Protein 4WO7 (pdb70)

Nearest PDB structures (foldseek):
  4wo7-assembly1_B  TM=1.004E+00  e=8.356E-40  Bacillus subtilis subsp. subtilis str. 168
  6vj6-assembly1_A  TM=4.740E-01  e=2.846E-20  Bacillus cereus ATCC 14579
  5htf-assembly1_B  TM=5.192E-01  e=8.387E-18  Listeria monocytogenes EGD-e
  6xd8-assembly2_B  TM=9.852E-01  e=1.483E-09  Bacillus anthracis str. Sterne
  6vj4-assembly1_A-2  TM=4.225E-01  e=2.402E-16  Bacillus anthracis

GO terms:
  GO:0045121 membrane raft (C, EXP)
  GO:0005886 plasma membrane (C, EXP)

Sequence (505 aa):
SGDKEVIAKTDAGDVTKGELYTNKKTAGASVLTQLVQEKVLDKKYKVSDKEIDNKLKEYKTQLGDQYTALEKQYGKDYLKEQVKYELLTQKAAKDNIKVTDADIKEYWEGLKGKIRASHILVADKKTAEEVEKKLKKGEKFEDLAKEYSTDSSASKGGDLGWFAKEGQDETFSKAAFKLKTGEVSDPVKTQYGYHIIKKTEERGKYDDKKELKSEVLEQKLNDNAAVQEAVQKVKKADIEVKDKDLKDTFNTSGDKEVIAKTDAGDVTKGELYTNKKTAGASVLTQLVQEKVLDKKYKVSDKEIDNKLKEYKTQLGDQYTALEKQYGKDYLKEQVKYELLTQKAAKDNIKVTDADIKEYWEGLKGKIRASHILVADKKTAEEVEKKLKKGEKFEDLAKEYSTDSSASKGGDLGWFAKEGQDETFSKAAFKLKTGEVSDPVKTQYGYHIIKKTEERGKYDDKKELKSEVLEQKLNDNAAVQEAVQKVKKADIEVKDKDLKDTFNTS

Radius of gyration: 29.81 Å; Cα contacts (8 Å, |Δi|>4): 690; chains: 2; bounding box: 70×69×84 Å

B-factor: mean 126.75, std 39.98, range [42.15, 512.23]

InterPro domains:
  IPR000297 Peptidyl-prolyl cis-trans isomerase, PpiC-type [PF00639] (147-223)
  IPR000297 Peptidyl-prolyl cis-trans isomerase, PpiC-type [PS50198] (134-224)
  IPR023058 Peptidyl-prolyl cis-trans isomerase, PpiC-type, conserved site [PS01096] (163-183)
  IPR023059 Foldase protein PrsA [MF_01145] (2-279)
  IPR027304 Trigger factor/SurA domain superfamily [SSF109998] (27-164)
  IPR037041 Trigger factor, C-terminal domain superfamily [G3DSA:1.10.3120.10] (21-132)
  IPR046357 Peptidyl-prolyl cis-trans isomerase domain superfamily [G3DSA:3.10.50.40] (134-225)
  IPR050245 Bacterial extracellular foldase PrsA [PTHR47245] (1-281)

CATH classification: 3.10.50.40

Solvent-accessible surface area: 30700 Å² total

Structure (mmCIF, N/CA/C/O backbone):
data_4WO7
#
_entry.id   4WO7
#
_cell.length_a   69.290
_cell.length_b   87.680
_cell.length_c   234.100
_cell.angle_alpha   90.00
_cell.angle_beta   90.00
_cell.angle_gamma   90.00
#
_symmetry.space_group_name_H-M   'C 2 2 21'
#
loop_
_entity.id
_entity.type
_entity.pdbx_description
1 polymer 'Foldase protein PrsA'
2 water water
#
loop_
_atom_site.group_PDB
_atom_site.id
_atom_site.type_symbol
_atom_site.label_atom_id
_atom_site.label_alt_id
_atom_site.label_comp_id
_atom_site.label_asym_id
_atom_site.label_entity_id
_atom_site.label_seq_id
_atom_site.pdbx_PDB_ins_code
_atom_site.Cartn_x
_atom_site.Cartn_y
_atom_site.Cartn_z
_atom_site.occupancy
_atom_site.B_iso_or_equiv
_atom_site.auth_seq_id
_atom_site.auth_comp_id
_atom_site.auth_asym_id
_atom_site.auth_atom_id
_atom_site.pdbx_PDB_model_num
ATOM 1 N N . SER A 1 5 ? -10.511 -27.444 89.674 1.00 186.01 3 SER A N 1
ATOM 2 C CA . SER A 1 5 ? -11.094 -26.460 88.769 1.00 180.16 3 SER A CA 1
ATOM 3 C C . SER A 1 5 ? -10.039 -25.920 87.804 1.00 179.86 3 SER A C 1
ATOM 4 O O . SER A 1 5 ? -8.921 -26.434 87.744 1.00 174.78 3 SER A O 1
ATOM 11 N N . GLY A 1 6 ? -10.401 -24.887 87.047 1.00 168.38 4 GLY A N 1
ATOM 12 C CA . GLY A 1 6 ? -9.486 -24.277 86.100 1.00 158.87 4 GLY A CA 1
ATOM 13 C C . GLY A 1 6 ? -8.352 -23.568 86.808 1.00 142.80 4 GLY A C 1
ATOM 14 O O . GLY A 1 6 ? -7.294 -23.331 86.225 1.00 137.00 4 GLY A O 1
ATOM 18 N N . ASP A 1 7 ? -8.581 -23.232 88.072 1.00 134.09 5 ASP A N 1
ATOM 19 C CA . ASP A 1 7 ? -7.571 -22.601 88.907 1.00 124.75 5 ASP A CA 1
ATOM 20 C C . ASP A 1 7 ? -6.408 -23.544 89.211 1.00 115.80 5 ASP A C 1
ATOM 21 O O . ASP A 1 7 ? -5.340 -23.103 89.632 1.00 114.58 5 ASP A O 1
ATOM 30 N N . LYS A 1 8 ? -6.618 -24.839 88.990 1.00 119.28 6 LYS A N 1
ATOM 31 C CA . LYS A 1 8 ? -5.570 -25.835 89.201 1.00 116.40 6 LYS A CA 1
ATOM 32 C C . LYS A 1 8 ? -4.620 -25.910 88.012 1.00 114.36 6 LYS A C 1
ATOM 33 O O . LYS A 1 8 ? -3.595 -26.592 88.070 1.00 116.25 6 LYS A O 1
ATOM 52 N N . GLU A 1 9 ? -4.970 -25.215 86.933 1.00 121.29 7 GLU A N 1
ATOM 53 C CA . GLU A 1 9 ? -4.134 -25.173 85.741 1.00 113.72 7 GLU A CA 1
ATOM 54 C C . GLU A 1 9 ? -2.728 -24.711 86.098 1.00 102.32 7 GLU A C 1
ATOM 55 O O . GLU A 1 9 ? -2.540 -23.650 86.696 1.00 102.60 7 GLU A O 1
ATOM 67 N N . VAL A 1 10 ? -1.739 -25.512 85.717 1.00 99.28 8 VAL A N 1
ATOM 68 C CA . VAL A 1 10 ? -0.349 -25.200 86.019 1.00 89.99 8 VAL A CA 1
ATOM 69 C C . VAL A 1 10 ? 0.185 -24.202 85.006 1.00 79.66 8 VAL A C 1
ATOM 70 O O . VAL A 1 10 ? 0.264 -24.493 83.813 1.00 75.72 8 VAL A O 1
ATOM 83 N N . ILE A 1 11 ? 0.562 -23.026 85.499 1.00 80.96 9 ILE A N 1
ATOM 84 C CA . ILE A 1 11 ? 1.127 -21.984 84.656 1.00 76.37 9 ILE A CA 1
ATOM 85 C C . ILE A 1 11 ? 2.592 -22.274 84.395 1.00 82.27 9 ILE A C 1
ATOM 86 O O . ILE A 1 11 ? 3.068 -22.189 83.260 1.00 84.04 9 ILE A O 1
ATOM 102 N N . ALA A 1 12 ? 3.299 -22.622 85.465 1.00 83.04 10 ALA A N 1
ATOM 103 C CA . ALA A 1 12 ? 4.723 -22.905 85.391 1.00 76.36 10 ALA A CA 1
ATOM 104 C C . ALA A 1 12 ? 5.078 -24.068 86.299 1.00 79.37 10 ALA A C 1
ATOM 105 O O . ALA A 1 12 ? 4.643 -24.131 87.450 1.00 82.80 10 ALA A O 1
ATOM 112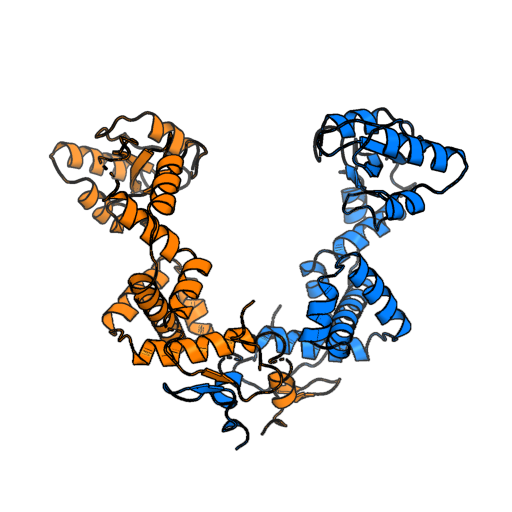 N N . LYS A 1 13 ? 5.884 -24.981 85.773 1.00 78.59 11 LYS A N 1
ATOM 113 C CA . LYS A 1 13 ? 6.341 -26.132 86.531 1.00 83.14 11 LYS A CA 1
ATOM 114 C C . LYS A 1 13 ? 7.767 -25.909 86.993 1.00 83.08 11 LYS A C 1
ATOM 115 O O . LYS A 1 13 ? 8.634 -25.514 86.210 1.00 83.70 11 LYS A O 1
ATOM 134 N N . THR A 1 14 ? 7.999 -26.182 88.272 1.00 83.96 12 THR A N 1
ATOM 135 C CA . THR A 1 14 ? 9.305 -25.994 88.888 1.00 88.17 12 THR A CA 1
ATOM 136 C C . THR A 1 14 ? 9.588 -27.124 89.880 1.00 94.59 12 THR A C 1
ATOM 137 O O . THR A 1 14 ? 8.664 -27.695 90.461 1.00 97.64 12 THR A O 1
ATOM 148 N N . ASP A 1 15 ? 10.864 -27.460 90.052 1.00 100.83 13 ASP A N 1
ATOM 149 C CA . ASP A 1 15 ? 11.274 -28.499 91.000 1.00 108.31 13 ASP A CA 1
ATOM 150 C C . ASP A 1 15 ? 11.077 -28.059 92.459 1.00 108.31 13 ASP A C 1
ATOM 151 O O . ASP A 1 15 ? 11.002 -28.889 93.362 1.00 116.64 13 ASP A O 1
ATOM 160 N N . ALA A 1 16 ? 11.003 -26.748 92.670 1.00 101.54 14 ALA A N 1
ATOM 161 C CA . ALA A 1 16 ? 10.693 -26.155 93.974 1.00 96.69 14 ALA A CA 1
ATOM 162 C C . ALA A 1 16 ? 9.187 -25.884 94.144 1.00 94.38 14 ALA A C 1
ATOM 163 O O . ALA A 1 16 ? 8.784 -25.159 95.055 1.00 95.60 14 ALA A O 1
ATOM 170 N N . GLY A 1 17 ? 8.369 -26.460 93.263 1.00 90.32 15 GLY A N 1
ATOM 171 C CA . GLY A 1 17 ? 6.914 -26.384 93.362 1.00 82.43 15 GLY A CA 1
ATOM 172 C C . GLY A 1 17 ? 6.276 -25.654 92.193 1.00 83.75 15 GLY A C 1
ATOM 173 O O . GLY A 1 17 ? 6.904 -24.786 91.607 1.00 89.41 15 GLY A O 1
ATOM 177 N N . ASP A 1 18 ? 5.014 -25.954 91.886 1.00 85.79 16 ASP A N 1
ATOM 178 C CA . ASP A 1 18 ? 4.347 -25.336 90.734 1.00 88.25 16 ASP A CA 1
ATOM 179 C C . ASP A 1 18 ? 3.604 -24.059 91.070 1.00 84.75 16 ASP A C 1
ATOM 180 O O . ASP A 1 18 ? 3.169 -23.846 92.199 1.00 86.58 16 ASP A O 1
ATOM 189 N N . VAL A 1 19 ? 3.448 -23.230 90.046 1.00 83.13 17 VAL A N 1
ATOM 190 C CA . VAL A 1 19 ? 2.632 -22.032 90.109 1.00 82.77 17 VAL A CA 1
ATOM 191 C C . VAL A 1 19 ? 1.332 -22.279 89.354 1.00 87.62 17 VAL A C 1
ATOM 192 O O . VAL A 1 19 ? 1.349 -22.569 88.158 1.00 86.89 17 VAL A O 1
ATOM 205 N N . THR A 1 20 ? 0.210 -22.176 90.060 1.00 92.73 18 THR A N 1
ATOM 206 C CA . THR A 1 20 ? -1.096 -22.423 89.462 1.00 92.52 18 THR A CA 1
ATOM 207 C C . THR A 1 20 ? -1.740 -21.138 88.933 1.00 89.48 18 THR A C 1
ATOM 208 O O . THR A 1 20 ? -1.321 -20.032 89.277 1.00 84.14 18 THR A O 1
ATOM 219 N N . LYS A 1 21 ? -2.762 -21.302 88.097 1.00 97.11 19 LYS A N 1
ATOM 220 C CA . LYS A 1 21 ? -3.543 -20.182 87.567 1.00 106.76 19 LYS A CA 1
ATOM 221 C C . LYS A 1 21 ? -4.144 -19.353 88.700 1.00 86.30 19 LYS A C 1
ATOM 222 O O . LYS A 1 21 ? -4.139 -18.122 88.652 1.00 77.49 19 LYS A O 1
ATOM 241 N N . GLY A 1 22 ? -4.658 -20.036 89.720 1.00 79.72 20 GLY A N 1
ATOM 242 C CA . GLY A 1 22 ? -5.262 -19.373 90.864 1.00 66.72 20 GLY A CA 1
ATOM 243 C C . GLY A 1 22 ? -4.275 -18.494 91.613 1.00 66.33 20 GLY A C 1
ATOM 244 O O . GLY A 1 22 ? -4.599 -17.374 92.013 1.00 69.31 20 GLY A O 1
ATOM 248 N N . GLU A 1 23 ? -3.063 -19.003 91.802 1.00 68.70 21 GLU A N 1
ATOM 249 C CA . GLU A 1 23 ? -2.008 -18.233 92.448 1.00 74.98 21 GLU A CA 1
ATOM 250 C C . GLU A 1 23 ? -1.693 -16.990 91.636 1.00 72.83 21 GLU A C 1
ATOM 251 O O . GLU A 1 23 ? -1.561 -15.896 92.186 1.00 75.43 21 GLU A O 1
ATOM 263 N N . LEU A 1 24 ? -1.585 -17.168 90.323 1.00 74.42 22 LEU A N 1
ATOM 264 C CA . LEU A 1 24 ? -1.280 -16.065 89.425 1.00 71.54 22 LEU A CA 1
ATOM 265 C C . LEU A 1 24 ? -2.386 -15.019 89.483 1.00 68.45 22 LEU A C 1
ATOM 266 O O . LEU A 1 24 ? -2.131 -13.827 89.635 1.00 68.41 22 LEU A O 1
ATOM 282 N N . TYR A 1 25 ? -3.627 -15.483 89.401 1.00 72.66 23 TYR A N 1
ATOM 283 C CA . TYR A 1 25 ? -4.774 -14.588 89.458 1.00 67.56 23 TYR A CA 1
ATOM 284 C C . TYR A 1 25 ? -4.821 -13.789 90.762 1.00 68.95 23 TYR A C 1
ATOM 285 O O . TYR A 1 25 ? -5.010 -12.574 90.738 1.00 66.82 23 TYR A O 1
ATOM 303 N N . THR A 1 26 ? -4.639 -14.467 91.896 1.00 74.09 24 THR A N 1
ATOM 304 C CA . THR A 1 26 ? -4.701 -13.810 93.210 1.00 71.31 24 THR A CA 1
ATOM 305 C C . THR A 1 26 ? -3.662 -12.701 93.367 1.00 71.06 24 THR A C 1
ATOM 306 O O . THR A 1 26 ? -3.985 -11.592 93.797 1.00 75.45 24 THR A O 1
ATOM 317 N N . ASN A 1 27 ? -2.420 -12.995 93.003 1.00 69.93 25 ASN A N 1
ATOM 318 C CA . ASN A 1 27 ? -1.329 -12.042 93.188 1.00 71.83 25 ASN A CA 1
ATOM 319 C C . ASN A 1 27 ? -1.373 -10.922 92.172 1.00 68.29 25 ASN A C 1
ATOM 320 O O . ASN A 1 27 ? -0.957 -9.803 92.460 1.00 74.77 25 ASN A O 1
ATOM 348 N N . LYS A 1 29 ? -4.068 -9.646 91.173 1.00 61.39 27 LYS A N 1
ATOM 349 C CA . LYS A 1 29 ? -5.193 -8.809 91.554 1.00 66.67 27 LYS A CA 1
ATOM 350 C C . LYS A 1 29 ? -4.786 -7.791 92.619 1.00 69.57 27 LYS A C 1
ATOM 351 O O . LYS A 1 29 ? -5.282 -6.663 92.632 1.00 78.22 27 LYS A O 1
ATOM 370 N N . LYS A 1 30 ? -3.893 -8.201 93.516 1.00 70.31 28 LYS A N 1
ATOM 371 C CA . LYS A 1 30 ? -3.448 -7.341 94.607 1.00 74.89 28 LYS A CA 1
ATOM 372 C C . LYS A 1 30 ? -2.582 -6.248 93.995 1.00 73.21 28 LYS A C 1
ATOM 373 O O . LYS A 1 30 ? -2.532 -5.115 94.475 1.00 78.35 28 LYS A O 1
ATOM 392 N N . THR A 1 31 ? -1.908 -6.624 92.912 1.00 72.28 29 THR A N 1
ATOM 393 C CA . THR A 1 31 ? -0.945 -5.773 92.227 1.00 73.22 29 THR A CA 1
ATOM 394 C C . THR A 1 31 ? -1.545 -4.885 91.154 1.00 69.64 29 THR A C 1
ATOM 395 O O . THR A 1 31 ? -1.359 -3.670 91.183 1.00 69.28 29 THR A O 1
ATOM 406 N N . ALA A 1 32 ? -2.269 -5.490 90.221 1.00 63.69 30 ALA A N 1
ATOM 407 C CA . ALA A 1 32 ? -2.684 -4.803 89.005 1.00 65.42 30 ALA A CA 1
ATOM 408 C C . ALA A 1 32 ? -4.196 -4.799 88.828 1.00 64.34 30 ALA A C 1
ATOM 409 O O . ALA A 1 32 ? -4.705 -4.244 87.856 1.00 68.81 30 ALA A O 1
ATOM 416 N N . GLY A 1 33 ? -4.906 -5.413 89.770 1.00 61.17 31 GLY A N 1
ATOM 417 C CA . GLY A 1 33 ? -6.349 -5.551 89.677 1.00 58.53 31 GLY A CA 1
ATOM 418 C C . GLY A 1 33 ? -7.079 -4.232 89.517 1.00 62.60 31 GLY A C 1
ATOM 419 O O . GLY A 1 33 ? -7.950 -4.103 88.657 1.00 71.73 31 GLY A O 1
ATOM 423 N N . ALA A 1 34 ? -6.715 -3.241 90.324 1.00 71.43 32 ALA A N 1
ATOM 424 C CA . ALA A 1 34 ? -7.402 -1.954 90.291 1.00 67.34 32 ALA A CA 1
ATOM 425 C C . ALA A 1 34 ? -7.201 -1.236 88.954 1.00 65.26 32 ALA A C 1
ATOM 426 O O . ALA A 1 34 ? -8.163 -0.731 88.358 1.00 58.33 32 ALA A O 1
ATOM 433 N N . SER A 1 35 ? -5.961 -1.194 88.476 1.00 54.75 33 SER A N 1
ATOM 434 C CA . SER A 1 35 ? -5.666 -0.447 87.261 1.00 61.21 33 SER A CA 1
ATOM 435 C C . SER A 1 35 ? -6.297 -1.120 86.049 1.00 58.73 33 SER A C 1
ATOM 436 O O . SER A 1 35 ? -6.831 -0.444 85.172 1.00 59.02 33 SER A O 1
ATOM 444 N N . VAL A 1 36 ? -6.255 -2.448 85.996 1.00 42.15 34 VAL A N 1
ATOM 445 C CA . VAL A 1 36 ? -6.786 -3.131 84.825 1.00 49.81 34 VAL A CA 1
ATOM 446 C C . VAL A 1 36 ? -8.314 -3.114 84.858 1.00 51.42 34 VAL A C 1
ATOM 447 O O . VAL A 1 36 ? -8.946 -2.950 83.820 1.00 54.46 34 VAL A O 1
ATOM 460 N N . LEU A 1 37 ? -8.911 -3.250 86.041 1.00 54.99 35 LEU A N 1
ATOM 461 C CA . LEU A 1 37 ? -10.361 -3.111 86.162 1.00 64.21 35 LEU A CA 1
ATOM 462 C C . LEU A 1 37 ? -10.792 -1.729 85.701 1.00 58.15 35 LEU A C 1
ATOM 463 O O . LEU A 1 37 ? -11.850 -1.567 85.095 1.00 64.82 35 LEU A O 1
ATOM 479 N N . THR A 1 38 ? -9.964 -0.736 86.001 1.00 61.42 36 THR A N 1
ATOM 480 C CA . THR A 1 38 ? -10.253 0.645 85.629 1.00 63.15 36 THR A CA 1
ATOM 481 C C . THR A 1 38 ? -10.284 0.796 84.110 1.00 66.83 36 THR A C 1
ATOM 482 O O . THR A 1 38 ? -11.199 1.407 83.547 1.00 66.47 36 THR A O 1
ATOM 493 N N . GLN A 1 39 ? -9.287 0.221 83.447 1.00 70.54 37 GLN A N 1
ATOM 494 C CA . GLN A 1 39 ? -9.182 0.324 81.995 1.00 73.15 37 GLN A CA 1
ATOM 495 C C . GLN A 1 39 ? -10.336 -0.412 81.327 1.00 54.65 37 GLN A C 1
ATOM 496 O O . GLN A 1 39 ? -10.970 0.106 80.408 1.00 61.39 37 GLN A O 1
ATOM 510 N N . LEU A 1 40 ? -10.613 -1.618 81.809 1.00 49.10 38 LEU A N 1
ATOM 511 C CA . LEU A 1 40 ? -11.675 -2.449 81.250 1.00 62.93 38 LEU A CA 1
ATOM 512 C C . LEU A 1 40 ? -13.036 -1.770 81.289 1.00 52.98 38 LEU A C 1
ATOM 513 O O . LEU A 1 40 ? -13.789 -1.763 80.315 1.00 76.97 38 LEU A O 1
ATOM 529 N N . VAL A 1 41 ? -13.336 -1.193 82.440 1.00 68.83 39 VAL A N 1
ATOM 530 C CA . VAL A 1 41 ? -14.602 -0.523 82.660 1.00 64.59 39 VAL A CA 1
ATOM 531 C C . VAL A 1 41 ? -14.689 0.759 81.827 1.00 59.21 39 VAL A C 1
ATOM 532 O O . VAL A 1 41 ? -15.715 1.032 81.200 1.00 64.21 39 VAL A O 1
ATOM 545 N N . GLN A 1 42 ? -13.619 1.546 81.827 1.00 60.28 40 GLN A N 1
ATOM 546 C CA . GLN A 1 42 ? -13.601 2.781 81.046 1.00 59.14 40 GLN A CA 1
ATOM 547 C C . GLN A 1 42 ? -13.715 2.552 79.534 1.00 67.53 40 GLN A C 1
ATOM 548 O O . GLN A 1 42 ? -14.421 3.284 78.839 1.00 62.17 40 GLN A O 1
ATOM 562 N N . GLU A 1 43 ? -13.035 1.535 79.019 1.00 74.16 41 GLU A N 1
ATOM 563 C CA . GLU A 1 43 ? -13.109 1.274 77.586 1.00 96.33 41 GLU A CA 1
ATOM 564 C C . GLU A 1 43 ? -14.470 0.718 77.188 1.00 78.90 41 GLU A C 1
ATOM 565 O O . GLU A 1 43 ? -14.887 0.873 76.045 1.00 77.00 41 GLU A O 1
ATOM 577 N N . LYS A 1 44 ? -15.165 0.081 78.125 1.00 70.24 42 LYS A N 1
ATOM 578 C CA . LYS A 1 44 ? -16.531 -0.367 77.860 1.00 70.65 42 LYS A CA 1
ATOM 579 C C . LYS A 1 44 ? -17.503 0.795 77.840 1.00 71.33 42 LYS A C 1
ATOM 580 O O . LYS A 1 44 ? -18.300 0.939 76.912 1.00 83.52 42 LYS A O 1
ATOM 599 N N . VAL A 1 45 ? -17.436 1.621 78.876 1.00 69.56 43 VAL A N 1
ATOM 600 C CA . VAL A 1 45 ? -18.363 2.731 79.012 1.00 73.19 43 VAL A CA 1
ATOM 601 C C . VAL A 1 45 ? -18.133 3.717 77.880 1.00 73.00 43 VAL A C 1
ATOM 602 O O . VAL A 1 45 ? -19.082 4.127 77.212 1.00 74.45 43 VAL A O 1
ATOM 615 N N . LEU A 1 46 ? -16.878 4.088 77.651 1.00 72.04 44 LEU A N 1
ATOM 616 C CA . LEU A 1 46 ? -16.567 5.055 76.600 1.00 67.92 44 LEU A CA 1
ATOM 617 C C . LEU A 1 46 ? -16.866 4.529 75.188 1.00 68.95 44 LEU A C 1
ATOM 618 O O . LEU A 1 46 ? -17.295 5.292 74.324 1.00 68.78 44 LEU A O 1
ATOM 634 N N . ASP A 1 47 ? -16.655 3.238 74.943 1.00 70.02 45 ASP A N 1
ATOM 635 C CA . ASP A 1 47 ? -16.911 2.693 73.609 1.00 81.50 45 ASP A CA 1
ATOM 636 C C . ASP A 1 47 ? -18.383 2.749 73.261 1.00 84.76 45 ASP A C 1
ATOM 637 O O . ASP A 1 47 ? -18.758 2.809 72.090 1.00 95.16 45 ASP A O 1
ATOM 646 N N . LYS A 1 48 ? -19.217 2.738 74.289 1.00 90.37 46 LYS A N 1
ATOM 647 C CA . LYS A 1 48 ? -20.654 2.819 74.097 1.00 97.56 46 LYS A CA 1
ATOM 648 C C . LYS A 1 48 ? -21.101 4.266 73.881 1.00 97.01 46 LYS A C 1
ATOM 649 O O . LYS A 1 48 ? -22.054 4.528 73.144 1.00 88.61 46 LYS A O 1
ATOM 668 N N . LYS A 1 49 ? -20.411 5.201 74.530 1.00 107.05 47 LYS A N 1
ATOM 669 C CA . LYS A 1 49 ? -20.739 6.618 74.400 1.00 124.53 47 LYS A CA 1
ATOM 670 C C . LYS A 1 49 ? -20.148 7.190 73.123 1.00 112.84 47 LYS A C 1
ATOM 671 O O . LYS A 1 49 ? -20.879 7.625 72.235 1.00 107.84 47 LYS A O 1
ATOM 690 N N . TYR A 1 50 ? -18.822 7.200 73.039 1.00 105.47 48 TYR A N 1
ATOM 691 C CA . TYR A 1 50 ? -18.149 7.728 71.866 1.00 99.20 48 TYR A CA 1
ATOM 692 C C . TYR A 1 50 ? -17.951 6.566 70.924 1.00 122.23 48 TYR A C 1
ATOM 693 O O . TYR A 1 50 ? -17.894 5.417 71.365 1.00 111.63 48 TYR A O 1
ATOM 711 N N . LYS A 1 51 ? -17.843 6.850 69.634 1.00 165.00 49 LYS A N 1
ATOM 712 C CA . LYS A 1 51 ? -17.646 5.783 68.672 1.00 185.63 49 LYS A CA 1
ATOM 713 C C . LYS A 1 51 ? -16.374 6.005 67.890 1.00 166.99 49 LYS A C 1
ATOM 714 O O . LYS A 1 51 ? -16.149 7.071 67.318 1.00 167.21 49 LYS A O 1
ATOM 733 N N . VAL A 1 52 ? -15.560 4.957 67.863 1.00 147.59 50 VAL A N 1
ATOM 734 C CA . VAL A 1 52 ? -14.270 4.977 67.202 1.00 124.46 50 VAL A CA 1
ATOM 735 C C . VAL A 1 52 ? -14.209 3.895 66.142 1.00 121.89 50 VAL A C 1
ATOM 736 O O . VAL A 1 52 ? -14.424 2.716 66.421 1.00 118.55 50 VAL A O 1
ATOM 749 N N . SER A 1 53 ? -13.918 4.322 64.921 1.00 127.27 51 SER A N 1
ATOM 750 C CA . SER A 1 53 ? -13.818 3.431 63.782 1.00 137.46 51 SER A CA 1
ATOM 751 C C . SER A 1 53 ? -12.375 3.029 63.530 1.00 137.44 51 SER A C 1
ATOM 752 O O . SER A 1 53 ? -11.446 3.694 63.985 1.00 133.85 51 SER A O 1
ATOM 760 N N . ASP A 1 54 ? -12.196 1.924 62.821 1.00 144.57 52 ASP A N 1
ATOM 761 C CA . ASP A 1 54 ? -10.866 1.461 62.448 1.00 150.84 52 ASP A CA 1
ATOM 762 C C . ASP A 1 54 ? -10.137 2.506 61.594 1.00 159.34 52 ASP A C 1
ATOM 763 O O . ASP A 1 54 ? -8.910 2.480 61.494 1.00 162.90 52 ASP A O 1
ATOM 772 N N . LYS A 1 55 ? -10.887 3.411 60.966 1.00 181.63 53 LYS A N 1
ATOM 773 C CA . LYS A 1 55 ? -10.276 4.515 60.229 1.00 172.74 53 LYS A CA 1
ATOM 774 C C . LYS A 1 55 ? -9.472 5.362 61.196 1.00 162.82 53 LYS A C 1
ATOM 775 O O . LYS A 1 55 ? -8.317 5.707 60.945 1.00 161.13 53 LYS A O 1
ATOM 794 N N . GLU A 1 56 ? -10.118 5.692 62.306 1.00 148.31 54 GLU A N 1
ATOM 795 C CA . GLU A 1 56 ? -9.530 6.497 63.364 1.00 141.55 54 GLU A CA 1
ATOM 796 C C . GLU A 1 56 ? -8.385 5.772 64.069 1.00 132.72 54 GLU A C 1
ATOM 797 O O . GLU A 1 56 ? -7.364 6.375 64.399 1.00 131.25 54 GLU A O 1
ATOM 809 N N . ILE A 1 57 ? -8.572 4.478 64.311 1.00 129.50 55 ILE A N 1
ATOM 810 C CA . ILE A 1 57 ? -7.573 3.673 65.006 1.00 128.18 55 ILE A CA 1
ATOM 811 C C . ILE A 1 57 ? -6.238 3.640 64.271 1.00 128.89 55 ILE A C 1
ATOM 812 O O . ILE A 1 57 ? -5.189 3.887 64.866 1.00 132.19 55 ILE A O 1
ATOM 828 N N . ASP A 1 58 ? -6.283 3.332 62.981 1.00 138.21 56 ASP A N 1
ATOM 829 C CA . ASP A 1 58 ? -5.072 3.208 62.178 1.00 142.14 56 ASP A CA 1
ATOM 830 C C . ASP A 1 58 ? -4.268 4.512 62.133 1.00 132.46 56 ASP A C 1
ATOM 831 O O . ASP A 1 58 ? -3.043 4.485 62.176 1.00 118.09 56 ASP A O 1
ATOM 840 N N . ASN A 1 59 ? -4.955 5.647 62.047 1.00 158.10 57 ASN A N 1
ATOM 841 C CA . ASN A 1 59 ? -4.290 6.952 62.020 1.00 149.39 57 ASN A CA 1
ATOM 842 C C . ASN A 1 59 ? -3.389 7.244 63.225 1.00 148.74 57 ASN A C 1
ATOM 843 O O . ASN A 1 59 ? -2.271 7.736 63.061 1.00 147.71 57 ASN A O 1
ATOM 854 N N . LYS A 1 60 ? -3.867 6.950 64.431 1.00 148.82 58 LYS A N 1
ATOM 855 C CA . LYS A 1 60 ? -3.077 7.216 65.631 1.00 147.05 58 LYS A CA 1
ATOM 856 C C . LYS A 1 60 ? -2.041 6.097 65.796 1.00 142.72 58 LYS A C 1
ATOM 857 O O . LYS A 1 60 ? -1.009 6.286 66.437 1.00 140.66 58 LYS A O 1
ATOM 876 N N . LEU A 1 61 ? -2.335 4.931 65.220 1.00 138.76 59 LEU A N 1
ATOM 877 C CA . LEU A 1 61 ? -1.384 3.816 65.175 1.00 136.31 59 LEU A CA 1
ATOM 878 C C . LEU A 1 61 ? -0.180 4.165 64.307 1.00 171.93 59 LEU A C 1
ATOM 879 O O . LEU A 1 61 ? 0.953 3.793 64.615 1.00 142.74 59 LEU A O 1
ATOM 895 N N . LYS A 1 62 ? -0.438 4.874 63.214 1.00 157.45 60 LYS A N 1
ATOM 896 C CA . LYS A 1 62 ? 0.620 5.309 62.315 1.00 173.74 60 LYS A CA 1
ATOM 897 C C . LYS A 1 62 ? 1.583 6.249 63.021 1.00 160.30 60 LYS A C 1
ATOM 898 O O . LYS A 1 62 ? 2.800 6.119 62.898 1.00 163.35 60 LYS A O 1
ATOM 917 N N . GLU A 1 63 ? 1.018 7.198 63.761 1.00 158.60 61 GLU A N 1
ATOM 918 C CA . GLU A 1 63 ? 1.797 8.167 64.518 1.00 145.24 61 GLU A CA 1
ATOM 919 C C . GLU A 1 63 ? 2.676 7.456 65.537 1.00 147.31 61 GLU A C 1
ATOM 920 O O . GLU A 1 63 ? 3.744 7.946 65.901 1.00 151.25 61 GLU A O 1
ATOM 932 N N . TYR A 1 64 ? 2.219 6.295 65.994 1.00 145.13 62 TYR A N 1
ATOM 933 C CA . TYR A 1 64 ? 2.957 5.520 66.981 1.00 142.63 62 TYR A CA 1
ATOM 934 C C . TYR A 1 64 ? 4.130 4.730 66.410 1.00 151.40 62 TYR A C 1
ATOM 935 O O . TYR A 1 64 ? 5.166 4.611 67.063 1.00 151.61 62 TYR A O 1
ATOM 953 N N . LYS A 1 65 ? 3.987 4.194 65.203 1.00 160.71 63 LYS A N 1
ATOM 954 C CA . LYS A 1 65 ? 5.104 3.490 64.577 1.00 166.91 63 LYS A CA 1
ATOM 955 C C . LYS A 1 65 ? 6.261 4.443 64.276 1.00 168.73 63 LYS A C 1
ATOM 956 O O . LYS A 1 65 ? 7.425 4.086 64.439 1.00 169.08 63 LYS A O 1
ATOM 975 N N . THR A 1 66 ? 5.947 5.644 63.804 1.00 184.32 64 THR A N 1
ATOM 976 C CA . THR A 1 66 ? 6.996 6.609 63.498 1.00 196.22 64 THR A CA 1
ATOM 977 C C . THR A 1 66 ? 7.724 7.032 64.770 1.00 178.50 64 THR A C 1
ATOM 978 O O . THR A 1 66 ? 8.954 7.002 64.832 1.00 183.18 64 THR A O 1
ATOM 989 N N . GLN A 1 67 ? 6.957 7.446 65.773 1.00 183.93 65 GLN A N 1
ATOM 990 C CA . GLN A 1 67 ? 7.525 7.869 67.046 1.00 182.34 65 GLN A CA 1
ATOM 991 C C . GLN A 1 67 ? 8.304 6.721 67.672 1.00 191.14 65 GLN A C 1
ATOM 992 O O . GLN A 1 67 ? 9.370 6.920 68.253 1.00 199.45 65 GLN A O 1
ATOM 1006 N N . LEU A 1 68 ? 7.749 5.518 67.539 1.00 208.70 66 LEU A N 1
ATOM 1007 C CA . LEU A 1 68 ? 8.365 4.299 68.060 1.00 191.56 66 LEU A CA 1
ATOM 1008 C C . LEU A 1 68 ? 8.692 3.334 66.921 1.00 207.26 66 LEU A C 1
ATOM 1009 O O . LEU A 1 68 ? 7.911 2.441 66.614 1.00 190.35 66 LEU A O 1
ATOM 1025 N N . GLY A 1 69 ? 9.783 3.612 66.216 1.00 200.94 67 GLY A N 1
ATOM 1026 C CA . GLY A 1 69 ? 10.268 2.775 65.127 1.00 208.89 67 GLY A CA 1
ATOM 1027 C C . GLY A 1 69 ? 11.082 1.569 65.588 1.00 202.53 67 GLY A C 1
ATOM 1028 O O . GLY A 1 69 ? 11.728 1.628 66.634 1.00 189.56 67 GLY A O 1
ATOM 1032 N N . ASP A 1 70 ? 11.027 0.474 64.827 1.00 205.25 68 ASP A N 1
ATOM 1033 C CA . ASP A 1 70 ? 11.861 -0.721 65.055 1.00 207.55 68 ASP A CA 1
ATOM 1034 C C . ASP A 1 70 ? 11.589 -1.496 66.341 1.00 206.55 68 ASP A C 1
ATOM 1035 O O . ASP A 1 70 ? 11.478 -2.713 66.321 1.00 224.32 68 ASP A O 1
ATOM 1044 N N . GLN A 1 71 ? 11.496 -0.788 67.457 1.00 226.77 69 GLN A N 1
ATOM 1045 C CA . GLN A 1 71 ? 11.122 -1.380 68.736 1.00 186.28 69 GLN A CA 1
ATOM 1046 C C . GLN A 1 71 ? 9.680 -1.841 68.661 1.00 188.53 69 GLN A C 1
ATOM 1047 O O . GLN A 1 71 ? 9.217 -2.667 69.446 1.00 172.76 69 GLN A O 1
ATOM 1061 N N . TYR A 1 72 ? 8.991 -1.292 67.672 1.00 174.00 70 TYR A N 1
ATOM 1062 C CA . TYR A 1 72 ? 7.596 -1.560 67.417 1.00 168.12 70 TYR A CA 1
ATOM 1063 C C . TYR A 1 72 ? 7.390 -3.047 67.120 1.00 165.57 70 TYR A C 1
ATOM 1064 O O . TYR A 1 72 ? 6.461 -3.663 67.641 1.00 156.24 70 TYR A O 1
ATOM 1082 N N . THR A 1 73 ? 8.259 -3.616 66.284 1.00 173.19 71 THR A N 1
ATOM 1083 C CA . THR A 1 73 ? 8.102 -5.001 65.831 1.00 171.18 71 THR A CA 1
ATOM 1084 C C . THR A 1 73 ? 8.232 -5.998 66.981 1.00 162.88 71 THR A C 1
ATOM 1085 O O . THR A 1 73 ? 7.661 -7.089 66.937 1.00 167.72 71 THR A O 1
ATOM 1096 N N . ALA A 1 74 ? 8.983 -5.619 68.011 1.00 164.31 72 ALA A N 1
ATOM 1097 C CA . ALA A 1 74 ? 9.139 -6.464 69.189 1.00 148.02 72 ALA A CA 1
ATOM 1098 C C . ALA A 1 74 ? 7.829 -6.523 69.955 1.00 151.50 72 ALA A C 1
ATOM 1099 O O . ALA A 1 74 ? 7.387 -7.593 70.373 1.00 146.00 72 ALA A O 1
ATOM 1106 N N . LEU A 1 75 ? 7.211 -5.362 70.129 1.00 140.55 73 LEU A N 1
ATOM 1107 C CA . LEU A 1 75 ? 5.918 -5.274 70.783 1.00 137.96 73 LEU A CA 1
ATOM 1108 C C . LEU A 1 75 ? 4.821 -5.961 69.980 1.00 136.95 73 LEU A C 1
ATOM 1109 O O . LEU A 1 75 ? 3.915 -6.570 70.550 1.00 136.78 73 LEU A O 1
ATOM 1125 N N . GLU A 1 76 ? 4.908 -5.869 68.658 1.00 135.22 74 GLU A N 1
ATOM 1126 C CA . GLU A 1 76 ? 3.902 -6.468 67.792 1.00 129.99 74 GLU A CA 1
ATOM 1127 C C . GLU A 1 76 ? 4.011 -7.989 67.816 1.00 133.26 74 GLU A C 1
ATOM 1128 O O . GLU A 1 76 ? 3.011 -8.696 67.690 1.00 137.11 74 GLU A O 1
ATOM 1140 N N . LYS A 1 77 ? 5.231 -8.487 67.987 1.00 135.67 75 LYS A N 1
ATOM 1141 C CA . LYS A 1 77 ? 5.462 -9.924 68.061 1.00 137.28 75 LYS A CA 1
ATOM 1142 C C . LYS A 1 77 ? 5.125 -10.412 69.473 1.00 134.66 75 LYS A C 1
ATOM 1143 O O . LYS A 1 77 ? 4.568 -11.497 69.646 1.00 133.98 75 LYS A O 1
ATOM 1162 N N . GLN A 1 78 ? 5.472 -9.610 70.479 1.00 131.92 76 GLN A N 1
ATOM 1163 C CA . GLN A 1 78 ? 5.297 -10.015 71.874 1.00 132.87 76 GLN A CA 1
ATOM 1164 C C . GLN A 1 78 ? 3.833 -10.004 72.328 1.00 140.07 76 GLN A C 1
ATOM 1165 O O . GLN A 1 78 ? 3.379 -10.942 72.983 1.00 144.25 76 GLN A O 1
ATOM 1179 N N . TYR A 1 79 ? 3.099 -8.949 71.975 1.00 139.22 77 TYR A N 1
ATOM 1180 C CA . TYR A 1 79 ? 1.736 -8.754 72.478 1.00 130.75 77 TYR A CA 1
ATOM 1181 C C . TYR A 1 79 ? 0.681 -9.191 71.475 1.00 129.62 77 TYR A C 1
ATOM 1182 O O . TYR A 1 79 ? -0.323 -9.800 71.844 1.00 133.43 77 TYR A O 1
ATOM 1200 N N . GLY A 1 80 ? 0.916 -8.874 70.208 1.00 136.75 78 GLY A N 1
ATOM 1201 C CA . GLY A 1 80 ? -0.031 -9.175 69.153 1.00 125.64 78 GLY A CA 1
ATOM 1202 C C . GLY A 1 80 ? -0.545 -7.902 68.515 1.00 123.66 78 GLY A C 1
ATOM 1203 O O . GLY A 1 80 ? -0.531 -6.835 69.124 1.00 125.76 78 GLY A O 1
ATOM 1207 N N . LYS A 1 81 ? -0.989 -8.021 67.271 1.00 123.50 79 LYS A N 1
ATOM 1208 C CA . LYS A 1 81 ? -1.446 -6.873 66.504 1.00 126.35 79 LYS A CA 1
ATOM 1209 C C . LYS A 1 81 ? -2.747 -6.324 67.091 1.00 126.31 79 LYS A C 1
ATOM 1210 O O . LYS A 1 81 ? -2.933 -5.111 67.183 1.00 128.57 79 LYS A O 1
ATOM 1229 N N . ASP A 1 82 ? -3.641 -7.225 67.494 1.00 122.92 80 ASP A N 1
ATOM 1230 C CA . ASP A 1 82 ? -4.954 -6.827 68.005 1.00 117.05 80 ASP A CA 1
ATOM 1231 C C . ASP A 1 82 ? -4.874 -6.113 69.349 1.00 101.82 80 ASP A C 1
ATOM 1232 O O . ASP A 1 82 ? -5.604 -5.154 69.589 1.00 100.25 80 ASP A O 1
ATOM 1241 N N . TYR A 1 83 ? -3.994 -6.583 70.227 1.00 98.12 81 TYR A N 1
ATOM 1242 C CA . TYR A 1 83 ? -3.865 -5.985 71.549 1.00 92.37 81 TYR A CA 1
ATOM 1243 C C . TYR A 1 83 ? -3.389 -4.539 71.457 1.00 94.91 81 TYR A C 1
ATOM 1244 O O . TYR A 1 83 ? -3.855 -3.687 72.207 1.00 96.66 81 TYR A O 1
ATOM 1262 N N . LEU A 1 84 ? -2.473 -4.259 70.537 1.00 94.56 82 LEU A N 1
ATOM 1263 C CA . LEU A 1 84 ? -2.005 -2.889 70.325 1.00 94.57 82 LEU A CA 1
ATOM 1264 C C . LEU A 1 84 ? -3.137 -1.989 69.843 1.00 95.13 82 LEU A C 1
ATOM 1265 O O . LEU A 1 84 ? -3.284 -0.861 70.317 1.00 91.35 82 LEU A O 1
ATOM 1281 N N . LYS A 1 85 ? -3.937 -2.492 68.911 1.00 96.81 83 LYS A N 1
ATOM 1282 C CA . LYS A 1 85 ? -5.085 -1.750 68.411 1.00 97.42 83 LYS A CA 1
ATOM 1283 C C . LYS A 1 85 ? -6.006 -1.387 69.566 1.00 95.26 83 LYS A C 1
ATOM 1284 O O . LYS A 1 85 ? -6.512 -0.270 69.646 1.00 86.95 83 LYS A O 1
ATOM 1303 N N . GLU A 1 86 ? -6.199 -2.347 70.467 1.00 100.29 84 GLU A N 1
ATOM 1304 C CA . GLU A 1 86 ? -7.049 -2.166 71.638 1.00 112.37 84 GLU A CA 1
ATOM 1305 C C . GLU A 1 86 ? -6.557 -1.024 72.517 1.00 90.42 84 GLU A C 1
ATOM 1306 O O . GLU A 1 86 ? -7.352 -0.223 73.006 1.00 83.92 84 GLU A O 1
ATOM 1318 N N . GLN A 1 87 ? -5.243 -0.955 72.710 1.00 81.93 85 GLN A N 1
ATOM 1319 C CA . GLN A 1 87 ? -4.638 0.078 73.541 1.00 73.18 85 GLN A CA 1
ATOM 1320 C C . GLN A 1 87 ? -4.781 1.444 72.895 1.00 67.40 85 GLN A C 1
ATOM 1321 O O . GLN A 1 87 ? -5.027 2.448 73.567 1.00 69.11 85 GLN A O 1
ATOM 1335 N N . VAL A 1 88 ? -4.632 1.466 71.578 1.00 71.20 86 VAL A N 1
ATOM 1336 C CA . VAL A 1 88 ? -4.794 2.686 70.809 1.00 69.85 86 VAL A CA 1
ATOM 1337 C C . VAL A 1 88 ? -6.250 3.127 70.851 1.00 70.72 86 VAL A C 1
ATOM 1338 O O . VAL A 1 88 ? -6.537 4.317 70.978 1.00 75.57 86 VAL A O 1
ATOM 1351 N N . LYS A 1 89 ? -7.166 2.169 70.735 1.00 72.93 87 LYS A N 1
ATOM 1352 C CA . LYS A 1 89 ? -8.585 2.480 70.793 1.00 70.12 87 LYS A CA 1
ATOM 1353 C C . LYS A 1 89 ? -8.916 3.106 72.141 1.00 61.46 87 LYS A C 1
ATOM 1354 O O . LYS A 1 89 ? -9.690 4.058 72.222 1.00 73.46 87 LYS A O 1
ATOM 1373 N N . TYR A 1 90 ? -8.309 2.572 73.196 1.00 82.29 88 TYR A N 1
ATOM 1374 C CA . TYR A 1 90 ? -8.525 3.087 74.539 1.00 55.45 88 TYR A CA 1
ATOM 1375 C C . TYR A 1 90 ? -8.029 4.524 74.671 1.00 59.05 88 TYR A C 1
ATOM 1376 O O . TYR A 1 90 ? -8.723 5.362 75.244 1.00 63.40 88 TYR A O 1
ATOM 1394 N N . GLU A 1 91 ? -6.848 4.823 74.133 1.00 71.29 89 GLU A N 1
ATOM 1395 C CA . GLU A 1 91 ? -6.339 6.192 74.181 1.00 70.24 89 GLU A CA 1
ATOM 1396 C C . GLU A 1 91 ? -7.267 7.143 73.418 1.00 67.97 89 GLU A C 1
ATOM 1397 O O . GLU A 1 91 ? -7.586 8.230 73.900 1.00 68.24 89 GLU A O 1
ATOM 1409 N N . LEU A 1 92 ? -7.698 6.735 72.228 1.00 63.92 90 LEU A N 1
ATOM 1410 C CA . LEU A 1 92 ? -8.569 7.575 71.412 1.00 69.08 90 LEU A CA 1
ATOM 1411 C C . LEU A 1 92 ? -9.892 7.828 72.132 1.00 67.77 90 LEU A C 1
ATOM 1412 O O . LEU A 1 92 ? -10.441 8.927 72.062 1.00 73.82 90 LEU A O 1
ATOM 1428 N N . LEU A 1 93 ? -10.403 6.810 72.819 1.00 75.84 91 LEU A N 1
ATOM 1429 C CA . LEU A 1 93 ? -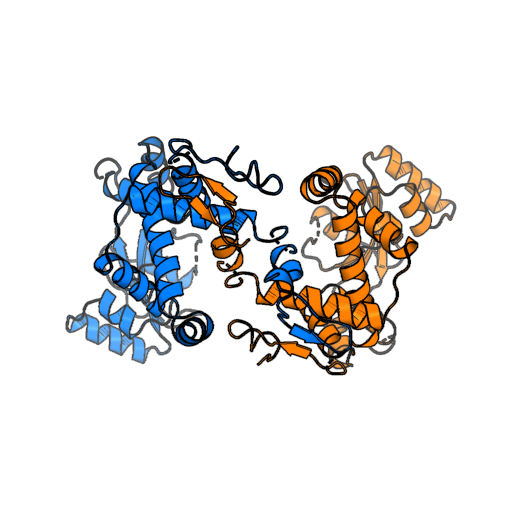11.626 6.968 73.607 1.00 76.29 91 LEU A CA 1
ATOM 1430 C C . LEU A 1 93 ? -11.455 7.965 74.749 1.00 75.99 91 LEU A C 1
ATOM 1431 O O . LEU A 1 93 ? -12.282 8.860 74.928 1.00 81.66 91 LEU A O 1
ATOM 1447 N N . THR A 1 94 ? -10.384 7.812 75.521 1.00 71.58 92 THR A N 1
ATOM 1448 C CA . THR A 1 94 ? -10.136 8.701 76.654 1.00 73.91 92 THR A CA 1
ATOM 1449 C C . THR A 1 94 ? -9.886 10.123 76.149 1.00 78.75 92 THR A C 1
ATOM 1450 O O . THR A 1 94 ? -10.136 11.105 76.852 1.00 85.72 92 THR A O 1
ATOM 1461 N N . GLN A 1 95 ? -9.393 10.221 74.919 1.00 69.16 93 GLN A N 1
ATOM 1462 C CA . GLN A 1 95 ? -9.157 11.514 74.292 1.00 70.10 93 GLN A CA 1
ATOM 1463 C C . GLN A 1 95 ? -10.486 12.178 73.944 1.00 73.40 93 GLN A C 1
ATOM 1464 O O . GLN A 1 95 ? -10.684 13.374 74.171 1.00 75.82 93 GLN A O 1
ATOM 1478 N N . LYS A 1 96 ? -11.395 11.387 73.389 1.00 72.54 94 LYS A N 1
ATOM 1479 C CA . LYS A 1 96 ? -12.697 11.889 72.981 1.00 73.75 94 LYS A CA 1
ATOM 1480 C C . LYS A 1 96 ? -13.495 12.291 74.213 1.00 76.46 94 LYS A C 1
ATOM 1481 O O . LYS A 1 96 ? -14.206 13.297 74.202 1.00 78.46 94 LYS A O 1
ATOM 1500 N N . ALA A 1 97 ? -13.374 11.494 75.272 1.00 76.20 95 ALA A N 1
ATOM 1501 C CA . ALA A 1 97 ? -14.027 11.792 76.537 1.00 80.60 95 ALA A CA 1
ATOM 1502 C C . ALA A 1 97 ? -13.519 13.114 77.093 1.00 76.70 95 ALA A C 1
ATOM 1503 O O . ALA A 1 97 ? -14.304 13.928 77.573 1.00 86.88 95 ALA A O 1
ATOM 1510 N N . ALA A 1 98 ? -12.207 13.324 77.024 1.00 69.29 96 ALA A N 1
ATOM 1511 C CA . ALA A 1 98 ? -11.595 14.551 77.527 1.00 73.01 96 ALA A CA 1
ATOM 1512 C C . ALA A 1 98 ? -12.004 15.799 76.740 1.00 77.50 96 ALA A C 1
ATOM 1513 O O . ALA A 1 98 ? -12.228 16.862 77.314 1.00 79.70 96 ALA A O 1
ATOM 1520 N N . LYS A 1 99 ? -12.091 15.668 75.424 1.00 81.19 97 LYS A N 1
ATOM 1521 C CA . LYS A 1 99 ? -12.494 16.791 74.586 1.00 80.62 97 LYS A CA 1
ATOM 1522 C C . LYS A 1 99 ? -13.911 17.250 74.926 1.00 92.20 97 LYS A C 1
ATOM 1523 O O . LYS A 1 99 ? -14.184 18.448 74.973 1.00 92.05 97 LYS A O 1
ATOM 1542 N N . ASP A 1 100 ? -14.816 16.304 75.158 1.00 86.90 98 ASP A N 1
ATOM 1543 C CA . ASP A 1 100 ? -16.199 16.660 75.475 1.00 98.51 98 ASP A CA 1
ATOM 1544 C C . ASP A 1 100 ? -16.349 17.225 76.891 1.00 100.53 98 ASP A C 1
ATOM 1545 O O . ASP A 1 100 ? -17.270 18.001 77.154 1.00 104.83 98 ASP A O 1
ATOM 1554 N N . ASN A 1 101 ? -15.451 16.839 77.794 1.00 102.32 99 ASN A N 1
ATOM 1555 C CA . ASN A 1 101 ? -15.606 17.160 79.213 1.00 107.62 99 ASN A CA 1
ATOM 1556 C C . ASN A 1 101 ? -14.642 18.241 79.709 1.00 107.72 99 ASN A C 1
ATOM 1557 O O . ASN A 1 101 ? -14.910 18.896 80.716 1.00 117.22 99 ASN A O 1
ATOM 1568 N N . ILE A 1 102 ? -13.513 18.417 79.024 1.00 100.69 100 ILE A N 1
ATOM 1569 C CA . ILE A 1 102 ? -12.586 19.504 79.360 1.00 104.20 100 ILE A CA 1
ATOM 1570 C C . ILE A 1 102 ? -13.067 20.821 78.777 1.00 125.11 100 ILE A C 1
ATOM 1571 O O . ILE A 1 102 ? -13.445 20.887 77.606 1.00 120.22 100 ILE A O 1
ATOM 1587 N N . LYS A 1 103 ? -13.067 21.860 79.604 1.00 148.06 101 LYS A N 1
ATOM 1588 C CA . LYS A 1 103 ? -13.395 23.209 79.156 1.00 154.86 101 LYS A CA 1
ATOM 1589 C C . LYS A 1 103 ? -12.279 24.185 79.536 1.00 137.37 101 LYS A C 1
ATOM 1590 O O . LYS A 1 103 ? -11.924 24.286 80.712 1.00 135.39 101 LYS A O 1
ATOM 1609 N N . VAL A 1 104 ? -11.721 24.897 78.556 1.00 125.84 102 VAL A N 1
ATOM 1610 C CA . VAL A 1 104 ? -10.731 25.931 78.861 1.00 115.60 102 VAL A CA 1
ATOM 1611 C C . VAL A 1 104 ? -11.450 27.271 78.975 1.00 111.28 102 VAL A C 1
ATOM 1612 O O . VAL A 1 104 ? -12.247 27.646 78.112 1.00 113.02 102 VAL A O 1
ATOM 1625 N N . THR A 1 105 ? -11.218 27.950 80.090 1.00 110.46 103 THR A N 1
ATOM 1626 C CA . THR A 1 105 ? -11.780 29.268 80.330 1.00 113.78 103 THR A CA 1
ATOM 1627 C C . THR A 1 105 ? -10.925 30.319 79.640 1.00 112.18 103 THR A C 1
ATOM 1628 O O . THR A 1 105 ? -9.836 30.017 79.156 1.00 109.78 103 THR A O 1
ATOM 1639 N N . ASP A 1 106 ? -11.421 31.550 79.590 1.00 118.33 104 ASP A N 1
ATOM 1640 C CA . ASP A 1 106 ? -10.648 32.658 79.039 1.00 119.29 104 ASP A CA 1
ATOM 1641 C C . ASP A 1 106 ? -9.523 33.044 79.982 1.00 116.66 104 ASP A C 1
ATOM 1642 O O . ASP A 1 106 ? -8.536 33.654 79.566 1.00 121.58 104 ASP A O 1
ATOM 1651 N N . ALA A 1 107 ? -9.674 32.693 81.255 1.00 109.86 105 ALA A N 1
ATOM 1652 C CA . ALA A 1 107 ? -8.601 32.895 82.209 1.00 113.18 105 ALA A CA 1
ATOM 1653 C C . ALA A 1 107 ? -7.428 32.027 81.796 1.00 111.16 105 ALA A C 1
ATOM 1654 O O . ALA A 1 107 ? -6.285 32.467 81.827 1.00 113.20 105 ALA A O 1
ATOM 1661 N N . ASP A 1 108 ? -7.720 30.799 81.381 1.00 122.38 106 ASP A N 1
ATOM 1662 C CA . ASP A 1 108 ? -6.682 29.893 80.907 1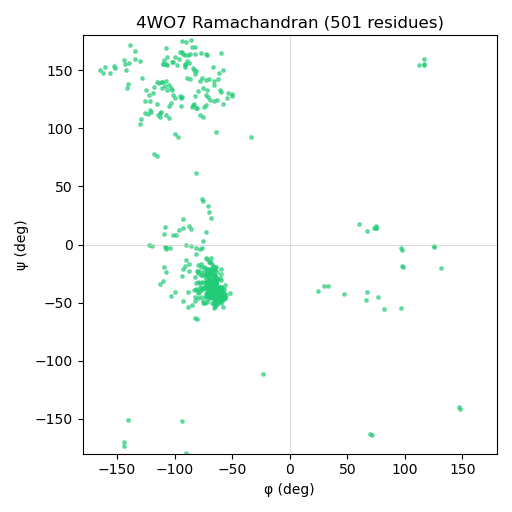.00 121.67 106 ASP A CA 1
ATOM 1663 C C . ASP A 1 108 ? -6.012 30.429 79.635 1.00 106.21 106 ASP A C 1
ATOM 1664 O O . ASP A 1 108 ? -4.816 30.221 79.429 1.00 102.20 106 ASP A O 1
ATOM 1673 N N . ILE A 1 109 ? -6.778 31.107 78.779 1.00 104.52 107 ILE A N 1
ATOM 1674 C CA . ILE A 1 109 ? -6.231 31.593 77.512 1.00 107.01 107 ILE A CA 1
ATOM 1675 C C . ILE A 1 109 ? -5.379 32.835 77.714 1.00 113.41 107 ILE A C 1
ATOM 1676 O O . ILE A 1 109 ? -4.287 32.943 77.154 1.00 114.32 107 ILE A O 1
ATOM 1692 N N . LYS A 1 110 ? -5.877 33.770 78.516 1.00 118.34 108 LYS A N 1
ATOM 1693 C CA . LYS A 1 110 ? -5.141 34.999 78.775 1.00 117.45 108 LYS A CA 1
ATOM 1694 C C . LYS A 1 110 ? -3.918 34.641 79.600 1.00 120.90 108 LYS A C 1
ATOM 1695 O O . LYS A 1 110 ? -2.865 35.260 79.473 1.00 118.25 108 LYS A O 1
ATOM 1714 N N . GLU A 1 111 ? -4.075 33.617 80.433 1.00 110.13 109 GLU A N 1
ATOM 1715 C CA . GLU A 1 111 ? -2.983 33.078 81.233 1.00 112.13 109 GLU A CA 1
ATOM 1716 C C . GLU A 1 111 ? -1.906 32.445 80.371 1.00 106.19 109 GLU A C 1
ATOM 1717 O O . GLU A 1 111 ? -0.738 32.428 80.747 1.00 109.81 109 GLU A O 1
ATOM 1729 N N . TYR A 1 112 ? -2.314 31.844 79.260 1.00 113.01 110 TYR A N 1
ATOM 1730 C CA . TYR A 1 112 ? -1.362 31.257 78.326 1.00 90.02 110 TYR A CA 1
ATOM 1731 C C . TYR A 1 112 ? -0.698 32.357 77.496 1.00 89.99 110 TYR A C 1
ATOM 1732 O O . TYR A 1 112 ? 0.497 32.289 77.197 1.00 80.89 110 TYR A O 1
ATOM 1750 N N . TRP A 1 113 ? -1.487 33.358 77.112 1.00 90.02 111 TRP A N 1
ATOM 1751 C CA . TRP A 1 113 ? -0.985 34.484 76.340 1.00 96.89 111 TRP A CA 1
ATOM 1752 C C . TRP A 1 113 ? 0.135 35.168 77.116 1.00 108.09 111 TRP A C 1
ATOM 1753 O O . TRP A 1 113 ? 1.233 35.353 76.595 1.00 110.01 111 TRP A O 1
ATOM 1774 N N . GLU A 1 114 ? -0.145 35.546 78.359 1.00 114.93 112 GLU A N 1
ATOM 1775 C CA . GLU A 1 114 ? 0.883 36.064 79.257 1.00 119.35 112 GLU A CA 1
ATOM 1776 C C . GLU A 1 114 ? 1.714 34.874 79.740 1.00 117.96 112 GLU A C 1
ATOM 1777 O O . GLU A 1 114 ? 1.251 34.057 80.531 1.00 117.86 112 GLU A O 1
ATOM 1789 N N . GLY A 1 115 ? 2.951 34.790 79.275 1.00 112.50 113 GLY A N 1
ATOM 1790 C CA . GLY A 1 115 ? 3.778 33.622 79.505 1.00 109.11 113 GLY A CA 1
ATOM 1791 C C . GLY A 1 115 ? 4.345 33.267 78.144 1.00 105.62 113 GLY A C 1
ATOM 1792 O O . GLY A 1 115 ? 5.331 32.544 78.019 1.00 103.51 113 GLY A O 1
ATOM 1796 N N . LEU A 1 116 ? 3.669 33.771 77.115 1.00 103.73 114 LEU A N 1
ATOM 1797 C CA . LEU A 1 116 ? 4.164 33.772 75.745 1.00 99.50 114 LEU A CA 1
ATOM 1798 C C . LEU A 1 116 ? 4.967 35.068 75.480 1.00 100.27 114 LEU A C 1
ATOM 1799 O O . LEU A 1 116 ? 5.439 35.309 74.367 1.00 100.08 114 LEU A O 1
ATOM 1815 N N . LYS A 1 117 ? 5.059 35.919 76.503 1.00 101.60 115 LYS A N 1
ATOM 1816 C CA . LYS A 1 117 ? 5.793 37.191 76.439 1.00 110.79 115 LYS A CA 1
ATOM 1817 C C . LYS A 1 117 ? 7.289 37.032 76.212 1.00 110.74 115 LYS A C 1
ATOM 1818 O O . LYS A 1 117 ? 7.993 36.357 76.967 1.00 103.60 115 LYS A O 1
ATOM 1837 N N . GLY A 1 118 ? 7.757 37.689 75.162 1.00 120.30 116 GLY A N 1
ATOM 1838 C CA . GLY A 1 118 ? 9.153 37.662 74.788 1.00 140.14 116 GLY A CA 1
ATOM 1839 C C . GLY A 1 118 ? 9.519 36.338 74.156 1.00 147.51 116 GLY A C 1
ATOM 1840 O O . GLY A 1 118 ? 10.698 36.019 74.012 1.00 136.71 116 GLY A O 1
ATOM 1844 N N . LYS A 1 119 ? 8.499 35.572 73.776 1.00 162.13 117 LYS A N 1
ATOM 1845 C CA . LYS A 1 119 ? 8.678 34.260 73.164 1.00 159.25 117 LYS A CA 1
ATOM 1846 C C . LYS A 1 119 ? 8.379 34.212 71.663 1.00 145.66 117 LYS A C 1
ATOM 1847 O O . LYS A 1 119 ? 7.611 35.024 71.140 1.00 145.37 117 LYS A O 1
ATOM 1866 N N . ILE A 1 120 ? 9.009 33.255 70.982 1.00 128.92 118 ILE A N 1
ATOM 1867 C CA . ILE A 1 120 ? 8.793 33.033 69.552 1.00 115.68 118 ILE A CA 1
ATOM 1868 C C . ILE A 1 120 ? 8.611 31.543 69.290 1.00 99.52 118 ILE A C 1
ATOM 1869 O O . ILE A 1 120 ? 8.999 30.708 70.110 1.00 93.92 118 ILE A O 1
ATOM 1885 N N . ARG A 1 121 ? 8.000 31.226 68.157 1.00 91.80 119 ARG A N 1
ATOM 1886 C CA . ARG A 1 121 ? 7.852 29.849 67.701 1.00 85.12 119 ARG A CA 1
ATOM 1887 C C . ARG A 1 121 ? 8.725 29.603 66.468 1.00 84.42 119 ARG A C 1
ATOM 1888 O O . ARG A 1 121 ? 8.809 30.460 65.589 1.00 90.34 119 ARG A O 1
ATOM 1909 N N . ALA A 1 122 ? 9.364 28.434 66.400 1.00 83.05 120 ALA A N 1
ATOM 1910 C CA . ALA A 1 122 ? 10.273 28.120 65.293 1.00 82.30 120 ALA A CA 1
ATOM 1911 C C . ALA A 1 122 ? 10.398 26.621 65.001 1.00 82.47 120 ALA A C 1
ATOM 1912 O O . ALA A 1 122 ? 10.189 25.780 65.875 1.00 84.95 120 ALA A O 1
ATOM 1919 N N . SER A 1 123 ? 10.731 26.305 63.752 1.00 77.12 121 SER A N 1
ATOM 1920 C CA . SER A 1 123 ? 11.081 24.946 63.348 1.00 76.19 121 SER A CA 1
ATOM 1921 C C . SER A 1 123 ? 12.564 24.859 63.018 1.00 83.89 121 SER A C 1
ATOM 1922 O O . SER A 1 123 ? 13.183 25.870 62.687 1.00 82.70 121 SER A O 1
ATOM 1930 N N . HIS A 1 124 ? 13.136 23.660 63.121 1.00 90.43 122 HIS A N 1
ATOM 1931 C CA . HIS A 1 124 ? 14.525 23.452 62.713 1.00 93.85 122 HIS A CA 1
ATOM 1932 C C . HIS A 1 124 ? 14.771 22.089 62.072 1.00 88.32 122 HIS A C 1
ATOM 1933 O O . HIS A 1 124 ? 14.001 21.141 62.252 1.00 87.86 122 HIS A O 1
ATOM 1947 N N . ILE A 1 125 ? 15.857 22.025 61.308 1.00 88.51 123 ILE A N 1
ATOM 1948 C CA . ILE A 1 125 ? 16.341 20.793 60.697 1.00 85.58 123 ILE A CA 1
ATOM 1949 C C . ILE A 1 125 ? 17.763 20.517 61.162 1.00 93.63 123 ILE A C 1
ATOM 1950 O O . ILE A 1 125 ? 18.682 21.283 60.874 1.00 91.78 123 ILE A O 1
ATOM 1966 N N . LEU A 1 126 ? 17.934 19.412 61.878 1.00 99.05 124 LEU A N 1
ATOM 1967 C CA . LEU A 1 126 ? 19.228 19.058 62.448 1.00 100.55 124 LEU A CA 1
ATOM 1968 C C . LEU A 1 126 ? 19.967 18.012 61.610 1.00 96.66 124 LEU A C 1
ATOM 1969 O O . LEU A 1 126 ? 19.431 16.942 61.326 1.00 92.40 124 LEU A O 1
ATOM 1985 N N . VAL A 1 127 ? 21.203 18.327 61.228 1.00 100.60 125 VAL A N 1
ATOM 1986 C CA . VAL A 1 127 ? 22.025 17.411 60.433 1.00 106.95 125 VAL A CA 1
ATOM 1987 C C . VAL A 1 127 ? 23.481 17.403 60.910 1.00 122.80 125 VAL A C 1
ATOM 1988 O O . VAL A 1 127 ? 23.866 18.215 61.752 1.00 126.85 125 VAL A O 1
ATOM 2001 N N . ALA A 1 128 ? 24.279 16.478 60.374 1.00 128.37 126 ALA A N 1
ATOM 2002 C CA . ALA A 1 128 ? 25.669 16.298 60.806 1.00 134.28 126 ALA A CA 1
ATOM 2003 C C . ALA A 1 128 ? 26.678 17.231 60.125 1.00 146.29 126 ALA A C 1
ATOM 2004 O O . ALA A 1 128 ? 27.441 17.922 60.802 1.00 159.90 126 ALA A O 1
ATOM 2011 N N . ASP A 1 129 ? 26.666 17.265 58.795 1.00 168.28 127 ASP A N 1
ATOM 2012 C CA . ASP A 1 129 ? 27.675 18.006 58.028 1.00 156.08 127 ASP A CA 1
ATOM 2013 C C . ASP A 1 129 ? 27.159 19.333 57.503 1.00 151.06 127 ASP A C 1
ATOM 2014 O O . ASP A 1 129 ? 25.955 19.518 57.339 1.00 149.84 127 ASP A O 1
ATOM 2023 N N . LYS A 1 130 ? 28.081 20.255 57.232 1.00 148.56 128 LYS A N 1
ATOM 2024 C CA . LYS A 1 130 ? 27.693 21.567 56.741 1.00 144.93 128 LYS A CA 1
ATOM 2025 C C . LYS A 1 130 ? 27.280 21.437 55.281 1.00 140.60 128 LYS A C 1
ATOM 2026 O O . LYS A 1 130 ? 26.520 22.251 54.763 1.00 135.77 128 LYS A O 1
ATOM 2045 N N . LYS A 1 131 ? 27.780 20.391 54.628 1.00 141.11 129 LYS A N 1
ATOM 2046 C CA . LYS A 1 131 ? 27.477 20.146 53.226 1.00 137.50 129 LYS A CA 1
ATOM 2047 C C . LYS A 1 131 ? 26.096 19.498 53.123 1.00 126.12 129 LYS A C 1
ATOM 2048 O O . LYS A 1 131 ? 25.371 19.702 52.147 1.00 119.57 129 LYS A O 1
ATOM 2067 N N . THR A 1 132 ? 25.745 18.711 54.140 1.00 121.22 130 THR A N 1
ATOM 2068 C CA . THR A 1 132 ? 24.408 18.128 54.237 1.00 115.83 130 THR A CA 1
ATOM 2069 C C . THR A 1 132 ? 23.387 19.235 54.415 1.00 113.97 130 THR A C 1
ATOM 2070 O O . THR A 1 132 ? 22.285 19.171 53.880 1.00 114.57 130 THR A O 1
ATOM 2081 N N . ALA A 1 133 ? 23.768 20.261 55.163 1.00 115.89 131 ALA A N 1
ATOM 2082 C CA . ALA A 1 133 ? 22.886 21.391 55.399 1.00 113.62 131 ALA A CA 1
ATOM 2083 C C . ALA A 1 133 ? 22.705 22.204 54.118 1.00 112.03 131 ALA A C 1
ATOM 2084 O O . ALA A 1 133 ? 21.606 22.676 53.825 1.00 109.94 131 ALA A O 1
ATOM 2091 N N . GLU A 1 134 ? 23.782 22.353 53.350 1.00 120.77 132 GLU A N 1
ATOM 2092 C CA . GLU A 1 134 ? 23.732 23.123 52.111 1.00 119.31 132 GLU A CA 1
ATOM 2093 C C . GLU A 1 134 ? 22.975 22.344 51.040 1.00 115.38 132 GLU A C 1
ATOM 2094 O O . GLU A 1 134 ? 22.403 22.931 50.122 1.00 116.72 132 GLU A O 1
ATOM 2106 N N . GLU A 1 135 ? 22.974 21.020 51.167 1.00 110.02 133 GLU A N 1
ATOM 2107 C CA . GLU A 1 135 ? 22.159 20.166 50.310 1.00 105.51 133 GLU A CA 1
ATOM 2108 C C . GLU A 1 135 ? 20.688 20.462 50.553 1.00 100.40 133 GLU A C 1
ATOM 2109 O O . GLU A 1 135 ? 19.900 20.607 49.618 1.00 98.60 133 GLU A O 1
ATOM 2121 N N . VAL A 1 136 ? 20.340 20.567 51.830 1.00 97.40 134 VAL A N 1
ATOM 2122 C CA . VAL A 1 136 ? 18.979 20.861 52.250 1.00 94.15 134 VAL A CA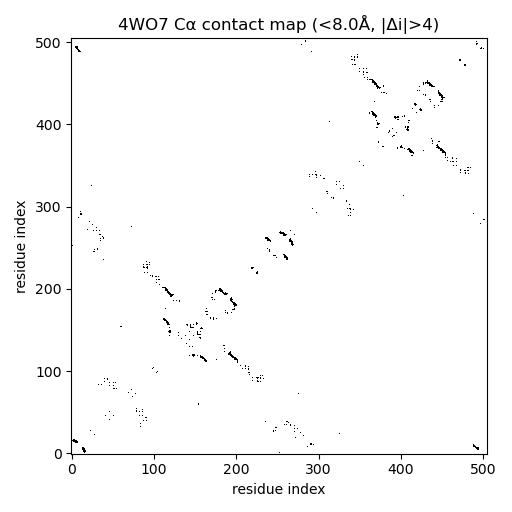 1
ATOM 2123 C C . VAL A 1 136 ? 18.628 22.313 51.960 1.00 99.90 134 VAL A C 1
ATOM 2124 O O . VAL A 1 136 ? 17.492 22.622 51.601 1.00 101.70 134 VAL A O 1
ATOM 2137 N N . GLU A 1 137 ? 19.606 23.199 52.115 1.00 109.43 135 GLU A N 1
ATOM 2138 C CA . GLU A 1 137 ? 19.395 24.610 51.824 1.00 110.57 135 GLU A CA 1
ATOM 2139 C C . GLU A 1 137 ? 19.026 24.763 50.349 1.00 108.69 135 GLU A C 1
ATOM 2140 O O . GLU A 1 137 ? 18.173 25.579 49.994 1.00 107.62 135 GLU A O 1
ATOM 2152 N N . LYS A 1 138 ? 19.667 23.971 49.492 1.00 113.96 136 LYS A N 1
ATOM 2153 C CA . LYS A 1 138 ? 19.389 24.026 48.058 1.00 115.26 136 LYS A CA 1
ATOM 2154 C C . LYS A 1 138 ? 18.055 23.384 47.696 1.00 113.65 136 LYS A C 1
ATOM 2155 O O . LYS A 1 138 ? 17.370 23.841 46.783 1.00 115.37 136 LYS A O 1
ATOM 2174 N N . LYS A 1 139 ? 17.669 22.345 48.424 1.00 99.95 137 LYS A N 1
ATOM 2175 C CA . LYS A 1 139 ? 16.389 21.693 48.174 1.00 95.39 137 LYS A CA 1
ATOM 2176 C C . LYS A 1 139 ? 15.248 22.635 48.564 1.00 90.23 137 LYS A C 1
ATOM 2177 O O . LYS A 1 139 ? 14.190 22.644 47.932 1.00 85.70 137 LYS A O 1
ATOM 2196 N N . LEU A 1 140 ? 15.477 23.448 49.589 1.00 88.05 138 LEU A N 1
ATOM 2197 C CA . LEU A 1 140 ? 14.510 24.470 49.967 1.00 87.53 138 LEU A CA 1
ATOM 2198 C C . LEU A 1 140 ? 14.323 25.505 48.866 1.00 92.69 138 LEU A C 1
ATOM 2199 O O . LEU A 1 140 ? 13.197 25.805 48.472 1.00 89.66 138 LEU A O 1
ATOM 2215 N N . LYS A 1 141 ? 15.433 26.057 48.383 1.00 106.35 139 LYS A N 1
ATOM 2216 C CA . LYS A 1 141 ? 15.389 27.103 47.370 1.00 109.93 139 LYS A CA 1
ATOM 2217 C C . LYS A 1 141 ? 14.778 26.605 46.064 1.00 104.13 139 LYS A C 1
ATOM 2218 O O . LYS A 1 141 ? 14.181 27.384 45.324 1.00 104.53 139 LYS A O 1
ATOM 2237 N N . LYS A 1 142 ? 14.939 25.314 45.778 1.00 91.63 140 LYS A N 1
ATOM 2238 C CA . LYS A 1 142 ? 14.341 24.710 44.590 1.00 86.35 140 LYS A CA 1
ATOM 2239 C C . LYS A 1 142 ? 12.820 24.644 44.737 1.00 85.25 140 LYS A C 1
ATOM 2240 O O . LYS A 1 142 ? 12.095 24.557 43.745 1.00 88.25 140 LYS A O 1
ATOM 2259 N N . GLY A 1 143 ? 12.347 24.667 45.982 1.00 85.51 141 GLY A N 1
ATOM 2260 C CA . GLY A 1 143 ? 10.924 24.757 46.266 1.00 85.33 141 GLY A CA 1
ATOM 2261 C C . GLY A 1 143 ? 10.365 23.670 47.168 1.00 78.73 141 GLY A C 1
ATOM 2262 O O . GLY A 1 143 ? 9.175 23.682 47.486 1.00 76.54 141 GLY A O 1
ATOM 2266 N N . GLU A 1 144 ? 11.203 22.722 47.575 1.00 82.89 142 GLU A N 1
ATOM 2267 C CA . GLU A 1 144 ? 10.757 21.673 48.486 1.00 80.40 142 GLU A CA 1
ATOM 2268 C C . GLU A 1 144 ? 10.309 22.301 49.810 1.00 81.63 142 GLU A C 1
ATOM 2269 O O . GLU A 1 144 ? 10.857 23.321 50.230 1.00 82.39 142 GLU A O 1
ATOM 2281 N N . LYS A 1 145 ? 9.315 21.701 50.459 1.00 74.18 143 LYS A N 1
ATOM 2282 C CA . LYS A 1 145 ? 8.746 22.269 51.683 1.00 72.54 143 LYS A CA 1
ATOM 2283 C C . LYS A 1 145 ? 9.591 21.902 52.910 1.00 70.16 143 LYS A C 1
ATOM 2284 O O . LYS A 1 145 ? 10.178 20.820 52.969 1.00 72.37 143 LYS A O 1
ATOM 2303 N N . PHE A 1 146 ? 9.644 22.815 53.879 1.00 70.70 144 PHE A N 1
ATOM 2304 C CA . PHE A 1 146 ? 10.467 22.666 55.084 1.00 67.70 144 PHE A CA 1
ATOM 2305 C C . PHE A 1 146 ? 10.074 21.441 55.904 1.00 67.23 144 PHE A C 1
ATOM 2306 O O . PHE A 1 146 ? 10.936 20.705 56.381 1.00 74.48 144 PHE A O 1
ATOM 2323 N N . GLU A 1 147 ? 8.772 21.235 56.067 1.00 76.47 145 GLU A N 1
ATOM 2324 C CA . GLU A 1 147 ? 8.258 20.136 56.882 1.00 74.49 145 GLU A CA 1
ATOM 2325 C C . GLU A 1 147 ? 8.652 18.796 56.271 1.00 72.77 145 GLU A C 1
ATOM 2326 O O . GLU A 1 147 ? 9.030 17.863 56.982 1.00 77.98 145 GLU A O 1
ATOM 2338 N N . ASP A 1 148 ? 8.561 18.715 54.948 1.00 71.51 146 ASP A N 1
ATOM 2339 C CA . ASP A 1 148 ? 8.902 17.502 54.224 1.00 72.29 146 ASP A CA 1
ATOM 2340 C C . ASP A 1 148 ? 10.381 17.174 54.386 1.00 72.48 146 ASP A C 1
ATOM 2341 O O . ASP A 1 148 ? 10.755 16.023 54.622 1.00 78.90 146 ASP A O 1
ATOM 2350 N N . LEU A 1 149 ? 11.219 18.197 54.270 1.00 72.63 147 LEU A N 1
ATOM 2351 C CA . LEU A 1 149 ? 12.662 18.017 54.364 1.00 75.32 147 LEU A CA 1
ATOM 2352 C C . LEU A 1 149 ? 13.122 17.663 55.765 1.00 81.77 147 LEU A C 1
ATOM 2353 O O . LEU A 1 149 ? 14.076 16.904 55.938 1.00 91.05 147 LEU A O 1
ATOM 2369 N N . ALA A 1 150 ? 12.434 18.202 56.763 1.00 81.37 148 ALA A N 1
ATOM 2370 C CA . ALA A 1 150 ? 12.731 17.874 58.145 1.00 83.61 148 ALA A CA 1
ATOM 2371 C C . ALA A 1 150 ? 12.461 16.394 58.388 1.00 89.29 148 ALA A C 1
ATOM 2372 O O . ALA A 1 150 ? 13.228 15.729 59.085 1.00 95.93 148 ALA A O 1
ATOM 2379 N N . LYS A 1 151 ? 11.365 15.882 57.831 1.00 86.81 149 LYS A N 1
ATOM 2380 C CA . LYS A 1 151 ? 11.055 14.466 57.982 1.00 87.22 149 LYS A CA 1
ATOM 2381 C C . LYS A 1 151 ? 12.122 13.621 57.306 1.00 87.11 149 LYS A C 1
ATOM 2382 O O . LYS A 1 151 ? 12.438 12.528 57.775 1.00 88.80 149 LYS A O 1
ATOM 2401 N N . GLU A 1 152 ? 12.686 14.125 56.212 1.00 90.77 150 GLU A N 1
ATOM 2402 C CA . GLU A 1 152 ? 13.660 13.351 55.453 1.00 90.38 150 GLU A CA 1
ATOM 2403 C C . GLU A 1 152 ? 15.064 13.417 56.056 1.00 94.76 150 GLU A C 1
ATOM 2404 O O . GLU A 1 152 ? 15.777 12.413 56.065 1.00 93.80 150 GLU A O 1
ATOM 2416 N N . TYR A 1 153 ? 15.457 14.589 56.557 1.00 96.84 151 TYR A N 1
ATOM 2417 C CA . TYR A 1 153 ? 16.846 14.824 56.960 1.00 104.79 151 TYR A CA 1
ATOM 2418 C C . TYR A 1 153 ? 17.090 15.014 58.455 1.00 97.03 151 TYR A C 1
ATOM 2419 O O . TYR A 1 153 ? 18.131 14.595 58.962 1.00 102.09 151 TYR A O 1
ATOM 2437 N N . SER A 1 154 ? 16.146 15.621 59.167 1.00 91.80 152 SER A N 1
ATOM 2438 C CA . SER A 1 154 ? 16.432 16.054 60.535 1.00 95.13 152 SER A CA 1
ATOM 2439 C C . SER A 1 154 ? 16.680 14.865 61.462 1.00 93.83 152 SER A C 1
ATOM 2440 O O . SER A 1 154 ? 16.009 13.836 61.382 1.00 90.58 152 SER A O 1
ATOM 2448 N N . THR A 1 155 ? 17.658 15.038 62.346 1.00 98.47 153 THR A N 1
ATOM 2449 C CA . THR A 1 155 ? 18.055 14.018 63.308 1.00 104.67 153 THR A CA 1
ATOM 2450 C C . THR A 1 155 ? 17.228 14.114 64.584 1.00 109.54 153 THR A C 1
ATOM 2451 O O . THR A 1 155 ? 17.082 13.138 65.318 1.00 112.46 153 THR A O 1
ATOM 2462 N N . ASP A 1 156 ? 16.667 15.295 64.822 1.00 109.09 154 ASP A N 1
ATOM 2463 C CA . ASP A 1 156 ? 15.920 15.576 66.044 1.00 110.07 154 ASP A CA 1
ATOM 2464 C C . ASP A 1 156 ? 14.551 14.890 66.113 1.00 112.77 154 ASP A C 1
ATOM 2465 O O . ASP A 1 156 ? 14.020 14.415 65.108 1.00 112.35 154 ASP A O 1
ATOM 2474 N N . SER A 1 157 ? 13.999 14.847 67.324 1.00 107.14 155 SER A N 1
ATOM 2475 C CA . SER A 1 157 ? 12.696 14.246 67.591 1.00 105.14 155 SER A CA 1
ATOM 2476 C C . SER A 1 157 ? 11.556 14.995 66.905 1.00 99.81 155 SER A C 1
ATOM 2477 O O . SER A 1 157 ? 10.487 14.434 66.671 1.00 101.20 155 SER A O 1
ATOM 2485 N N . SER A 1 158 ? 11.798 16.261 66.580 1.00 95.79 156 SER A N 1
ATOM 2486 C CA . SER A 1 158 ? 10.786 17.113 65.958 1.00 89.16 156 SER A CA 1
ATOM 2487 C C . SER A 1 158 ? 10.648 16.804 64.467 1.00 84.92 156 SER A C 1
ATOM 2488 O O . SER A 1 158 ? 9.799 17.373 63.781 1.00 82.54 156 SER A O 1
ATOM 2496 N N . ALA A 1 159 ? 11.492 15.898 63.980 1.00 88.94 157 ALA A N 1
ATOM 2497 C CA . ALA A 1 159 ? 11.539 15.546 62.567 1.00 88.26 157 ALA A CA 1
ATOM 2498 C C . ALA A 1 159 ? 10.195 15.058 62.029 1.00 87.25 157 ALA A C 1
ATOM 2499 O O . ALA A 1 159 ? 9.828 15.376 60.899 1.00 84.56 157 ALA A O 1
ATOM 2506 N N . SER A 1 160 ? 9.465 14.295 62.838 1.00 91.81 158 SER A N 1
ATOM 2507 C CA . SER A 1 160 ? 8.145 13.797 62.453 1.00 95.71 158 SER A CA 1
ATOM 2508 C C . SER A 1 160 ? 7.129 14.936 62.439 1.00 89.62 158 SER A C 1
ATOM 2509 O O . SER A 1 160 ? 6.158 14.923 61.684 1.00 85.66 158 SER A O 1
ATOM 2517 N N . LYS A 1 161 ? 7.388 15.927 63.284 1.00 102.31 159 LYS A N 1
ATOM 2518 C CA . LYS A 1 161 ? 6.499 17.063 63.494 1.00 109.08 159 LYS A CA 1
ATOM 2519 C C . LYS A 1 161 ? 6.761 18.166 62.466 1.00 99.18 159 LYS A C 1
ATOM 2520 O O . LYS A 1 161 ? 6.278 19.292 62.602 1.00 99.14 159 LYS A O 1
ATOM 2539 N N . GLY A 1 162 ? 7.514 17.822 61.427 1.00 88.08 160 GLY A N 1
ATOM 2540 C CA . GLY A 1 162 ? 7.903 18.778 60.408 1.00 82.28 160 GLY A CA 1
ATOM 2541 C C . GLY A 1 162 ? 8.964 19.740 60.906 1.00 76.40 160 GLY A C 1
ATOM 2542 O O . GLY A 1 162 ? 9.229 20.760 60.271 1.00 77.28 160 GLY A O 1
ATOM 2546 N N . GLY A 1 163 ? 9.581 19.406 62.036 1.00 74.04 161 GLY A N 1
ATOM 2547 C CA . GLY A 1 163 ? 10.660 20.206 62.593 1.00 74.90 161 GLY A CA 1
ATOM 2548 C C . GLY A 1 163 ? 10.247 21.199 63.673 1.00 76.05 161 GLY A C 1
ATOM 2549 O O . GLY A 1 163 ? 11.101 21.868 64.252 1.00 77.02 161 GLY A O 1
ATOM 2553 N N . ASP A 1 164 ? 8.949 21.290 63.952 1.00 72.81 162 ASP A N 1
ATOM 2554 C CA . ASP A 1 164 ? 8.416 22.260 64.914 1.00 77.37 162 ASP A CA 1
ATOM 2555 C C . ASP A 1 164 ? 8.957 22.103 66.333 1.00 85.16 162 ASP A C 1
ATOM 2556 O O . ASP A 1 164 ? 8.998 20.997 66.873 1.00 87.68 162 ASP A O 1
ATOM 2565 N N . LEU A 1 165 ? 9.371 23.225 66.924 1.00 89.18 163 LEU A N 1
ATOM 2566 C CA . LEU A 1 165 ? 9.914 23.248 68.282 1.00 90.18 163 LEU A CA 1
ATOM 2567 C C . LEU A 1 165 ? 8.945 23.867 69.291 1.00 87.63 163 LEU A C 1
ATOM 2568 O O . LEU A 1 165 ? 9.222 23.896 70.491 1.00 93.29 163 LEU A O 1
ATOM 2584 N N . GLY A 1 166 ? 7.808 24.359 68.811 1.00 83.45 164 GLY A N 1
ATOM 2585 C CA . GLY A 1 166 ? 6.877 25.049 69.683 1.00 83.12 164 GLY A CA 1
ATOM 2586 C C . GLY A 1 166 ? 7.460 26.385 70.125 1.00 87.72 164 GLY A C 1
ATOM 2587 O O . GLY A 1 166 ? 8.406 26.887 69.516 1.00 88.78 164 GLY A O 1
ATOM 2591 N N . TRP A 1 167 ? 6.897 26.963 71.184 1.00 90.50 165 TRP A N 1
ATOM 2592 C CA . TRP A 1 167 ? 7.340 28.265 71.688 1.00 88.84 165 TRP A CA 1
ATOM 2593 C C . TRP A 1 167 ? 8.548 28.145 72.604 1.00 91.23 165 TRP A C 1
ATOM 2594 O O . TRP A 1 167 ? 8.732 27.132 73.277 1.00 89.21 165 TRP A O 1
ATOM 2615 N N . PHE A 1 168 ? 9.372 29.189 72.620 1.00 95.26 166 PHE A N 1
ATOM 2616 C CA . PHE A 1 168 ? 10.530 29.243 73.504 1.00 102.60 166 PHE A CA 1
ATOM 2617 C C . PHE A 1 168 ? 11.059 30.670 73.579 1.00 115.89 166 PHE A C 1
ATOM 2618 O O . PHE A 1 168 ? 10.944 31.425 72.612 1.00 113.57 166 PHE A O 1
ATOM 2635 N N . ALA A 1 169 ? 11.649 31.040 74.713 1.00 109.93 167 ALA A N 1
ATOM 2636 C CA . ALA A 1 169 ? 12.207 32.380 74.865 1.00 116.71 167 ALA A CA 1
ATOM 2637 C C . ALA A 1 169 ? 13.689 32.366 74.498 1.00 116.41 167 ALA A C 1
ATOM 2638 O O . ALA A 1 169 ? 14.258 31.308 74.233 1.00 108.78 167 ALA A O 1
ATOM 2645 N N . LYS A 1 170 ? 14.310 33.541 74.495 1.00 124.52 168 LYS A N 1
ATOM 2646 C CA . LYS A 1 170 ? 15.703 33.690 74.074 1.00 127.65 168 LYS A CA 1
ATOM 2647 C C . LYS A 1 170 ? 16.689 33.347 75.172 1.00 132.35 168 LYS A C 1
ATOM 2648 O O . LYS A 1 170 ? 17.819 32.932 74.920 1.00 134.14 168 LYS A O 1
ATOM 2667 N N . GLU A 1 171 ? 16.219 33.542 76.393 1.00 145.12 169 GLU A N 1
ATOM 2668 C CA . GLU A 1 171 ? 17.010 33.355 77.594 1.00 157.27 169 GLU A CA 1
ATOM 2669 C C . GLU A 1 171 ? 17.444 31.916 77.854 1.00 171.07 169 GLU A C 1
ATOM 2670 O O . GLU A 1 171 ? 18.630 31.637 78.025 1.00 163.77 169 GLU A O 1
ATOM 2682 N N . GLY A 1 172 ? 16.470 31.020 77.891 1.00 184.89 170 GLY A N 1
ATOM 2683 C CA . GLY A 1 172 ? 16.707 29.632 78.215 1.00 199.39 170 GLY A CA 1
ATOM 2684 C C . GLY A 1 172 ? 15.848 28.771 77.320 1.00 212.51 170 GLY A C 1
ATOM 2685 O O . GLY A 1 172 ? 15.549 29.151 76.186 1.00 221.70 170 GLY A O 1
ATOM 2689 N N . GLN A 1 173 ? 15.466 27.602 77.821 1.00 246.76 171 GLN A N 1
ATOM 2690 C CA . GLN A 1 173 ? 14.640 26.666 77.066 1.00 201.63 171 GLN A CA 1
ATOM 2691 C C . GLN A 1 173 ? 15.314 26.211 75.770 1.00 219.64 171 GLN A C 1
ATOM 2692 O O . GLN A 1 173 ? 14.660 25.610 74.921 1.00 206.34 171 GLN A O 1
ATOM 2723 N N . ASP A 1 175 ? 19.646 26.026 73.604 1.00 176.68 173 ASP A N 1
ATOM 2724 C CA . ASP A 1 175 ? 21.054 26.405 73.522 1.00 170.05 173 ASP A CA 1
ATOM 2725 C C . ASP A 1 175 ? 21.179 27.880 73.142 1.00 170.09 173 ASP A C 1
ATOM 2726 O O . ASP A 1 175 ? 20.388 28.381 72.343 1.00 172.51 173 ASP A O 1
ATOM 2735 N N . GLU A 1 176 ? 22.159 28.580 73.711 1.00 182.40 174 GLU A N 1
ATOM 2736 C CA . GLU A 1 176 ? 22.307 30.009 73.436 1.00 174.93 174 GLU A CA 1
ATOM 2737 C C . GLU A 1 176 ? 22.761 30.272 72.009 1.00 167.17 174 GLU A C 1
ATOM 2738 O O . GLU A 1 176 ? 22.499 31.340 71.464 1.00 160.41 174 GLU A O 1
ATOM 2750 N N . THR A 1 177 ? 23.442 29.306 71.402 1.00 148.29 175 THR A N 1
ATOM 2751 C CA . THR A 1 177 ? 23.889 29.473 70.026 1.00 140.99 175 THR A CA 1
ATOM 2752 C C . THR A 1 177 ? 22.700 29.420 69.080 1.00 130.71 175 THR A C 1
ATOM 2753 O O . THR A 1 177 ? 22.631 30.174 68.110 1.00 135.08 175 THR A O 1
ATOM 2764 N N . PHE A 1 178 ? 21.763 28.526 69.376 1.00 128.04 176 PHE A N 1
ATOM 2765 C CA . PHE A 1 178 ? 20.585 28.345 68.542 1.00 114.80 176 PHE A CA 1
ATOM 2766 C C . PHE A 1 178 ? 19.554 29.455 68.704 1.00 118.07 176 PHE A C 1
ATOM 2767 O O . PHE A 1 178 ? 19.103 30.038 67.721 1.00 121.48 176 PHE A O 1
ATOM 2784 N N . SER A 1 179 ? 19.198 29.751 69.950 1.00 118.15 177 SER A N 1
ATOM 2785 C CA . SER A 1 179 ? 18.128 30.704 70.236 1.00 117.79 177 SER A CA 1
ATOM 2786 C C . SER A 1 179 ? 18.491 32.135 69.856 1.00 120.52 177 SER A C 1
ATOM 2787 O O . SER A 1 179 ? 17.641 32.898 69.396 1.00 118.62 177 SER A O 1
ATOM 2795 N N . LYS A 1 180 ? 19.758 32.489 70.026 1.00 124.02 178 LYS A N 1
ATOM 2796 C CA . LYS A 1 180 ? 20.240 33.807 69.640 1.00 125.63 178 LYS A CA 1
ATOM 2797 C C . LYS A 1 180 ? 20.039 33.966 68.140 1.00 122.40 178 LYS A C 1
ATOM 2798 O O . LYS A 1 180 ? 19.540 34.988 67.668 1.00 129.78 178 LYS A O 1
ATOM 2817 N N . ALA A 1 181 ? 20.425 32.930 67.402 1.00 119.73 179 ALA A N 1
ATOM 2818 C CA . ALA A 1 181 ? 20.268 32.897 65.954 1.00 109.85 179 ALA A CA 1
ATOM 2819 C C . ALA A 1 181 ? 18.802 32.879 65.538 1.00 102.87 179 ALA A C 1
ATOM 2820 O O . ALA A 1 181 ? 18.430 33.474 64.527 1.00 101.53 179 ALA A O 1
ATOM 2827 N N . ALA A 1 182 ? 17.972 32.195 66.316 1.00 99.27 180 ALA A N 1
ATOM 2828 C CA . ALA A 1 182 ? 16.564 32.061 65.971 1.00 98.24 180 ALA A CA 1
ATOM 2829 C C . ALA A 1 182 ? 15.883 33.400 66.193 1.00 106.06 180 ALA A C 1
ATOM 2830 O O . ALA A 1 182 ? 15.058 33.830 65.387 1.00 102.72 180 ALA A O 1
ATOM 2837 N N . PHE A 1 183 ? 16.220 34.047 67.304 1.00 108.57 181 PHE A N 1
ATOM 2838 C CA . PHE A 1 183 ? 15.616 35.321 67.655 1.00 103.98 181 PHE A CA 1
ATOM 2839 C C . PHE A 1 183 ? 16.093 36.454 66.758 1.00 110.85 181 PHE A C 1
ATOM 2840 O O . PHE A 1 183 ? 15.429 37.481 66.656 1.00 109.96 181 PHE A O 1
ATOM 2857 N N . LYS A 1 184 ? 17.243 36.267 66.118 1.00 120.94 182 LYS A N 1
ATOM 2858 C CA . LYS A 1 184 ? 17.753 37.229 65.142 1.00 122.25 182 LYS A CA 1
ATOM 2859 C C . LYS A 1 184 ? 16.955 37.208 63.840 1.00 107.83 182 LYS A C 1
ATOM 2860 O O . LYS A 1 184 ? 17.088 38.108 63.008 1.00 106.51 182 LYS A O 1
ATOM 2879 N N . LEU A 1 185 ? 16.117 36.192 63.668 1.00 102.15 183 LEU A N 1
ATOM 2880 C CA . LEU A 1 185 ? 15.406 36.006 62.408 1.00 104.32 183 LEU A CA 1
ATOM 2881 C C . LEU A 1 185 ? 14.159 36.882 62.333 1.00 113.22 183 LEU A C 1
ATOM 2882 O O . LEU A 1 185 ? 13.682 37.398 63.346 1.00 110.88 183 LEU A O 1
ATOM 2898 N N . LYS A 1 186 ? 13.635 37.035 61.119 1.00 130.01 184 LYS A N 1
ATOM 2899 C CA . LYS A 1 186 ? 12.371 37.726 60.896 1.00 145.77 184 LYS A CA 1
ATOM 2900 C C . LYS A 1 186 ? 11.310 36.645 60.735 1.00 133.86 184 LYS A C 1
ATOM 2901 O O . LYS A 1 186 ? 11.645 35.497 60.450 1.00 130.44 184 LYS A O 1
ATOM 2920 N N . THR A 1 187 ? 10.039 36.994 60.897 1.00 122.49 185 THR A N 1
ATOM 2921 C CA . THR A 1 187 ? 8.982 35.987 60.807 1.00 112.91 185 THR A CA 1
ATOM 2922 C C . THR A 1 187 ? 8.804 35.463 59.391 1.00 101.06 185 THR A C 1
ATOM 2923 O O . THR A 1 187 ? 8.590 36.230 58.450 1.00 99.61 185 THR A O 1
ATOM 2934 N N . GLY A 1 188 ? 8.902 34.144 59.256 1.00 95.71 186 GLY A N 1
ATOM 2935 C CA . GLY A 1 188 ? 8.776 33.490 57.971 1.00 91.57 186 GLY A CA 1
ATOM 2936 C C . GLY A 1 188 ? 10.143 33.220 57.387 1.00 96.88 186 GLY A C 1
ATOM 2937 O O . GLY A 1 188 ? 10.290 32.383 56.499 1.00 96.23 186 GLY A O 1
ATOM 2941 N N . GLU A 1 189 ? 11.151 33.926 57.892 1.00 97.44 187 GLU A N 1
ATOM 2942 C CA . GLU A 1 189 ? 12.498 33.818 57.349 1.00 111.84 187 GLU A CA 1
ATOM 2943 C C . GLU A 1 189 ? 13.190 32.529 57.785 1.00 107.20 187 GLU A C 1
ATOM 2944 O O . GLU A 1 189 ? 13.019 32.067 58.913 1.00 99.35 187 GLU A O 1
ATOM 2956 N N . VAL A 1 190 ? 13.971 31.962 56.871 1.00 111.26 188 VAL A N 1
ATOM 2957 C CA . VAL A 1 190 ? 14.739 30.755 57.135 1.00 111.69 188 VAL A CA 1
ATOM 2958 C C . VAL A 1 190 ? 16.221 31.106 57.163 1.00 114.38 188 VAL A C 1
ATOM 2959 O O . VAL A 1 190 ? 16.695 31.919 56.371 1.00 120.39 188 VAL A O 1
ATOM 2972 N N . SER A 1 191 ? 16.943 30.497 58.097 1.00 105.34 189 SER A N 1
ATOM 2973 C CA . SER A 1 191 ? 18.327 30.859 58.358 1.00 100.70 189 SER A CA 1
ATOM 2974 C C . SER A 1 191 ? 19.285 30.134 57.435 1.00 95.80 189 SER A C 1
ATOM 2975 O O . SER A 1 191 ? 18.879 29.295 56.633 1.00 94.83 189 SER A O 1
ATOM 2983 N N . ASP A 1 192 ? 20.562 30.478 57.558 1.00 105.07 190 ASP A N 1
ATOM 2984 C CA . ASP A 1 192 ? 21.631 29.739 56.907 1.00 105.91 190 ASP A CA 1
ATOM 2985 C C . ASP A 1 192 ? 22.120 28.731 57.939 1.00 106.97 190 ASP A C 1
ATOM 2986 O O . ASP A 1 192 ? 21.772 28.851 59.114 1.00 101.55 190 ASP A O 1
ATOM 2995 N N . PRO A 1 193 ? 22.907 27.729 57.515 1.00 110.51 191 PRO A N 1
ATOM 2996 C CA . PRO A 1 193 ? 23.332 26.684 58.458 1.00 111.09 191 PRO A CA 1
ATOM 2997 C C . PRO A 1 193 ? 23.933 27.248 59.752 1.00 115.38 191 PRO A C 1
ATOM 2998 O O . PRO A 1 193 ? 24.845 28.075 59.707 1.00 120.11 191 PRO A O 1
ATOM 3009 N N . VAL A 1 194 ? 23.409 26.792 60.888 1.00 111.52 192 VAL A N 1
ATOM 3010 C CA . VAL A 1 194 ? 23.853 27.253 62.203 1.00 109.14 192 VAL A CA 1
ATOM 3011 C C . VAL A 1 194 ? 24.557 26.131 62.953 1.00 107.68 192 VAL A C 1
ATOM 3012 O O . VAL A 1 194 ? 23.924 25.168 63.383 1.00 101.37 192 VAL A O 1
ATOM 3025 N N . LYS A 1 195 ? 25.869 26.275 63.115 1.00 116.09 193 LYS A N 1
ATOM 3026 C CA . LYS A 1 195 ? 26.690 25.283 63.801 1.00 119.87 193 LYS A CA 1
ATOM 3027 C C . LYS A 1 195 ? 26.446 25.302 65.308 1.00 119.08 193 LYS A C 1
ATOM 3028 O O . LYS A 1 195 ? 26.499 26.361 65.935 1.00 122.09 193 LYS A O 1
ATOM 3047 N N . THR A 1 196 ? 26.179 24.132 65.883 1.00 123.47 194 THR A N 1
ATOM 3048 C CA . THR A 1 196 ? 26.053 23.996 67.335 1.00 137.88 194 THR A CA 1
ATOM 3049 C C . THR A 1 196 ? 26.615 22.665 67.817 1.00 147.78 194 THR A C 1
ATOM 3050 O O . THR A 1 196 ? 27.258 21.936 67.058 1.00 147.47 194 THR A O 1
ATOM 3061 N N . GLN A 1 197 ? 26.369 22.358 69.088 1.00 174.71 195 GLN A N 1
ATOM 3062 C CA . GLN A 1 197 ? 26.875 21.131 69.684 1.00 166.89 195 GLN A CA 1
ATOM 3063 C C . GLN A 1 197 ? 26.278 19.921 68.977 1.00 168.87 195 GLN A C 1
ATOM 3064 O O . GLN A 1 197 ? 26.959 18.922 68.737 1.00 166.49 195 GLN A O 1
ATOM 3078 N N . TYR A 1 198 ? 24.994 20.025 68.645 1.00 152.12 196 TYR A N 1
ATOM 3079 C CA . TYR A 1 198 ? 24.246 18.900 68.101 1.00 145.18 196 TYR A CA 1
ATOM 3080 C C . TYR A 1 198 ? 24.537 18.719 66.614 1.00 135.74 196 TYR A C 1
ATOM 3081 O O . TYR A 1 198 ? 24.365 17.627 66.073 1.00 132.70 196 TYR A O 1
ATOM 3099 N N . GLY A 1 199 ? 24.980 19.792 65.960 1.00 130.12 197 GLY A N 1
ATOM 3100 C CA . GLY A 1 199 ? 25.311 19.744 64.546 1.00 127.30 197 GLY A CA 1
ATOM 3101 C C . GLY A 1 199 ? 25.014 21.061 63.852 1.00 130.07 197 GLY A C 1
ATOM 3102 O O . GLY A 1 199 ? 25.258 22.133 64.407 1.00 135.70 197 GLY A O 1
ATOM 3106 N N . TYR A 1 200 ? 24.488 20.969 62.632 1.00 125.37 198 TYR A N 1
ATOM 3107 C CA . TYR A 1 200 ? 24.052 22.140 61.869 1.00 116.87 198 TYR A CA 1
ATOM 3108 C C . TYR A 1 200 ? 22.542 22.254 61.743 1.00 105.30 198 TYR A C 1
ATOM 3109 O O . TYR A 1 200 ? 21.837 21.277 61.491 1.00 96.31 198 TYR A O 1
ATOM 3127 N N . HIS A 1 201 ? 22.069 23.481 61.930 1.00 107.54 199 HIS A N 1
ATOM 3128 C CA . HIS A 1 201 ? 20.648 23.782 61.975 1.00 103.65 199 HIS A CA 1
ATOM 3129 C C . HIS A 1 201 ? 20.215 24.669 60.826 1.00 101.25 199 HIS A C 1
ATOM 3130 O O . HIS A 1 201 ? 20.927 25.597 60.441 1.00 99.22 199 HIS A O 1
ATOM 3144 N N . ILE A 1 202 ? 19.046 24.366 60.278 1.00 95.81 200 ILE A N 1
ATOM 3145 C CA . ILE A 1 202 ? 18.324 25.315 59.449 1.00 93.43 200 ILE A CA 1
ATOM 3146 C C . ILE A 1 202 ? 17.079 25.703 60.225 1.00 89.58 200 ILE A C 1
ATOM 3147 O O . ILE A 1 202 ? 16.199 24.877 60.447 1.00 88.62 200 ILE A O 1
ATOM 3163 N N . ILE A 1 203 ? 17.008 26.969 60.621 1.00 85.12 201 ILE A N 1
ATOM 3164 C CA . ILE A 1 203 ? 15.923 27.447 61.467 1.00 86.15 201 ILE A CA 1
ATOM 3165 C C . ILE A 1 203 ? 14.934 28.273 60.673 1.00 86.90 201 ILE A C 1
ATOM 3166 O O . ILE A 1 203 ? 15.324 29.090 59.843 1.00 86.78 201 ILE A O 1
ATOM 3182 N N . LYS A 1 204 ? 13.650 28.035 60.926 1.00 87.84 202 LYS A N 1
ATOM 3183 C CA . LYS A 1 204 ? 12.597 28.848 60.340 1.00 87.56 202 LYS A CA 1
ATOM 3184 C C . LYS A 1 204 ? 11.754 29.430 61.462 1.00 85.26 202 LYS A C 1
ATOM 3185 O O . LYS A 1 204 ? 11.051 28.711 62.169 1.00 83.81 202 LYS A O 1
ATOM 3204 N N . LYS A 1 205 ? 11.828 30.743 61.620 1.00 88.99 203 LYS A N 1
ATOM 3205 C CA . LYS A 1 205 ? 11.015 31.438 62.602 1.00 92.72 203 LYS A CA 1
ATOM 3206 C C . LYS A 1 205 ? 9.579 31.468 62.104 1.00 95.74 203 LYS A C 1
ATOM 3207 O O . LYS A 1 205 ? 9.318 32.022 61.038 1.00 91.88 203 LYS A O 1
ATOM 3226 N N . THR A 1 206 ? 8.646 30.890 62.859 1.00 92.95 204 THR A N 1
ATOM 3227 C CA . THR A 1 206 ? 7.301 30.705 62.327 1.00 100.41 204 THR A CA 1
ATOM 3228 C C . THR A 1 206 ? 6.404 31.898 62.570 1.00 101.96 204 THR A C 1
ATOM 3229 O O . THR A 1 206 ? 5.669 32.319 61.679 1.00 105.51 204 THR A O 1
ATOM 3240 N N . GLU A 1 207 ? 6.498 32.482 63.754 1.00 118.05 205 GLU A N 1
ATOM 3241 C CA . GLU A 1 207 ? 5.604 33.574 64.087 1.00 119.42 205 GLU A CA 1
ATOM 3242 C C . GLU A 1 207 ? 6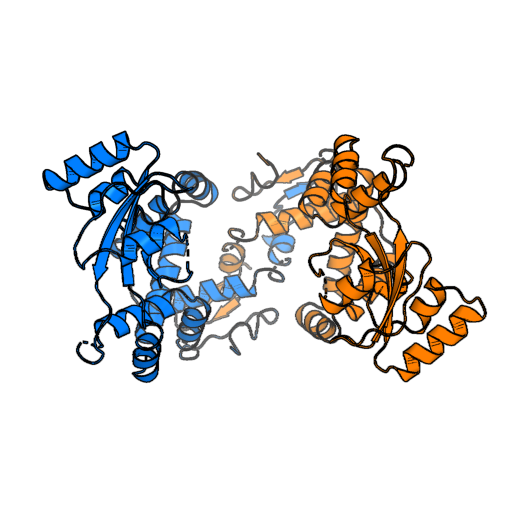.116 34.383 65.259 1.00 130.34 205 GLU A C 1
ATOM 3243 O O . GLU A 1 207 ? 6.762 33.850 66.168 1.00 110.90 205 GLU A O 1
ATOM 3255 N N . GLU A 1 208 ? 5.806 35.675 65.228 1.00 157.08 206 GLU A N 1
ATOM 3256 C CA . GLU A 1 208 ? 5.963 36.506 66.398 1.00 162.61 206 GLU A CA 1
ATOM 3257 C C . GLU A 1 208 ? 4.695 36.368 67.202 1.00 141.23 206 GLU A C 1
ATOM 3258 O O . GLU A 1 208 ? 3.666 35.873 66.737 1.00 131.91 206 GLU A O 1
ATOM 3270 N N . ARG A 1 209 ? 4.823 36.796 68.437 1.00 131.23 207 ARG A N 1
ATOM 3271 C CA . ARG A 1 209 ? 3.812 36.662 69.455 1.00 121.82 207 ARG A CA 1
ATOM 3272 C C . ARG A 1 209 ? 2.583 37.573 69.492 1.00 118.17 207 ARG A C 1
ATOM 3273 O O . ARG A 1 209 ? 1.567 37.176 70.021 1.00 115.85 207 ARG A O 1
ATOM 3294 N N . GLY A 1 210 ? 2.670 38.781 68.958 1.00 114.07 208 GLY A N 1
ATOM 3295 C CA . GLY A 1 210 ? 1.869 39.892 69.459 1.00 121.01 208 GLY A CA 1
ATOM 3296 C C . GLY A 1 210 ? 0.558 39.699 70.231 1.00 119.97 208 GLY A C 1
ATOM 3297 O O . GLY A 1 210 ? 0.544 39.258 71.381 1.00 122.97 208 GLY A O 1
ATOM 3301 N N . LYS A 1 211 ? -0.542 40.078 69.589 1.00 119.69 209 LYS A N 1
ATOM 3302 C CA . LYS A 1 211 ? -1.763 40.503 70.286 1.00 115.58 209 LYS A CA 1
ATOM 3303 C C . LYS A 1 211 ? -2.814 39.467 70.725 1.00 111.77 209 LYS A C 1
ATOM 3304 O O . LYS A 1 211 ? -3.106 38.524 70.004 1.00 113.87 209 LYS A O 1
ATOM 3323 N N . TYR A 1 212 ? -3.412 39.692 71.897 1.00 113.28 210 TYR A N 1
ATOM 3324 C CA . TYR A 1 212 ? -4.534 38.883 72.386 1.00 117.72 210 TYR A CA 1
ATOM 3325 C C . TYR A 1 212 ? -5.762 39.366 71.618 1.00 133.69 210 TYR A C 1
ATOM 3326 O O . TYR A 1 212 ? -5.713 40.437 71.016 1.00 146.02 210 TYR A O 1
ATOM 3344 N N . ASP A 1 213 ? -6.848 38.597 71.642 1.00 139.01 211 ASP A N 1
ATOM 3345 C CA . ASP A 1 213 ? -8.079 38.919 70.906 1.00 140.13 211 ASP A CA 1
ATOM 3346 C C . ASP A 1 213 ? -7.895 38.599 69.417 1.00 136.15 211 ASP A C 1
ATOM 3347 O O . ASP A 1 213 ? -8.774 38.012 68.786 1.00 132.54 211 ASP A O 1
ATOM 3356 N N . ASP A 1 214 ? -6.754 38.996 68.861 1.00 127.13 212 ASP A N 1
ATOM 3357 C CA . ASP A 1 214 ? -6.374 38.605 67.507 1.00 123.20 212 ASP A CA 1
ATOM 3358 C C . ASP A 1 214 ? -5.981 37.135 67.534 1.00 116.49 212 ASP A C 1
ATOM 3359 O O . ASP A 1 214 ? -6.328 36.348 66.652 1.00 119.08 212 ASP A O 1
ATOM 3385 N N . LYS A 1 216 ? -6.480 35.013 70.121 1.00 111.09 214 LYS A N 1
ATOM 3386 C CA . LYS A 1 216 ? -7.272 34.285 71.100 1.00 112.27 214 LYS A CA 1
ATOM 3387 C C . LYS A 1 216 ? -7.606 32.852 70.697 1.00 110.83 214 LYS A C 1
ATOM 3388 O O . LYS A 1 216 ? -7.330 31.916 71.446 1.00 107.99 214 LYS A O 1
ATOM 3407 N N . LYS A 1 217 ? -8.201 32.682 69.520 1.00 113.03 215 LYS A N 1
ATOM 3408 C CA . LYS A 1 217 ? -8.720 31.373 69.132 1.00 104.30 215 LYS A CA 1
ATOM 3409 C C . LYS A 1 217 ? -7.634 30.321 68.917 1.00 102.30 215 LYS A C 1
ATOM 3410 O O . LYS A 1 217 ? -7.846 29.153 69.245 1.00 99.97 215 LYS A O 1
ATOM 3429 N N . GLU A 1 218 ? -6.480 30.712 68.379 1.00 111.03 216 GLU A N 1
ATOM 3430 C CA . GLU A 1 218 ? -5.393 29.754 68.199 1.00 127.68 216 GLU A CA 1
ATOM 3431 C C . GLU A 1 218 ? -4.812 29.336 69.539 1.00 100.34 216 GLU A C 1
ATOM 3432 O O . GLU A 1 218 ? -4.410 28.186 69.705 1.00 93.81 216 GLU A O 1
ATOM 3444 N N . LEU A 1 219 ? -4.772 30.253 70.498 1.00 96.88 217 LEU A N 1
ATOM 3445 C CA . LEU A 1 219 ? -4.220 29.916 71.802 1.00 86.82 217 LEU A CA 1
ATOM 3446 C C . LEU A 1 219 ? -5.164 28.993 72.562 1.00 77.97 217 LEU A C 1
ATOM 3447 O O . LEU A 1 219 ? -4.715 28.137 73.322 1.00 79.49 217 LEU A O 1
ATOM 3463 N N . LYS A 1 220 ? -6.467 29.167 72.362 1.00 78.23 218 LYS A N 1
ATOM 3464 C CA . LYS A 1 220 ? -7.441 28.286 72.990 1.00 79.70 218 LYS A CA 1
ATOM 3465 C C . LYS A 1 220 ? -7.184 26.854 72.518 1.00 77.73 218 LYS A C 1
ATOM 3466 O O . LYS A 1 220 ? -7.228 25.906 73.303 1.00 73.83 218 LYS A O 1
ATOM 3485 N N . SER A 1 221 ? -6.909 26.710 71.225 1.00 75.61 219 SER A N 1
ATOM 3486 C CA . SER A 1 221 ? -6.674 25.401 70.636 1.00 72.50 219 SER A CA 1
ATOM 3487 C C . SER A 1 221 ? -5.386 24.820 71.201 1.00 68.59 219 SER A C 1
ATOM 3488 O O . SER A 1 221 ? -5.291 23.614 71.431 1.00 72.87 219 SER A O 1
ATOM 3496 N N . GLU A 1 222 ? -4.400 25.682 71.431 1.00 77.06 220 GLU A N 1
ATOM 3497 C CA . GLU A 1 222 ? -3.142 25.254 72.032 1.00 82.11 220 GLU A CA 1
ATOM 3498 C C . GLU A 1 222 ? -3.304 24.844 73.493 1.00 86.70 220 GLU A C 1
ATOM 3499 O O . GLU A 1 222 ? -2.715 23.852 73.924 1.00 85.09 220 GLU A O 1
ATOM 3511 N N . VAL A 1 223 ? -4.096 25.601 74.254 1.00 92.97 221 VAL A N 1
ATOM 3512 C CA . VAL A 1 223 ? -4.323 25.269 75.660 1.00 94.52 221 VAL A CA 1
ATOM 3513 C C . VAL A 1 223 ? -4.948 23.896 75.763 1.00 92.94 221 VAL A C 1
ATOM 3514 O O . VAL A 1 223 ? -4.535 23.084 76.587 1.00 94.00 221 VAL A O 1
ATOM 3527 N N . LEU A 1 224 ? -5.944 23.644 74.921 1.00 89.33 222 LEU A N 1
ATOM 3528 C CA . LEU A 1 224 ? -6.645 22.373 74.930 1.00 85.28 222 LEU A CA 1
ATOM 3529 C C . LEU A 1 224 ? -5.714 21.219 74.581 1.00 86.57 222 LEU A C 1
ATOM 3530 O O . LEU A 1 224 ? -5.772 20.161 75.205 1.00 84.71 222 LEU A O 1
ATOM 3546 N N . GLU A 1 225 ? -4.841 21.426 73.601 1.00 93.44 223 GLU A N 1
ATOM 3547 C CA . GLU A 1 225 ? -3.916 20.374 73.202 1.00 97.36 223 GLU A CA 1
ATOM 3548 C C . GLU A 1 225 ? -2.951 20.090 74.336 1.00 103.56 223 GLU A C 1
ATOM 3549 O O . GLU A 1 225 ? -2.483 18.967 74.503 1.00 100.34 223 GLU A O 1
ATOM 3561 N N . GLN A 1 226 ? -2.669 21.121 75.122 1.00 97.52 224 GLN A N 1
ATOM 3562 C CA . GLN A 1 226 ? -1.765 20.991 76.254 1.00 99.80 224 GLN A CA 1
ATOM 3563 C C . GLN A 1 226 ? -2.426 20.211 77.391 1.00 97.23 224 GLN A C 1
ATOM 3564 O O . GLN A 1 226 ? -1.779 19.403 78.061 1.00 97.46 224 GLN A O 1
ATOM 3578 N N . LYS A 1 227 ? -3.715 20.448 77.607 1.00 91.26 225 LYS A N 1
ATOM 3579 C CA . LYS A 1 227 ? -4.440 19.749 78.658 1.00 87.05 225 LYS A CA 1
ATOM 3580 C C . LYS A 1 227 ? -4.707 18.309 78.249 1.00 82.37 225 LYS A C 1
ATOM 3581 O O . LYS A 1 227 ? -4.957 17.455 79.095 1.00 85.21 225 LYS A O 1
ATOM 3600 N N . LEU A 1 228 ? -4.650 18.044 76.947 1.00 85.01 226 LEU A N 1
ATOM 3601 C CA . LEU A 1 228 ? -4.874 16.698 76.426 1.00 78.79 226 LEU A CA 1
ATOM 3602 C C . LEU A 1 228 ? -3.646 15.796 76.565 1.00 84.30 226 LEU A C 1
ATOM 3603 O O . LEU A 1 228 ? -3.763 14.572 76.466 1.00 80.97 226 LEU A O 1
ATOM 3619 N N . ASN A 1 229 ? -2.476 16.394 76.783 1.00 84.61 227 ASN A N 1
ATOM 3620 C CA . ASN A 1 229 ? -1.247 15.625 76.968 1.00 89.23 227 ASN A CA 1
ATOM 3621 C C . ASN A 1 229 ? -0.848 15.524 78.441 1.00 99.00 227 ASN A C 1
ATOM 3622 O O . ASN A 1 229 ? 0.242 15.051 78.765 1.00 97.00 227 ASN A O 1
ATOM 3633 N N . ASP A 1 230 ? -1.737 15.976 79.321 1.00 96.66 228 ASP A N 1
ATOM 3634 C CA . ASP A 1 230 ? -1.584 15.776 80.757 1.00 110.13 228 ASP A CA 1
ATOM 3635 C C . ASP A 1 230 ? -2.574 14.688 81.150 1.00 117.18 228 ASP A C 1
ATOM 3636 O O . ASP A 1 230 ? -3.784 14.910 81.150 1.00 120.53 228 ASP A O 1
ATOM 3645 N N . ASN A 1 231 ? -2.058 13.510 81.484 1.00 117.67 229 ASN A N 1
ATOM 3646 C CA . ASN A 1 231 ? -2.914 12.350 81.711 1.00 113.25 229 ASN A CA 1
ATOM 3647 C C . ASN A 1 231 ? -3.804 12.508 82.941 1.00 107.11 229 ASN A C 1
ATOM 3648 O O . ASN A 1 231 ? -4.871 11.901 83.024 1.00 102.87 229 ASN A O 1
ATOM 3659 N N . ALA A 1 232 ? -3.369 13.329 83.891 1.00 118.83 230 ALA A N 1
ATOM 3660 C CA . ALA A 1 232 ? -4.181 13.613 85.068 1.00 104.22 230 ALA A CA 1
ATOM 3661 C C . ALA A 1 232 ? -5.445 14.356 84.645 1.00 100.51 230 ALA A C 1
ATOM 3662 O O . ALA A 1 232 ? -6.534 14.116 85.169 1.00 103.00 230 ALA A O 1
ATOM 3669 N N . ALA A 1 233 ? -5.282 15.260 83.685 1.00 95.77 231 ALA A N 1
ATOM 3670 C CA . ALA A 1 233 ? -6.385 16.080 83.199 1.00 93.78 231 ALA A CA 1
ATOM 3671 C C . ALA A 1 233 ? -7.375 15.220 82.407 1.00 85.82 231 ALA A C 1
ATOM 3672 O O . ALA A 1 233 ? -8.590 15.429 82.452 1.00 74.35 231 ALA A O 1
ATOM 3679 N N . VAL A 1 234 ? -6.839 14.252 81.674 1.00 80.80 232 VAL A N 1
ATOM 3680 C CA . VAL A 1 234 ? -7.663 13.319 80.916 1.00 81.24 232 VAL A CA 1
ATOM 3681 C C . VAL A 1 234 ? -8.500 12.454 81.864 1.00 84.02 232 VAL A C 1
ATOM 3682 O O . VAL A 1 234 ? -9.720 12.376 81.727 1.00 84.87 232 VAL A O 1
ATOM 3695 N N . GLN A 1 235 ? -7.842 11.816 82.829 1.00 81.57 233 GLN A N 1
ATOM 3696 C CA . GLN A 1 235 ? -8.528 10.940 83.777 1.00 76.54 233 GLN A CA 1
ATOM 3697 C C . GLN A 1 235 ? -9.521 11.699 84.635 1.00 72.30 233 GLN A C 1
ATOM 3698 O O . GLN A 1 235 ? -10.567 11.167 85.010 1.00 75.29 233 GLN A O 1
ATOM 3712 N N . GLU A 1 236 ? -9.192 12.947 84.939 1.00 77.02 234 GLU A N 1
ATOM 3713 C CA . GLU A 1 236 ? -10.113 13.817 85.650 1.00 83.44 234 GLU A CA 1
ATOM 3714 C C . GLU A 1 236 ? -11.383 13.955 84.814 1.00 73.43 234 GLU A C 1
ATOM 3715 O O . GLU A 1 236 ? -12.494 13.929 85.344 1.00 74.76 234 GLU A O 1
ATOM 3727 N N . ALA A 1 237 ? -11.215 14.095 83.503 1.00 76.23 235 ALA A N 1
ATOM 3728 C CA . ALA A 1 237 ? -12.356 14.189 82.600 1.00 74.98 235 ALA A CA 1
ATOM 3729 C C . ALA A 1 237 ? -13.108 12.868 82.466 1.00 79.39 235 ALA A C 1
ATOM 3730 O O . ALA A 1 237 ? -14.339 12.840 82.514 1.00 84.75 235 ALA A O 1
ATOM 3737 N N . VAL A 1 238 ? -12.364 11.778 82.299 1.00 75.05 236 VAL A N 1
ATOM 3738 C CA . VAL A 1 238 ? -12.956 10.457 82.111 1.00 75.07 236 VAL A CA 1
ATOM 3739 C C . VAL A 1 238 ? -13.763 10.055 83.343 1.00 84.44 236 VAL A C 1
ATOM 3740 O O . VAL A 1 238 ? -14.818 9.435 83.227 1.00 85.11 236 VAL A O 1
ATOM 3753 N N . GLN A 1 239 ? -13.267 10.423 84.521 1.00 92.64 237 GLN A N 1
ATOM 3754 C CA . GLN A 1 239 ? -13.906 10.028 85.771 1.00 98.16 237 GLN A CA 1
ATOM 3755 C C . GLN A 1 239 ? -15.282 10.672 85.933 1.00 95.03 237 GLN A C 1
ATOM 3756 O O . GLN A 1 239 ? -16.154 10.130 86.616 1.00 94.50 237 GLN A O 1
ATOM 3770 N N . LYS A 1 240 ? -15.477 11.834 85.319 1.00 92.60 238 LYS A N 1
ATOM 3771 C CA . LYS A 1 240 ? -16.797 12.456 85.310 1.00 90.77 238 LYS A CA 1
ATOM 3772 C C . LYS A 1 240 ? -17.801 11.602 84.556 1.00 86.64 238 LYS A C 1
ATOM 3773 O O . LYS A 1 240 ? -18.972 11.515 84.930 1.00 88.34 238 LYS A O 1
ATOM 3792 N N . VAL A 1 241 ? -17.333 10.981 83.481 1.00 81.19 239 VAL A N 1
ATOM 3793 C CA . VAL A 1 241 ? -18.191 10.146 82.662 1.00 83.34 239 VAL A CA 1
ATOM 3794 C C . VAL A 1 241 ? -18.520 8.890 83.448 1.00 86.44 239 VAL A C 1
ATOM 3795 O O . VAL A 1 241 ? -19.644 8.393 83.395 1.00 89.23 239 VAL A O 1
ATOM 3825 N N . LYS A 1 243 ? -18.724 8.416 86.737 1.00 95.16 241 LYS A N 1
ATOM 3826 C CA . LYS A 1 243 ? -19.715 8.622 87.797 1.00 97.98 241 LYS A CA 1
ATOM 3827 C C . LYS A 1 243 ? -21.133 8.637 87.239 1.00 100.05 241 LYS A C 1
ATOM 3828 O O . LYS A 1 243 ? -22.049 8.092 87.856 1.00 103.43 241 LYS A O 1
ATOM 3847 N N . LYS A 1 244 ? -21.316 9.262 86.079 1.00 101.08 242 LYS A N 1
ATOM 3848 C CA . LYS A 1 244 ? -22.643 9.371 85.482 1.00 102.39 242 LYS A CA 1
ATOM 3849 C C . LYS A 1 244 ? -23.140 8.004 85.021 1.00 102.55 242 LYS A C 1
ATOM 3850 O O . LYS A 1 244 ? -24.315 7.843 84.692 1.00 108.65 242 LYS A O 1
ATOM 386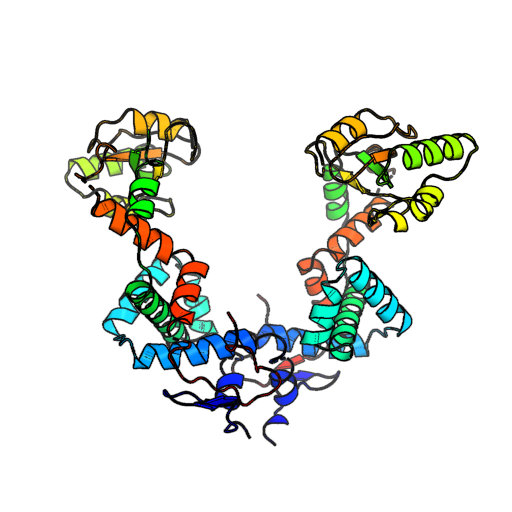9 N N . ALA A 1 245 ? -22.239 7.025 85.006 1.00 100.99 243 ALA A N 1
ATOM 3870 C CA . ALA A 1 245 ? -22.583 5.652 84.659 1.00 98.44 243 ALA A CA 1
ATOM 3871 C C . ALA A 1 245 ? -22.776 4.908 85.964 1.00 108.01 243 ALA A C 1
ATOM 3872 O O . ALA A 1 245 ? -22.202 5.300 86.982 1.00 121.10 243 ALA A O 1
ATOM 3879 N N . ASP A 1 246 ? -23.564 3.838 85.954 1.00 108.13 244 ASP A N 1
ATOM 3880 C CA . ASP A 1 246 ? -23.778 3.088 87.186 1.00 106.86 244 ASP A CA 1
ATOM 3881 C C . ASP A 1 246 ? -22.834 1.895 87.208 1.00 99.72 244 ASP A C 1
ATOM 3882 O O . ASP A 1 246 ? -23.145 0.813 86.703 1.00 100.82 244 ASP A O 1
ATOM 3891 N N . ILE A 1 247 ? -21.675 2.122 87.822 1.00 91.15 245 ILE A N 1
ATOM 3892 C CA . ILE A 1 247 ? -20.677 1.085 88.025 1.00 82.70 245 ILE A CA 1
ATOM 3893 C C . ILE A 1 247 ? -20.859 0.482 89.397 1.00 74.39 245 ILE A C 1
ATOM 3894 O O . ILE A 1 247 ? -20.916 1.196 90.399 1.00 81.40 245 ILE A O 1
ATOM 3910 N N . GLU A 1 248 ? -20.956 -0.838 89.426 1.00 84.55 246 GLU A N 1
ATOM 3911 C CA . GLU A 1 248 ? -21.097 -1.581 90.665 1.00 76.85 246 GLU A CA 1
ATOM 3912 C C . GLU A 1 248 ? -20.067 -2.704 90.720 1.00 75.49 246 GLU A C 1
ATOM 3913 O O . GLU A 1 248 ? -20.176 -3.693 89.993 1.00 78.17 246 GLU A O 1
ATOM 3925 N N . VAL A 1 249 ? -19.060 -2.542 91.570 1.00 72.65 247 VAL A N 1
ATOM 3926 C CA . VAL A 1 249 ? -18.028 -3.557 91.713 1.00 80.58 247 VAL A CA 1
ATOM 3927 C C . VAL A 1 249 ? -18.515 -4.630 92.676 1.00 80.35 247 VAL A C 1
ATOM 3928 O O . VAL A 1 249 ? -18.826 -4.336 93.829 1.00 83.96 247 VAL A O 1
ATOM 3941 N N . LYS A 1 250 ? -18.587 -5.872 92.207 1.00 82.40 248 LYS A N 1
ATOM 3942 C CA . LYS A 1 250 ? -19.135 -6.941 93.028 1.00 88.25 248 LYS A CA 1
ATOM 3943 C C . LYS A 1 250 ? -18.047 -7.637 93.835 1.00 94.66 248 LYS A C 1
ATOM 3944 O O . LYS A 1 250 ? -18.335 -8.331 94.812 1.00 99.12 248 LYS A O 1
ATOM 3963 N N . ASP A 1 251 ? -16.798 -7.453 93.418 1.00 94.10 249 ASP A N 1
ATOM 3964 C CA . ASP A 1 251 ? -15.665 -8.055 94.107 1.00 94.83 249 ASP A CA 1
ATOM 3965 C C . ASP A 1 251 ? -15.256 -7.162 95.272 1.00 95.51 249 ASP A C 1
ATOM 3966 O O . ASP A 1 251 ? -14.877 -6.010 95.067 1.00 94.08 249 ASP A O 1
ATOM 3975 N N . LYS A 1 252 ? -15.307 -7.697 96.490 1.00 107.71 250 LYS A N 1
ATOM 3976 C CA . LYS A 1 252 ? -15.015 -6.891 97.675 1.00 107.25 250 LYS A CA 1
ATOM 3977 C C . LYS A 1 252 ? -13.590 -6.352 97.689 1.00 106.15 250 LYS A C 1
ATOM 3978 O O . LYS A 1 252 ? -13.360 -5.225 98.130 1.00 108.93 250 LYS A O 1
ATOM 3997 N N . ASP A 1 253 ? -12.637 -7.152 97.218 1.00 104.05 251 ASP A N 1
ATOM 3998 C CA . ASP A 1 253 ? -11.231 -6.774 97.297 1.00 100.84 251 ASP A CA 1
ATOM 3999 C C . ASP A 1 253 ? -10.960 -5.524 96.480 1.00 94.04 251 ASP A C 1
ATOM 4000 O O . ASP A 1 253 ? -10.084 -4.734 96.830 1.00 96.55 251 ASP A O 1
ATOM 4009 N N . LEU A 1 254 ? -11.718 -5.340 95.402 1.00 89.28 252 LEU A N 1
ATOM 4010 C CA . LEU A 1 254 ? -11.476 -4.227 94.494 1.00 88.87 252 LEU A CA 1
ATOM 4011 C C . LEU A 1 254 ? -12.556 -3.166 94.575 1.00 83.55 252 LEU A C 1
ATOM 4012 O O . LEU A 1 254 ? -12.597 -2.257 93.740 1.00 75.12 252 LEU A O 1
ATOM 4028 N N . LYS A 1 255 ? -13.447 -3.271 95.556 1.00 97.94 253 LYS A N 1
ATOM 4029 C CA . LYS A 1 255 ? -14.466 -2.243 95.698 1.00 112.07 253 LYS A CA 1
ATOM 4030 C C . LYS A 1 255 ? -13.744 -0.928 95.929 1.00 110.97 253 LYS A C 1
ATOM 4031 O O . LYS A 1 255 ? -12.551 -0.907 96.231 1.00 103.20 253 LYS A O 1
ATOM 4050 N N . ASP A 1 256 ? -14.472 0.163 95.768 1.00 128.04 254 ASP A N 1
ATOM 4051 C CA . ASP A 1 256 ? -13.925 1.500 95.942 1.00 137.07 254 ASP A CA 1
ATOM 4052 C C . ASP A 1 256 ? -12.885 1.833 94.871 1.00 124.60 254 ASP A C 1
ATOM 4053 O O . ASP A 1 256 ? -12.152 2.819 94.992 1.00 121.26 254 ASP A O 1
ATOM 4062 N N . THR A 1 257 ? -12.810 1.004 93.833 1.00 114.00 255 THR A N 1
ATOM 4063 C CA . THR A 1 257 ? -11.885 1.250 92.739 1.00 97.05 255 THR A CA 1
ATOM 4064 C C . THR A 1 257 ? -12.364 2.495 92.005 1.00 87.43 255 THR A C 1
ATOM 4065 O O . THR A 1 257 ? -11.561 3.344 91.622 1.00 84.13 255 THR A O 1
ATOM 4076 N N . PHE A 1 258 ? -13.683 2.579 91.815 1.00 90.85 256 PHE A N 1
ATOM 4077 C CA . PHE A 1 258 ? -14.343 3.716 91.167 1.00 99.97 256 PHE A CA 1
ATOM 4078 C C . PHE A 1 258 ? -15.138 4.588 92.108 1.00 119.12 256 PHE A C 1
ATOM 4079 O O . PHE A 1 258 ? -15.685 5.602 91.685 1.00 114.53 256 PHE A O 1
ATOM 4096 N N . ASN A 1 259 ? -15.188 4.229 93.381 1.00 149.61 257 ASN A N 1
ATOM 4097 C CA . ASN A 1 259 ? -16.164 4.847 94.266 1.00 174.24 257 ASN A CA 1
ATOM 4098 C C . ASN A 1 259 ? -15.841 6.308 94.475 1.00 189.26 257 ASN A C 1
ATOM 4099 O O . ASN A 1 259 ? -16.719 7.169 94.407 1.00 204.17 257 ASN A O 1
ATOM 4110 N N . THR A 1 260 ? -14.566 6.578 94.699 1.00 208.47 258 THR A N 1
ATOM 4111 C CA . THR A 1 260 ? -14.101 7.926 94.951 1.00 194.72 258 THR A CA 1
ATOM 4112 C C . THR A 1 260 ? -12.949 8.258 94.022 1.00 202.21 258 THR A C 1
ATOM 4113 O O . THR A 1 260 ? -12.134 7.393 93.707 1.00 205.63 258 THR A O 1
ATOM 4124 N N . SER A 1 261 ? -12.894 9.505 93.556 1.00 219.89 259 SER A N 1
ATOM 4125 C CA . SER A 1 261 ? -11.783 9.949 92.709 1.00 220.60 259 SER A CA 1
ATOM 4126 C C . SER A 1 261 ? -11.770 11.461 92.510 1.00 211.21 259 SER A C 1
ATOM 4127 O O . SER A 1 261 ? -11.637 12.209 93.487 1.00 212.61 259 SER A O 1
ATOM 4135 N N . GLY B 1 6 ? -17.170 -20.085 87.370 1.00 135.73 4 GLY B N 1
ATOM 4136 C CA . GLY B 1 6 ? -15.769 -19.837 87.654 1.00 131.64 4 GLY B CA 1
ATOM 4137 C C . GLY B 1 6 ? -15.294 -18.519 87.078 1.00 127.40 4 GLY B C 1
ATOM 4138 O O . GLY B 1 6 ? -15.452 -17.464 87.693 1.00 125.09 4 GLY B O 1
ATOM 4141 N N . ASP B 1 7 ? -14.706 -18.584 85.888 1.00 137.82 5 ASP B N 1
ATOM 4142 C CA . ASP B 1 7 ? -14.238 -17.394 85.184 1.00 117.77 5 ASP B CA 1
ATOM 4143 C C . ASP B 1 7 ? -15.375 -16.493 84.682 1.00 112.55 5 ASP B C 1
ATOM 4144 O O . ASP B 1 7 ? -15.137 -15.341 84.318 1.00 109.23 5 ASP B O 1
ATOM 4153 N N . LYS B 1 8 ? -16.600 -17.013 84.649 1.00 110.22 6 LYS B N 1
ATOM 4154 C CA . LYS B 1 8 ? -17.766 -16.204 84.279 1.00 112.82 6 LYS B CA 1
ATOM 4155 C C . LYS B 1 8 ? -18.296 -15.368 85.453 1.00 109.19 6 LYS B C 1
ATOM 4156 O O . LYS B 1 8 ? -19.247 -14.601 85.293 1.00 107.27 6 LYS B O 1
ATOM 4175 N N . GLU B 1 9 ? -17.689 -15.532 86.626 1.00 116.70 7 GLU B N 1
ATOM 4176 C CA . GLU B 1 9 ? -18.001 -14.708 87.797 1.00 120.52 7 GLU B CA 1
ATOM 4177 C C . GLU B 1 9 ? -17.882 -13.214 87.481 1.00 106.43 7 GLU B C 1
ATOM 4178 O O . GLU B 1 9 ? -16.882 -12.764 86.920 1.00 104.43 7 GLU B O 1
ATOM 4190 N N . VAL B 1 10 ? -18.908 -12.453 87.849 1.00 98.68 8 VAL B N 1
ATOM 4191 C CA . VAL B 1 10 ? -18.945 -11.014 87.586 1.00 84.02 8 VAL B CA 1
ATOM 4192 C C . VAL B 1 10 ? -18.141 -10.209 88.607 1.00 79.66 8 VAL B C 1
ATOM 4193 O O . VAL B 1 10 ? -18.459 -10.217 89.797 1.00 83.04 8 VAL B O 1
ATOM 4206 N N . ILE B 1 11 ? -17.102 -9.522 88.132 1.00 70.43 9 ILE B N 1
ATOM 4207 C CA . ILE B 1 11 ? -16.291 -8.647 88.980 1.00 63.73 9 ILE B CA 1
ATOM 4208 C C . ILE B 1 11 ? -16.946 -7.283 89.138 1.00 68.19 9 ILE B C 1
ATOM 4209 O O . ILE B 1 11 ? -17.032 -6.742 90.241 1.00 73.43 9 ILE B O 1
ATOM 4225 N N . ALA B 1 12 ? -17.410 -6.739 88.019 1.00 70.59 10 ALA B N 1
ATOM 4226 C CA . ALA B 1 12 ? -18.021 -5.416 87.985 1.00 73.62 10 ALA B CA 1
ATOM 4227 C C . ALA B 1 12 ? -19.211 -5.404 87.041 1.00 76.33 10 ALA B C 1
ATOM 4228 O O . ALA B 1 12 ? -19.166 -5.979 85.954 1.00 82.18 10 ALA B O 1
ATOM 4235 N N . LYS B 1 13 ? -20.278 -4.747 87.478 1.00 75.61 11 LYS B N 1
ATOM 4236 C CA . LYS B 1 13 ? -21.498 -4.627 86.692 1.00 77.80 11 LYS B CA 1
ATOM 4237 C C . LYS B 1 13 ? -21.533 -3.226 86.088 1.00 74.19 11 LYS B C 1
ATOM 4238 O O . LYS B 1 13 ? -21.244 -2.256 86.786 1.00 73.76 11 LYS B O 1
ATOM 4257 N N . THR B 1 14 ? -21.871 -3.115 84.804 1.00 66.75 12 THR B N 1
ATOM 4258 C CA . THR B 1 14 ? -21.921 -1.811 84.129 1.00 80.19 12 THR B CA 1
ATOM 4259 C C . THR B 1 14 ? -23.126 -1.769 83.213 1.00 78.88 12 THR B C 1
ATOM 4260 O O . THR B 1 14 ? -23.635 -2.808 82.798 1.00 79.87 12 THR B O 1
ATOM 4271 N N . ASP B 1 15 ? -23.595 -0.564 82.914 1.00 91.88 13 ASP B N 1
ATOM 4272 C CA . ASP B 1 15 ? -24.699 -0.389 81.977 1.00 102.90 13 ASP B CA 1
ATOM 4273 C C . ASP B 1 15 ? -24.267 -0.827 80.574 1.00 95.71 13 ASP B C 1
ATOM 4274 O O . ASP B 1 15 ? -25.102 -1.163 79.735 1.00 97.03 13 ASP B O 1
ATOM 4283 N N . ALA B 1 16 ? -22.956 -0.820 80.333 1.00 82.71 14 ALA B N 1
ATOM 4284 C CA . ALA B 1 16 ? -22.383 -1.260 79.061 1.00 79.36 14 ALA B CA 1
ATOM 4285 C C . ALA B 1 16 ? -21.896 -2.713 79.071 1.00 80.83 14 ALA B C 1
ATOM 4286 O O . ALA B 1 16 ? -21.196 -3.130 78.146 1.00 82.39 14 ALA B O 1
ATOM 4293 N N . GLY B 1 17 ? -22.264 -3.483 80.092 1.00 84.81 15 GLY B N 1
ATOM 4294 C CA . GLY B 1 17 ? -21.885 -4.886 80.154 1.00 79.32 15 GLY B CA 1
ATOM 4295 C C . GLY B 1 17 ? -20.984 -5.150 81.344 1.00 78.71 15 GLY B C 1
ATOM 4296 O O . GLY B 1 17 ? -20.350 -4.237 81.863 1.00 80.34 15 GLY B O 1
ATOM 4300 N N . ASP B 1 18 ? -20.902 -6.406 81.761 1.00 83.78 16 ASP B N 1
ATOM 4301 C CA . ASP B 1 18 ? -20.148 -6.767 82.955 1.00 84.32 16 ASP B CA 1
ATOM 4302 C C . ASP B 1 18 ? -18.687 -7.078 82.641 1.00 73.47 16 ASP B C 1
ATOM 4303 O O . ASP B 1 18 ? -18.339 -7.380 81.502 1.00 73.48 16 ASP B O 1
ATOM 4312 N N . VAL B 1 19 ? -17.839 -6.971 83.661 1.00 74.94 17 VAL B N 1
ATOM 4313 C CA . VAL B 1 19 ? -16.469 -7.473 83.593 1.00 66.50 17 VAL B CA 1
ATOM 4314 C C . VAL B 1 19 ? -16.403 -8.779 84.365 1.00 69.95 17 VAL B C 1
ATOM 4315 O O . VAL B 1 19 ? -16.726 -8.822 85.548 1.00 71.05 17 VAL B O 1
ATOM 4328 N N . THR B 1 20 ? -15.999 -9.840 83.679 1.00 75.90 18 THR B N 1
ATOM 4329 C CA . THR B 1 20 ? -15.891 -11.158 84.280 1.00 82.17 18 THR B CA 1
ATOM 4330 C C . THR B 1 20 ? -14.506 -11.409 84.847 1.00 73.94 18 THR B C 1
ATOM 4331 O O . THR B 1 20 ? -13.546 -10.715 84.515 1.00 83.20 18 THR B O 1
ATOM 4342 N N . LYS B 1 21 ? -14.428 -12.416 85.709 1.00 76.99 19 LYS B N 1
ATOM 4343 C CA . LYS B 1 21 ? -13.166 -12.871 86.267 1.00 71.39 19 LYS B CA 1
ATOM 4344 C C . LYS B 1 21 ? -12.196 -13.302 85.178 1.00 74.67 19 LYS B C 1
ATOM 4345 O O . LYS B 1 21 ? -11.009 -12.974 85.221 1.00 74.36 19 LYS B O 1
ATOM 4364 N N . GLY B 1 22 ? -12.711 -14.049 84.207 1.00 77.85 20 GLY B N 1
ATOM 4365 C CA . GLY B 1 22 ? -11.902 -14.537 83.107 1.00 73.70 20 GLY B CA 1
ATOM 4366 C C . GLY B 1 22 ? -11.354 -13.392 82.287 1.00 72.84 20 GLY B C 1
ATOM 4367 O O . GLY B 1 22 ? -10.180 -13.389 81.915 1.00 78.09 20 GLY B O 1
ATOM 4371 N N . GLU B 1 23 ? -12.201 -12.398 82.019 1.00 110.25 21 GLU B N 1
ATOM 4372 C CA . GLU B 1 23 ? -11.756 -11.224 81.261 1.00 77.94 21 GLU B CA 1
ATOM 4373 C C . GLU B 1 23 ? -10.657 -10.512 82.025 1.00 93.39 21 GLU B C 1
ATOM 4374 O O . GLU B 1 23 ? -9.645 -10.109 81.448 1.00 81.37 21 GLU B O 1
ATOM 4386 N N . LEU B 1 24 ? -10.879 -10.332 83.323 1.00 71.16 22 LEU B N 1
ATOM 4387 C CA . LEU B 1 24 ? -9.909 -9.669 84.181 1.00 70.51 22 LEU B CA 1
ATOM 4388 C C . LEU B 1 24 ? -8.610 -10.447 84.257 1.00 70.41 22 LEU B C 1
ATOM 4389 O O . LEU B 1 24 ? -7.526 -9.876 84.152 1.00 66.41 22 LEU B O 1
ATOM 4405 N N . TYR B 1 25 ? -8.726 -11.755 84.442 1.00 99.45 23 TYR B N 1
ATOM 4406 C CA . TYR B 1 25 ? -7.554 -12.612 84.464 1.00 73.93 23 TYR B CA 1
ATOM 4407 C C . TYR B 1 25 ? -6.744 -12.454 83.191 1.00 71.07 23 TYR B C 1
ATOM 4408 O O . TYR B 1 25 ? -5.522 -12.327 83.228 1.00 64.84 23 TYR B O 1
ATOM 4426 N N . THR B 1 26 ? -7.440 -12.474 82.064 1.00 72.94 24 THR B N 1
ATOM 4427 C CA . THR B 1 26 ? -6.792 -12.337 80.769 1.00 65.97 24 THR B CA 1
ATOM 4428 C C . THR B 1 26 ? -6.030 -11.020 80.608 1.00 64.99 24 THR B C 1
ATOM 4429 O O . THR B 1 26 ? -4.870 -11.012 80.198 1.00 71.16 24 THR B O 1
ATOM 4440 N N . ASN B 1 27 ? -6.671 -9.908 80.945 1.00 68.83 25 ASN B N 1
ATOM 4441 C CA . ASN B 1 27 ? -6.050 -8.602 80.728 1.00 70.40 25 ASN B CA 1
ATOM 4442 C C . ASN B 1 27 ? -4.967 -8.240 81.739 1.00 74.18 25 ASN B C 1
ATOM 4443 O O . ASN B 1 27 ? -4.071 -7.455 81.427 1.00 69.94 25 ASN B O 1
ATOM 4471 N N . LYS B 1 29 ? -2.971 -10.598 82.722 1.00 91.00 27 LYS B N 1
ATOM 4472 C CA . LYS B 1 29 ? -1.904 -11.497 82.264 1.00 118.34 27 LYS B CA 1
ATOM 4473 C C . LYS B 1 29 ? -1.041 -10.823 81.207 1.00 97.99 27 LYS B C 1
ATOM 4474 O O . LYS B 1 29 ? 0.171 -11.033 81.156 1.00 91.30 27 LYS B O 1
ATOM 4493 N N . LYS B 1 30 ? -1.675 -10.012 80.371 1.00 92.33 28 LYS B N 1
ATOM 4494 C CA . LYS B 1 30 ? -0.983 -9.317 79.301 1.00 103.07 28 LYS B CA 1
ATOM 4495 C C . LYS B 1 30 ? -0.096 -8.198 79.842 1.00 102.38 28 LYS B C 1
ATOM 4496 O O . LYS B 1 30 ? 0.959 -7.926 79.275 1.00 102.28 28 LYS B O 1
ATOM 4515 N N . THR B 1 31 ? -0.502 -7.566 80.941 1.00 114.45 29 THR B N 1
ATOM 4516 C CA . THR B 1 31 ? 0.223 -6.411 81.459 1.00 124.74 29 THR B CA 1
ATOM 4517 C C . THR B 1 31 ? 1.253 -6.845 82.502 1.00 101.64 29 THR B C 1
ATOM 4518 O O . THR B 1 31 ? 2.419 -6.457 82.443 1.00 102.49 29 THR B O 1
ATOM 4529 N N . ALA B 1 32 ? 0.804 -7.672 83.444 1.00 82.85 30 ALA B N 1
ATOM 4530 C CA . ALA B 1 32 ? 1.546 -7.954 84.670 1.00 73.92 30 ALA B CA 1
ATOM 4531 C C . ALA B 1 32 ? 1.907 -9.434 84.840 1.00 73.65 30 ALA B C 1
ATOM 4532 O O . ALA B 1 32 ? 2.550 -9.806 85.820 1.00 75.89 30 ALA B O 1
ATOM 4539 N N . GLY B 1 33 ? 1.493 -10.275 83.895 1.00 73.79 31 GLY B N 1
ATOM 4540 C CA . GLY B 1 33 ? 1.683 -11.712 84.017 1.00 72.31 31 GLY B CA 1
ATOM 4541 C C . GLY B 1 33 ? 3.125 -12.142 84.190 1.00 75.67 31 GLY B C 1
ATOM 4542 O O . GLY B 1 33 ? 3.443 -12.948 85.064 1.00 78.35 31 GLY B O 1
ATOM 4546 N N . ALA B 1 34 ? 3.998 -11.599 83.350 1.00 77.54 32 ALA B N 1
ATOM 4547 C CA . ALA B 1 34 ? 5.402 -11.962 83.368 1.00 75.43 32 ALA B CA 1
ATOM 4548 C C . ALA B 1 34 ? 6.049 -11.544 84.688 1.00 74.92 32 ALA B C 1
ATOM 4549 O O . ALA B 1 34 ? 6.774 -12.324 85.307 1.00 74.75 32 ALA B O 1
ATOM 4556 N N . SER B 1 35 ? 5.772 -10.319 85.124 1.00 87.56 33 SER B N 1
ATOM 4557 C CA . SER B 1 35 ? 6.405 -9.776 86.323 1.00 78.01 33 SER B CA 1
ATOM 4558 C C . SER B 1 35 ? 5.943 -10.491 87.589 1.00 68.61 33 SER B C 1
ATOM 4559 O O . SER B 1 35 ? 6.751 -10.757 88.477 1.00 78.97 33 SER B O 1
ATOM 4567 N N . VAL B 1 36 ? 4.653 -10.795 87.682 1.00 64.61 34 VAL B N 1
ATOM 4568 C CA . VAL B 1 36 ? 4.124 -11.467 88.868 1.00 62.76 34 VAL B CA 1
ATOM 4569 C C . VAL B 1 36 ? 4.478 -12.949 88.886 1.00 62.58 34 VAL B C 1
ATOM 4570 O O . VAL B 1 36 ? 4.775 -13.495 89.944 1.00 63.43 34 VAL B O 1
ATOM 4583 N N . LEU B 1 37 ? 4.466 -13.596 87.724 1.00 65.01 35 LEU B N 1
ATOM 4584 C CA . LEU B 1 37 ? 4.950 -14.970 87.620 1.00 69.10 35 LEU B CA 1
ATOM 4585 C C . LEU B 1 37 ? 6.416 -15.061 88.031 1.00 95.42 35 LEU B C 1
ATOM 4586 O O . LEU B 1 37 ? 6.834 -16.035 88.655 1.00 91.11 35 LEU B O 1
ATOM 4602 N N . THR B 1 38 ? 7.195 -14.044 87.679 1.00 87.85 36 THR B N 1
ATOM 4603 C CA . THR B 1 38 ? 8.615 -14.040 88.009 1.00 91.52 36 THR B CA 1
ATOM 4604 C C . THR B 1 38 ? 8.810 -14.041 89.524 1.00 86.94 36 THR B C 1
ATOM 4605 O O . THR B 1 38 ? 9.659 -14.768 90.040 1.00 88.69 36 THR B O 1
ATOM 4616 N N . GLN B 1 39 ? 8.043 -13.219 90.234 1.00 78.66 37 GLN B N 1
ATOM 4617 C CA . GLN B 1 39 ? 8.150 -13.160 91.690 1.00 70.99 37 GLN B CA 1
ATOM 4618 C C . GLN B 1 39 ? 7.695 -14.464 92.338 1.00 69.49 37 GLN B C 1
ATOM 4619 O O . GLN B 1 39 ? 8.354 -14.974 93.244 1.00 66.68 37 GLN B O 1
ATOM 4633 N N . LEU B 1 40 ? 6.567 -14.994 91.871 1.00 65.64 38 LEU B N 1
ATOM 4634 C CA . LEU B 1 40 ? 6.012 -16.236 92.405 1.00 62.82 38 LEU B CA 1
ATOM 4635 C C . LEU B 1 40 ? 7.016 -17.382 92.287 1.00 64.86 38 LEU B C 1
ATOM 4636 O O . LEU B 1 40 ? 7.203 -18.151 93.230 1.00 70.02 38 LEU B O 1
ATOM 4652 N N . VAL B 1 41 ? 7.669 -17.492 91.135 1.00 69.43 39 VAL B N 1
ATOM 4653 C CA . VAL B 1 41 ? 8.657 -18.548 90.935 1.00 71.77 39 VAL B CA 1
ATOM 4654 C C . VAL B 1 41 ? 9.873 -18.310 91.822 1.00 73.23 39 VAL B C 1
ATOM 4655 O O . VAL B 1 41 ? 10.374 -19.236 92.462 1.00 79.93 39 VAL B O 1
ATOM 4668 N N . GLN B 1 42 ? 10.357 -17.075 91.852 1.00 69.87 40 GLN B N 1
ATOM 4669 C CA . GLN B 1 42 ? 11.520 -16.758 92.670 1.00 70.34 40 GLN B CA 1
ATOM 4670 C C . GLN B 1 42 ? 11.264 -16.965 94.163 1.00 78.01 40 GLN B C 1
ATOM 4671 O O . GLN B 1 42 ? 12.151 -17.438 94.874 1.00 82.73 40 GLN B O 1
ATOM 4685 N N . GLU B 1 43 ? 10.072 -16.629 94.650 1.00 88.37 41 GLU B N 1
ATOM 4686 C CA . GLU B 1 43 ? 9.816 -16.782 96.079 1.00 108.83 41 GLU B CA 1
ATOM 4687 C C . GLU B 1 43 ? 9.690 -18.262 96.439 1.00 96.72 41 GLU B C 1
ATOM 4688 O O . GLU B 1 43 ? 9.917 -18.631 97.586 1.00 96.55 41 GLU B O 1
ATOM 4700 N N . LYS B 1 44 ? 9.328 -19.107 95.474 1.00 96.58 42 LYS B N 1
ATOM 4701 C CA . LYS B 1 44 ? 9.286 -20.549 95.723 1.00 95.64 42 LYS B CA 1
ATOM 4702 C C . LYS B 1 44 ? 10.700 -21.138 95.752 1.00 89.47 42 LYS B C 1
ATOM 4703 O O . LYS B 1 44 ? 11.063 -21.890 96.661 1.00 93.41 42 LYS B O 1
ATOM 4722 N N . VAL B 1 45 ? 11.488 -20.795 94.741 1.00 82.47 43 VAL B N 1
ATOM 4723 C CA . VAL B 1 45 ? 12.837 -21.330 94.595 1.00 79.55 43 VAL B CA 1
ATOM 4724 C C . VAL B 1 45 ? 13.745 -20.863 95.729 1.00 76.11 43 VAL B C 1
ATOM 4725 O O . VAL B 1 45 ? 14.452 -21.666 96.334 1.00 78.17 43 VAL B O 1
ATOM 4738 N N . LEU B 1 46 ? 13.746 -19.562 95.999 1.00 78.29 44 LEU B N 1
ATOM 4739 C CA . LEU B 1 46 ? 14.607 -19.011 97.042 1.00 81.30 44 LEU B CA 1
ATOM 4740 C C . LEU B 1 46 ? 14.211 -19.500 98.434 1.00 82.87 44 LEU B C 1
ATOM 4741 O O . LEU B 1 46 ? 15.074 -19.741 99.276 1.00 82.60 44 LEU B O 1
ATOM 4757 N N . ASP B 1 47 ? 12.912 -19.646 98.680 1.00 99.96 45 ASP B N 1
ATOM 4758 C CA . ASP B 1 47 ? 12.450 -20.098 99.986 1.00 103.95 45 ASP B CA 1
ATOM 4759 C C . ASP B 1 47 ? 12.848 -21.557 100.196 1.00 107.17 45 ASP B C 1
ATOM 4760 O O . ASP B 1 47 ? 12.911 -22.029 101.328 1.00 107.37 45 ASP B O 1
ATOM 4769 N N . LYS B 1 48 ? 13.113 -22.268 99.102 1.00 98.29 46 LYS B N 1
ATOM 4770 C CA . LYS B 1 48 ? 13.553 -23.658 99.184 1.00 97.34 46 LYS B CA 1
ATOM 4771 C C . LYS B 1 48 ? 15.016 -23.703 99.603 1.00 97.94 46 LYS B C 1
ATOM 4772 O O . LYS B 1 48 ? 15.427 -24.572 100.371 1.00 100.82 46 LYS B O 1
ATOM 4791 N N . LYS B 1 49 ? 15.794 -22.754 99.089 1.00 96.80 47 LYS B N 1
ATOM 4792 C CA . LYS B 1 49 ? 17.213 -22.652 99.408 1.00 114.74 47 LYS B CA 1
ATOM 4793 C C . LYS B 1 49 ? 17.444 -21.926 100.728 1.00 93.56 47 LYS B C 1
ATOM 4794 O O . LYS B 1 49 ? 17.962 -22.504 101.685 1.00 96.38 47 LYS B O 1
ATOM 4813 N N . TYR B 1 50 ? 17.055 -20.656 100.768 1.00 94.51 48 TYR B N 1
ATOM 4814 C CA . TYR B 1 50 ? 17.255 -19.821 101.947 1.00 90.31 48 TYR B CA 1
ATOM 4815 C C . TYR B 1 50 ? 16.074 -19.877 102.907 1.00 89.43 48 TYR B C 1
ATOM 4816 O O . TYR B 1 50 ? 14.938 -20.122 102.505 1.00 93.46 48 TYR B O 1
ATOM 4834 N N . LYS B 1 51 ? 16.369 -19.644 104.182 1.00 98.30 49 LYS B N 1
ATOM 4835 C CA . LYS B 1 51 ? 15.366 -19.666 105.238 1.00 107.13 49 LYS B CA 1
ATOM 4836 C C . LYS B 1 51 ? 15.419 -18.339 105.984 1.00 103.97 49 LYS B C 1
ATOM 4837 O O . LYS B 1 51 ? 16.497 -17.865 106.343 1.00 110.36 49 LYS B O 1
ATOM 4856 N N . VAL B 1 52 ? 14.252 -17.749 106.211 1.00 95.51 50 VAL B N 1
ATOM 4857 C CA . VAL B 1 52 ? 14.153 -16.435 106.833 1.00 86.58 50 VAL B CA 1
ATOM 4858 C C . VAL B 1 52 ? 13.383 -16.569 108.134 1.00 84.68 50 VAL B C 1
ATOM 4859 O O . VAL B 1 52 ? 12.310 -17.173 108.175 1.00 85.27 50 VAL B O 1
ATOM 4872 N N . SER B 1 53 ? 13.944 -16.004 109.196 1.00 85.50 51 SER B N 1
ATOM 4873 C CA . SER B 1 53 ? 13.347 -16.110 110.516 1.00 88.57 51 SER B CA 1
ATOM 4874 C C . SER B 1 53 ? 12.347 -14.989 110.712 1.00 87.95 51 SER B C 1
ATOM 4875 O O . SER B 1 53 ? 12.420 -13.946 110.060 1.00 85.66 51 SER B O 1
ATOM 4883 N N . ASP B 1 54 ? 11.402 -15.226 111.610 1.00 90.72 52 ASP B N 1
ATOM 4884 C CA . ASP B 1 54 ? 10.357 -14.262 111.897 1.00 92.81 52 ASP B CA 1
ATOM 4885 C C . ASP B 1 54 ? 10.951 -12.981 112.464 1.00 87.89 52 ASP B C 1
ATOM 4886 O O . ASP B 1 54 ? 10.407 -11.894 112.274 1.00 91.14 52 ASP B O 1
ATOM 4895 N N . LYS B 1 55 ? 12.080 -13.120 113.153 1.00 87.73 53 LYS B N 1
ATOM 4896 C CA . LYS B 1 55 ? 12.789 -11.978 113.714 1.00 87.93 53 LYS B CA 1
ATOM 4897 C C . LYS B 1 55 ? 13.336 -11.103 112.589 1.00 86.76 53 LYS B C 1
ATOM 4898 O O . LYS B 1 55 ? 13.248 -9.876 112.651 1.00 88.63 53 LYS B O 1
ATOM 4917 N N . GLU B 1 56 ? 13.915 -11.730 111.568 1.00 84.07 54 GLU B N 1
ATOM 4918 C CA . GLU B 1 56 ? 14.437 -10.974 110.433 1.00 82.42 54 GLU B CA 1
ATOM 4919 C C . GLU B 1 56 ? 13.293 -10.236 109.741 1.00 83.11 54 GLU B C 1
ATOM 4920 O O . GLU B 1 56 ? 13.444 -9.078 109.358 1.00 86.78 54 GLU B O 1
ATOM 4932 N N . ILE B 1 57 ? 12.154 -10.906 109.587 1.00 89.64 55 ILE B N 1
ATOM 4933 C CA . ILE B 1 57 ? 10.987 -10.291 108.960 1.00 85.78 55 ILE B CA 1
ATOM 4934 C C . ILE B 1 57 ? 10.495 -9.109 109.802 1.00 91.86 55 ILE B C 1
ATOM 4935 O O . ILE B 1 57 ? 10.279 -8.021 109.269 1.00 97.48 55 ILE B O 1
ATOM 4951 N N . ASP B 1 58 ? 10.312 -9.319 111.107 1.00 96.99 56 ASP B N 1
ATOM 4952 C CA . ASP B 1 58 ? 9.851 -8.248 111.996 1.00 101.36 56 ASP B CA 1
ATOM 4953 C C . ASP B 1 58 ? 10.786 -7.048 112.004 1.00 92.50 56 ASP B C 1
ATOM 4954 O O . ASP B 1 58 ? 10.328 -5.907 111.988 1.00 96.31 56 ASP B O 1
ATOM 4963 N N . ASN B 1 59 ? 12.090 -7.310 112.026 1.00 88.11 57 ASN B N 1
ATOM 4964 C CA . ASN B 1 59 ? 13.091 -6.247 112.001 1.00 91.54 57 ASN B CA 1
ATOM 4965 C C . ASN B 1 59 ? 12.945 -5.348 110.781 1.00 89.91 57 ASN B C 1
ATOM 4966 O O . ASN B 1 59 ? 12.991 -4.125 110.899 1.00 84.57 57 ASN B O 1
ATOM 4977 N N . LYS B 1 60 ? 12.748 -5.953 109.614 1.00 99.53 58 LYS B N 1
ATOM 4978 C CA . LYS B 1 60 ? 12.560 -5.189 108.388 1.00 102.89 58 LYS B CA 1
ATOM 4979 C C . LYS B 1 60 ? 11.167 -4.598 108.335 1.00 101.41 58 LYS B C 1
ATOM 4980 O O . LYS B 1 60 ? 10.939 -3.578 107.689 1.00 104.90 58 LYS B O 1
ATOM 4999 N N . LEU B 1 61 ? 10.233 -5.244 109.020 1.00 96.59 59 LEU B N 1
ATOM 5000 C CA . LEU B 1 61 ? 8.869 -4.750 109.082 1.00 99.41 59 LEU B CA 1
ATOM 5001 C C . LEU B 1 61 ? 8.823 -3.474 109.914 1.00 102.30 59 LEU B C 1
ATOM 5002 O O . LEU B 1 61 ? 8.139 -2.515 109.562 1.00 96.32 59 LEU B O 1
ATOM 5018 N N . LYS B 1 62 ? 9.566 -3.476 111.018 1.00 108.97 60 LYS B N 1
ATOM 5019 C CA . LYS B 1 62 ? 9.657 -2.317 111.896 1.00 116.77 60 LYS B CA 1
ATOM 5020 C C . LYS B 1 62 ? 10.316 -1.132 111.191 1.00 120.27 60 LYS B C 1
ATOM 5021 O O . LYS B 1 62 ? 9.856 0.002 111.317 1.00 124.95 60 LYS B O 1
ATOM 5040 N N . GLU B 1 63 ? 11.392 -1.394 110.454 1.00 122.37 61 GLU B N 1
ATOM 5041 C CA . GLU B 1 63 ? 12.093 -0.341 109.720 1.00 125.93 61 GLU B CA 1
ATOM 5042 C C . GLU B 1 63 ? 11.195 0.348 108.698 1.00 126.71 61 GLU B C 1
ATOM 5043 O O . GLU B 1 63 ? 11.363 1.533 108.411 1.00 131.26 61 GLU B O 1
ATOM 5055 N N . TYR B 1 64 ? 10.242 -0.400 108.154 1.00 114.53 62 TYR B N 1
ATOM 5056 C CA . TYR B 1 64 ? 9.338 0.129 107.140 1.00 112.40 62 TYR B CA 1
ATOM 5057 C C . TYR B 1 64 ? 8.258 0.988 107.794 1.00 117.18 62 TYR B C 1
ATOM 5058 O O . TYR B 1 64 ? 7.799 1.964 107.203 1.00 116.31 62 TYR B O 1
ATOM 5076 N N . LYS B 1 65 ? 7.848 0.621 109.009 1.00 120.67 63 LYS B N 1
ATOM 5077 C CA . LYS B 1 65 ? 6.883 1.421 109.757 1.00 130.92 63 LYS B CA 1
ATOM 5078 C C . LYS B 1 65 ? 7.441 2.809 110.030 1.00 134.26 63 LYS B C 1
ATOM 5079 O O . LYS B 1 65 ? 6.762 3.822 109.859 1.00 123.64 63 LYS B O 1
ATOM 5098 N N . THR B 1 66 ? 8.697 2.826 110.460 1.00 146.39 64 THR B N 1
ATOM 5099 C CA . THR B 1 66 ? 9.406 4.052 110.800 1.00 161.98 64 THR B CA 1
ATOM 5100 C C . THR B 1 66 ? 9.663 4.912 109.563 1.00 172.81 64 THR B C 1
ATOM 5101 O O . THR B 1 66 ? 9.372 6.109 109.563 1.00 188.77 64 THR B O 1
ATOM 5112 N N . GLN B 1 67 ? 10.221 4.304 108.519 1.00 190.15 65 GLN B N 1
ATOM 5113 C CA . GLN B 1 67 ? 10.528 5.023 107.283 1.00 167.72 65 GLN B CA 1
ATOM 5114 C C . GLN B 1 67 ? 9.269 5.622 106.661 1.00 173.81 65 GLN B C 1
ATOM 5115 O O . GLN B 1 67 ? 9.304 6.714 106.091 1.00 167.52 65 GLN B O 1
ATOM 5129 N N . LEU B 1 68 ? 8.164 4.893 106.775 1.00 162.00 66 LEU B N 1
ATOM 5130 C CA . LEU B 1 68 ? 6.876 5.338 106.263 1.00 162.19 66 LEU B CA 1
ATOM 5131 C C . LEU B 1 68 ? 5.936 5.523 107.438 1.00 163.58 66 LEU B C 1
ATOM 5132 O O . LEU B 1 68 ? 5.062 4.690 107.674 1.00 168.42 66 LEU B O 1
ATOM 5148 N N . GLY B 1 69 ? 6.094 6.611 108.181 1.00 168.04 67 GLY B N 1
ATOM 5149 C CA . GLY B 1 69 ? 5.243 6.787 109.335 1.00 171.78 67 GLY B CA 1
ATOM 5150 C C . GLY B 1 69 ? 3.880 7.136 108.799 1.00 174.60 67 GLY B C 1
ATOM 5151 O O . GLY B 1 69 ? 3.764 7.861 107.810 1.00 171.68 67 GLY B O 1
ATOM 5155 N N . ASP B 1 70 ? 2.847 6.607 109.444 1.00 172.36 68 ASP B N 1
ATOM 5156 C CA . ASP B 1 70 ? 1.465 6.914 109.097 1.00 174.80 68 ASP B CA 1
ATOM 5157 C C . ASP B 1 70 ? 1.097 6.365 107.706 1.00 165.76 68 ASP B C 1
ATOM 5158 O O . ASP B 1 70 ? -0.007 5.865 107.515 1.00 164.69 68 ASP B O 1
ATOM 5167 N N . GLN B 1 71 ? 1.991 6.480 106.725 1.00 165.81 69 GLN B N 1
ATOM 5168 C CA . GLN B 1 71 ? 1.737 5.882 105.419 1.00 152.04 69 GLN B CA 1
ATOM 5169 C C . GLN B 1 71 ? 1.710 4.353 105.493 1.00 146.48 69 GLN B C 1
ATOM 5170 O O . GLN B 1 71 ? 1.130 3.701 104.626 1.00 142.20 69 GLN B O 1
ATOM 5184 N N . TYR B 1 72 ? 2.333 3.784 106.523 1.00 145.64 70 TYR B N 1
ATOM 5185 C CA . TYR B 1 72 ? 2.336 2.333 106.720 1.00 141.66 70 TYR B CA 1
ATOM 5186 C C . TYR B 1 72 ? 0.960 1.749 107.000 1.00 139.12 70 TYR B C 1
ATOM 5187 O O . TYR B 1 72 ? 0.534 0.782 106.367 1.00 132.42 70 TYR B O 1
ATOM 5205 N N . THR B 1 73 ? 0.275 2.345 107.966 1.00 144.44 71 THR B N 1
ATOM 5206 C CA . THR B 1 73 ? -1.021 1.852 108.407 1.00 143.40 71 THR B CA 1
ATOM 5207 C C . THR B 1 73 ? -2.043 1.928 107.273 1.00 141.63 71 THR B C 1
ATOM 5208 O O . THR B 1 73 ? -3.034 1.197 107.270 1.00 139.04 71 THR B O 1
ATOM 5219 N N . ALA B 1 74 ? -1.802 2.816 106.315 1.00 134.65 72 ALA B N 1
ATOM 5220 C CA . ALA B 1 74 ? -2.641 2.889 105.125 1.00 134.22 72 ALA B CA 1
ATOM 5221 C C . ALA B 1 74 ? -2.417 1.673 104.226 1.00 117.56 72 ALA B C 1
ATOM 5222 O O . ALA B 1 74 ? -3.371 1.062 103.744 1.00 109.80 72 ALA B O 1
ATOM 5229 N N . LEU B 1 75 ? -1.152 1.336 103.993 1.00 114.38 73 LEU B N 1
ATOM 5230 C CA . LEU B 1 75 ? -0.797 0.150 103.218 1.00 110.48 73 LEU B CA 1
ATOM 5231 C C . LEU B 1 75 ? -1.222 -1.107 103.979 1.00 113.65 73 LEU B C 1
ATOM 5232 O O . LEU B 1 75 ? -1.579 -2.116 103.373 1.00 108.62 73 LEU B O 1
ATOM 5248 N N . GLU B 1 76 ? -1.180 -1.039 105.307 1.00 132.17 74 GLU B N 1
ATOM 5249 C CA . GLU B 1 76 ? -1.602 -2.153 106.152 1.00 150.45 74 GLU B CA 1
ATOM 5250 C C . GLU B 1 76 ? -3.097 -2.408 106.007 1.00 137.08 74 GLU B C 1
ATOM 5251 O O . GLU B 1 76 ? -3.557 -3.545 106.122 1.00 129.75 74 GLU B O 1
ATOM 5263 N N . LYS B 1 77 ? -3.846 -1.342 105.749 1.00 131.85 75 LYS B N 1
ATOM 5264 C CA . LYS B 1 77 ? -5.290 -1.432 105.566 1.00 132.51 75 LYS B CA 1
ATOM 5265 C C . LYS B 1 77 ? -5.636 -1.937 104.172 1.00 138.94 75 LYS B C 1
ATOM 5266 O O . LYS B 1 77 ? -6.544 -2.750 104.004 1.00 129.98 75 LYS B O 1
ATOM 5285 N N . GLN B 1 78 ? -4.902 -1.456 103.175 1.00 155.45 76 GLN B N 1
ATOM 5286 C CA . GLN B 1 78 ? -5.186 -1.801 101.790 1.00 159.61 76 GLN B CA 1
ATOM 5287 C C . GLN B 1 78 ? -4.843 -3.246 101.480 1.00 152.52 76 GLN B C 1
ATOM 5288 O O . GLN B 1 78 ? -5.613 -3.939 100.816 1.00 152.25 76 GLN B O 1
ATOM 5302 N N . TYR B 1 79 ? -3.696 -3.698 101.975 1.00 143.30 77 TYR B N 1
ATOM 5303 C CA . TYR B 1 79 ? -3.174 -5.011 101.627 1.00 127.91 77 TYR B CA 1
ATOM 5304 C C . TYR B 1 79 ? -3.379 -6.062 102.725 1.00 120.42 77 TYR B C 1
ATOM 5305 O O . TYR B 1 79 ? -3.781 -7.188 102.431 1.00 117.45 77 TYR B O 1
ATOM 5323 N N . GLY B 1 80 ? -3.114 -5.694 103.978 1.00 121.68 78 GLY B N 1
ATOM 5324 C CA . GLY B 1 80 ? -3.239 -6.614 105.102 1.00 125.80 78 GLY B CA 1
ATOM 5325 C C . GLY B 1 80 ? -1.864 -6.908 105.673 1.00 129.07 78 GLY B C 1
ATOM 5326 O O . GLY B 1 80 ? -0.886 -6.838 104.941 1.00 135.11 78 GLY B O 1
ATOM 5330 N N . LYS B 1 81 ? -1.775 -7.282 106.947 1.00 132.40 79 LYS B N 1
ATOM 5331 C CA . LYS B 1 81 ? -0.466 -7.532 107.559 1.00 130.58 79 LYS B CA 1
ATOM 5332 C C . LYS B 1 81 ? 0.234 -8.740 106.946 1.00 131.78 79 LYS B C 1
ATOM 5333 O O . LYS B 1 81 ? 1.451 -8.734 106.756 1.00 134.50 79 LYS B O 1
ATOM 5352 N N . ASP B 1 82 ? -0.539 -9.772 106.633 1.00 134.18 80 ASP B N 1
ATOM 5353 C CA . ASP B 1 82 ? 0.025 -11.016 106.131 1.00 130.86 80 ASP B CA 1
ATOM 5354 C C . ASP B 1 82 ? 0.682 -10.809 104.775 1.00 133.25 80 ASP B C 1
ATOM 5355 O O . ASP B 1 82 ? 1.761 -11.342 104.510 1.00 123.06 80 ASP B O 1
ATOM 5364 N N . TYR B 1 83 ? 0.030 -10.032 103.917 1.00 109.97 81 TYR B N 1
ATOM 5365 C CA . TYR B 1 83 ? 0.574 -9.752 102.596 1.00 92.83 81 TYR B CA 1
ATOM 5366 C C . TYR B 1 83 ? 1.841 -8.906 102.719 1.00 91.77 81 TYR B C 1
ATOM 5367 O O . TYR B 1 83 ? 2.791 -9.085 101.960 1.00 89.77 81 TYR B O 1
ATOM 5385 N N . LEU B 1 84 ? 1.844 -7.972 103.667 1.00 92.98 82 LEU B N 1
ATOM 5386 C CA . LEU B 1 84 ? 3.012 -7.124 103.888 1.00 92.74 82 LEU B CA 1
ATOM 5387 C C . LEU B 1 84 ? 4.217 -7.935 104.353 1.00 88.59 82 LEU B C 1
ATOM 5388 O O . LEU B 1 84 ? 5.319 -7.777 103.829 1.00 77.27 82 LEU B O 1
ATOM 5404 N N . LYS B 1 85 ? 4.005 -8.806 105.335 1.00 94.11 83 LYS B N 1
ATOM 5405 C CA . LYS B 1 85 ? 5.067 -9.684 105.807 1.00 95.68 83 LYS B CA 1
ATOM 5406 C C . LYS B 1 85 ? 5.577 -10.549 104.669 1.00 87.95 83 LYS B C 1
ATOM 5407 O O . LYS B 1 85 ? 6.777 -10.786 104.543 1.00 92.90 83 LYS B O 1
ATOM 5426 N N . GLU B 1 86 ? 4.646 -11.015 103.848 1.00 79.63 84 GLU B N 1
ATOM 5427 C CA . GLU B 1 86 ? 4.968 -11.853 102.704 1.00 78.76 84 GLU B CA 1
ATOM 5428 C C . GLU B 1 86 ? 5.911 -11.134 101.737 1.00 72.70 84 GLU B C 1
ATOM 5429 O O . GLU B 1 86 ? 6.879 -11.720 101.249 1.00 72.93 84 GLU B O 1
ATOM 5441 N N . GLN B 1 87 ? 5.631 -9.862 101.466 1.00 77.43 85 GLN B N 1
ATOM 5442 C CA . GLN B 1 87 ? 6.468 -9.072 100.572 1.00 89.24 85 GLN B CA 1
ATOM 5443 C C . GLN B 1 87 ? 7.815 -8.803 101.210 1.00 80.67 85 GLN B C 1
ATOM 5444 O O . GLN B 1 87 ? 8.834 -8.759 100.526 1.00 77.15 85 GLN B O 1
ATOM 5458 N N . VAL B 1 88 ? 7.813 -8.617 102.525 1.00 80.42 86 VAL B N 1
ATOM 5459 C CA . VAL B 1 88 ? 9.051 -8.420 103.262 1.00 76.26 86 VAL B CA 1
ATOM 5460 C C . VAL B 1 88 ? 9.890 -9.704 103.215 1.00 106.57 86 VAL B C 1
ATOM 5461 O O . VAL B 1 88 ? 11.109 -9.649 103.052 1.00 69.49 86 VAL B O 1
ATOM 5474 N N . LYS B 1 89 ? 9.241 -10.855 103.366 1.00 70.60 87 LYS B N 1
ATOM 5475 C CA . LYS B 1 89 ? 9.943 -12.134 103.277 1.00 75.09 87 LYS B CA 1
ATOM 5476 C C . LYS B 1 89 ? 10.578 -12.294 101.899 1.00 72.60 87 LYS B C 1
ATOM 5477 O O . LYS B 1 89 ? 11.699 -12.788 101.782 1.00 77.39 87 LYS B O 1
ATOM 5496 N N . TYR B 1 90 ? 9.859 -11.877 100.858 1.00 72.28 88 TYR B N 1
ATOM 5497 C CA . TYR B 1 90 ? 10.374 -11.968 99.492 1.00 70.21 88 TYR B CA 1
ATOM 5498 C C . TYR B 1 90 ? 11.624 -11.117 99.320 1.00 69.51 88 TYR B C 1
ATOM 5499 O O . TYR B 1 90 ? 12.600 -11.544 98.702 1.00 71.46 88 TYR B O 1
ATOM 5517 N N . GLU B 1 91 ? 11.588 -9.910 99.872 1.00 71.70 89 GLU B N 1
ATOM 5518 C CA . GLU B 1 91 ? 12.730 -9.011 99.810 1.00 77.16 89 GLU B CA 1
ATOM 5519 C C . GLU B 1 91 ? 13.950 -9.606 100.500 1.00 74.69 89 GLU B C 1
ATOM 5520 O O . GLU B 1 91 ? 15.058 -9.571 99.966 1.00 78.67 89 GLU B O 1
ATOM 5532 N N . LEU B 1 92 ? 13.740 -10.144 101.695 1.00 73.83 90 LEU B N 1
ATOM 5533 C CA . LEU B 1 92 ? 14.834 -10.712 102.469 1.00 72.96 90 LEU B CA 1
ATOM 5534 C C . LEU B 1 92 ? 15.434 -11.908 101.732 1.00 77.04 90 LEU B C 1
ATOM 5535 O O . LEU B 1 92 ? 16.650 -12.108 101.740 1.00 77.56 90 LEU B O 1
ATOM 5551 N N . LEU B 1 93 ? 14.586 -12.703 101.090 1.00 70.66 91 LEU B N 1
ATOM 5552 C CA . LEU B 1 93 ? 15.083 -13.820 100.300 1.00 75.83 91 LEU B CA 1
ATOM 5553 C C . LEU B 1 93 ? 15.960 -13.343 99.140 1.00 77.74 91 LEU B C 1
ATOM 5554 O O . LEU B 1 93 ? 17.051 -13.875 98.938 1.00 73.47 91 LEU B O 1
ATOM 5570 N N . THR B 1 94 ? 15.498 -12.345 98.387 1.00 71.59 92 THR B N 1
ATOM 5571 C CA . THR B 1 94 ? 16.265 -11.842 97.246 1.00 71.49 92 THR B CA 1
ATOM 5572 C C . THR B 1 94 ? 17.582 -11.213 97.693 1.00 77.09 92 THR B C 1
ATOM 5573 O O . THR B 1 94 ? 18.567 -11.196 96.953 1.00 81.17 92 THR B O 1
ATOM 5584 N N . GLN B 1 95 ? 17.590 -10.705 98.919 1.00 77.22 93 GLN B N 1
ATOM 5585 C CA . GLN B 1 95 ? 18.783 -10.101 99.488 1.00 93.50 93 GLN B CA 1
ATOM 5586 C C . GLN B 1 95 ? 19.839 -11.147 99.825 1.00 76.78 93 GLN B C 1
ATOM 5587 O O . GLN B 1 95 ? 21.029 -10.954 99.570 1.00 85.57 93 GLN B O 1
ATOM 5601 N N . LYS B 1 96 ? 19.390 -12.254 100.403 1.00 80.05 94 LYS B N 1
ATOM 5602 C CA . LYS B 1 96 ? 20.284 -13.314 100.837 1.00 71.82 94 LYS B CA 1
ATOM 5603 C C . LYS B 1 96 ? 20.947 -13.971 99.632 1.00 74.65 94 LYS B C 1
ATOM 5604 O O . LYS B 1 96 ? 22.145 -14.252 99.639 1.00 74.07 94 LYS B O 1
ATOM 5623 N N . ALA B 1 97 ? 20.150 -14.215 98.598 1.00 83.22 95 ALA B N 1
ATOM 5624 C CA . ALA B 1 97 ? 20.648 -14.795 97.354 1.00 80.64 95 ALA B CA 1
ATOM 5625 C C . ALA B 1 97 ? 21.636 -13.862 96.657 1.00 84.72 95 ALA B C 1
ATOM 5626 O O . ALA B 1 97 ? 22.691 -14.293 96.190 1.00 90.50 95 ALA B O 1
ATOM 5633 N N . ALA B 1 98 ? 21.288 -12.580 96.598 1.00 79.16 96 ALA B N 1
ATOM 5634 C CA . ALA B 1 98 ? 22.142 -11.586 95.968 1.00 75.56 96 ALA B CA 1
ATOM 5635 C C . ALA B 1 98 ? 23.453 -11.420 96.734 1.00 84.97 96 ALA B C 1
ATOM 5636 O O . ALA B 1 98 ? 24.491 -11.191 96.118 1.00 96.64 96 ALA B O 1
ATOM 5643 N N . LYS B 1 99 ? 23.414 -11.512 98.065 1.00 89.85 97 LYS B N 1
ATOM 5644 C CA . LYS B 1 99 ? 24.645 -11.429 98.859 1.00 98.66 97 LYS B CA 1
ATOM 5645 C C . LYS B 1 99 ? 25.616 -12.535 98.470 1.00 98.08 97 LYS B C 1
ATOM 5646 O O . LYS B 1 99 ? 26.819 -12.307 98.341 1.00 102.88 97 LYS B O 1
ATOM 5665 N N . ASP B 1 100 ? 25.078 -13.735 98.291 1.00 99.31 98 ASP B N 1
ATOM 5666 C CA . ASP B 1 100 ? 25.884 -14.904 97.979 1.00 109.41 98 ASP B CA 1
ATOM 5667 C C . ASP B 1 100 ? 26.415 -14.904 96.556 1.00 114.16 98 ASP B C 1
ATOM 5668 O O . ASP B 1 100 ? 27.488 -15.445 96.290 1.00 121.60 98 ASP B O 1
ATOM 5677 N N . ASN B 1 101 ? 25.662 -14.288 95.649 1.00 105.56 99 ASN B N 1
ATOM 5678 C CA . ASN B 1 101 ? 25.919 -14.427 94.218 1.00 108.32 99 ASN B CA 1
ATOM 5679 C C . ASN B 1 101 ? 26.476 -13.193 93.518 1.00 110.98 99 ASN B C 1
ATOM 5680 O O . ASN B 1 101 ? 27.039 -13.311 92.428 1.00 118.93 99 ASN B O 1
ATOM 5691 N N . ILE B 1 102 ? 26.333 -12.013 94.113 1.00 108.17 100 ILE B N 1
ATOM 5692 C CA . ILE B 1 102 ? 26.918 -10.841 93.481 1.00 111.97 100 ILE B CA 1
ATOM 5693 C C . ILE B 1 102 ? 28.422 -10.965 93.645 1.00 122.76 100 ILE B C 1
ATOM 5694 O O . ILE B 1 102 ? 28.926 -11.264 94.728 1.00 126.08 100 ILE B O 1
ATOM 5710 N N . LYS B 1 103 ? 29.128 -10.731 92.546 1.00 139.38 101 LYS B N 1
ATOM 5711 C CA . LYS B 1 103 ? 30.578 -10.758 92.541 1.00 132.12 101 LYS B CA 1
ATOM 5712 C C . LYS B 1 103 ? 31.049 -9.359 92.232 1.00 119.93 101 LYS B C 1
ATOM 5713 O O . LYS B 1 103 ? 30.724 -8.792 91.190 1.00 116.69 101 LYS B O 1
ATOM 5732 N N . VAL B 1 104 ? 31.819 -8.807 93.159 1.00 118.29 102 VAL B N 1
ATOM 5733 C CA . VAL B 1 104 ? 32.432 -7.506 92.974 1.00 115.17 102 VAL B CA 1
ATOM 5734 C C . VAL B 1 104 ? 33.850 -7.673 92.435 1.00 103.90 102 VAL B C 1
ATOM 5735 O O . VAL B 1 104 ? 34.711 -8.309 93.045 1.00 100.67 102 VAL B O 1
ATOM 5748 N N . THR B 1 105 ? 34.057 -7.119 91.247 1.00 103.24 103 THR B N 1
ATOM 5749 C CA . THR B 1 105 ? 35.345 -7.173 90.581 1.00 101.81 103 THR B CA 1
ATOM 5750 C C . THR B 1 105 ? 36.240 -6.040 91.068 1.00 99.14 103 THR B C 1
ATOM 5751 O O . THR B 1 105 ? 35.790 -5.143 91.773 1.00 92.22 103 THR B O 1
ATOM 5762 N N . ASP B 1 106 ? 37.510 -6.091 90.692 1.00 113.54 104 ASP B N 1
ATOM 5763 C CA . ASP B 1 106 ? 38.453 -5.031 91.022 1.00 113.01 104 ASP B CA 1
ATOM 5764 C C . ASP B 1 106 ? 38.173 -3.772 90.212 1.00 112.99 104 ASP B C 1
ATOM 5765 O O . ASP B 1 106 ? 38.490 -2.663 90.642 1.00 114.14 104 ASP B O 1
ATOM 5774 N N . ALA B 1 107 ? 37.574 -3.950 89.041 1.00 103.81 105 ALA B N 1
ATOM 5775 C CA . ALA B 1 107 ? 37.112 -2.824 88.241 1.00 102.81 105 ALA B CA 1
ATOM 5776 C C . ALA B 1 107 ? 35.944 -2.130 88.948 1.00 105.90 105 ALA B C 1
ATOM 5777 O O . ALA B 1 107 ? 35.827 -0.904 88.919 1.00 106.04 105 ALA B O 1
ATOM 5784 N N . ASP B 1 108 ? 35.072 -2.917 89.572 1.00 101.90 106 ASP B N 1
ATOM 5785 C CA . ASP B 1 108 ? 33.959 -2.354 90.330 1.00 98.95 106 ASP B CA 1
ATOM 5786 C C . ASP B 1 108 ? 34.462 -1.495 91.479 1.00 93.91 106 ASP B C 1
ATOM 5787 O O . ASP B 1 108 ? 33.874 -0.460 91.791 1.00 95.59 106 ASP B O 1
ATOM 5796 N N . ILE B 1 109 ? 35.558 -1.922 92.098 1.00 93.44 107 ILE B N 1
ATOM 5797 C CA . ILE B 1 109 ? 36.081 -1.224 93.264 1.00 93.79 107 ILE B CA 1
ATOM 5798 C C . ILE B 1 109 ? 36.887 0.014 92.869 1.00 92.14 107 ILE B C 1
ATOM 5799 O O . ILE B 1 109 ? 36.759 1.059 93.504 1.00 93.05 107 ILE B O 1
ATOM 5815 N N . LYS B 1 110 ? 37.704 -0.083 91.826 1.00 96.91 108 LYS B N 1
ATOM 5816 C CA . LYS B 1 110 ? 38.505 1.067 91.421 1.00 111.90 108 LYS B CA 1
ATOM 5817 C C . LYS B 1 110 ? 37.620 2.168 90.864 1.00 114.17 108 LYS B C 1
ATOM 5818 O O . LYS B 1 110 ? 37.895 3.352 91.059 1.00 88.33 108 LYS B O 1
ATOM 5837 N N . GLU B 1 111 ? 36.551 1.778 90.180 1.00 109.16 109 GLU B N 1
ATOM 5838 C CA . GLU B 1 111 ? 35.583 2.751 89.703 1.00 112.36 109 GLU B CA 1
ATOM 5839 C C . GLU B 1 111 ? 34.872 3.374 90.894 1.00 108.50 109 GLU B C 1
ATOM 5840 O O . GLU B 1 111 ? 34.486 4.542 90.846 1.00 114.08 109 GLU B O 1
ATOM 5852 N N . TYR B 1 112 ? 34.707 2.605 91.968 1.00 96.72 110 TYR B N 1
ATOM 5853 C CA . TYR B 1 112 ? 34.052 3.139 93.150 1.00 90.25 110 TYR B CA 1
ATOM 5854 C C . TYR B 1 112 ? 34.964 4.145 93.838 1.00 85.70 110 TYR B C 1
ATOM 5855 O O . TYR B 1 112 ? 34.519 5.203 94.287 1.00 94.15 110 TYR B O 1
ATOM 5873 N N . TRP B 1 113 ? 36.243 3.793 93.913 1.00 83.85 111 TRP B N 1
ATOM 5874 C CA . TRP B 1 113 ? 37.284 4.649 94.476 1.00 85.07 111 TRP B CA 1
ATOM 5875 C C . TRP B 1 113 ? 37.426 5.950 93.691 1.00 86.64 111 TRP B C 1
ATOM 5876 O O . TRP B 1 113 ? 37.535 7.023 94.280 1.00 105.58 111 TRP B O 1
ATOM 5897 N N . GLU B 1 114 ? 37.407 5.849 92.364 1.00 89.96 112 GLU B N 1
ATOM 5898 C CA . GLU B 1 114 ? 37.498 7.024 91.502 1.00 154.09 112 GLU B CA 1
ATOM 5899 C C . GLU B 1 114 ? 36.293 7.939 91.701 1.00 132.98 112 GLU B C 1
ATOM 5900 O O . GLU B 1 114 ? 36.341 9.124 91.371 1.00 123.50 112 GLU B O 1
ATOM 5912 N N . GLY B 1 115 ? 35.219 7.381 92.253 1.00 122.08 113 GLY B N 1
ATOM 5913 C CA . GLY B 1 115 ? 33.986 8.115 92.469 1.00 117.21 113 GLY B CA 1
ATOM 5914 C C . GLY B 1 115 ? 33.983 8.833 93.806 1.00 110.21 113 GLY B C 1
ATOM 5915 O O . GLY B 1 115 ? 33.175 9.737 94.027 1.00 109.60 113 GLY B O 1
ATOM 5919 N N . LEU B 1 116 ? 34.887 8.430 94.697 1.00 103.26 114 LEU B N 1
ATOM 5920 C CA . LEU B 1 116 ? 35.095 9.135 95.958 1.00 97.01 114 LEU B CA 1
ATOM 5921 C C . LEU B 1 116 ? 36.076 10.288 95.825 1.00 98.51 114 LEU B C 1
ATOM 5922 O O . LEU B 1 116 ? 36.350 10.983 96.804 1.00 100.65 114 LEU B O 1
ATOM 5938 N N . LYS B 1 117 ? 36.614 10.490 94.627 1.00 96.80 115 LYS B N 1
ATOM 5939 C CA . LYS B 1 117 ? 37.553 11.579 94.418 1.00 98.79 115 LYS B CA 1
ATOM 5940 C C . LYS B 1 117 ? 36.874 12.893 94.785 1.00 104.44 115 LYS B C 1
ATOM 5941 O O . LYS B 1 117 ? 35.839 13.250 94.222 1.00 105.83 115 LYS B O 1
ATOM 5960 N N . GLY B 1 118 ? 37.458 13.596 95.751 1.00 114.47 116 GLY B N 1
ATOM 5961 C CA . GLY B 1 118 ? 36.924 14.861 96.218 1.00 113.45 116 GLY B CA 1
ATOM 5962 C C . GLY B 1 118 ? 35.687 14.742 97.090 1.00 114.92 116 GLY B C 1
ATOM 5963 O O . GLY B 1 118 ? 35.013 15.743 97.331 1.00 121.83 116 GLY B O 1
ATOM 5967 N N . LYS B 1 119 ? 35.388 13.538 97.575 1.00 110.92 117 LYS B N 1
ATOM 5968 C CA . LYS B 1 119 ? 34.226 13.341 98.444 1.00 102.34 117 LYS B CA 1
ATOM 5969 C C . LYS B 1 119 ? 34.720 13.128 99.866 1.00 99.00 117 LYS B C 1
ATOM 5970 O O . LYS B 1 119 ? 35.885 12.793 100.083 1.00 100.56 117 LYS B O 1
ATOM 5989 N N . ILE B 1 120 ? 33.827 13.323 100.828 1.00 98.18 118 ILE B N 1
ATOM 5990 C CA . ILE B 1 120 ? 34.132 13.085 102.233 1.00 101.14 118 ILE B CA 1
ATOM 5991 C C . ILE B 1 120 ? 33.071 12.219 102.878 1.00 96.01 118 ILE B C 1
ATOM 5992 O O . ILE B 1 120 ? 31.933 12.164 102.411 1.00 95.34 118 ILE B O 1
ATOM 6008 N N . ARG B 1 121 ? 33.449 11.569 103.971 1.00 95.79 119 ARG B N 1
ATOM 6009 C CA . ARG B 1 121 ? 32.521 10.753 104.725 1.00 95.51 119 ARG B CA 1
ATOM 6010 C C . ARG B 1 121 ? 32.218 11.508 106.007 1.00 99.83 119 ARG B C 1
ATOM 6011 O O . ARG B 1 121 ? 33.108 12.132 106.583 1.00 97.84 119 ARG B O 1
ATOM 6032 N N . ALA B 1 122 ? 30.968 11.473 106.452 1.00 104.40 120 ALA B N 1
ATOM 6033 C CA . ALA B 1 122 ? 30.599 12.193 107.664 1.00 106.10 120 ALA B CA 1
ATOM 6034 C C . ALA B 1 122 ? 29.430 11.556 108.383 1.00 102.27 120 ALA B C 1
ATOM 6035 O O . ALA B 1 122 ? 28.579 10.909 107.773 1.00 102.94 120 ALA B O 1
ATOM 6042 N N . SER B 1 123 ? 29.414 11.748 109.697 1.00 103.10 121 SER B N 1
ATOM 6043 C CA . SER B 1 123 ? 28.273 11.400 110.526 1.00 100.06 121 SER B CA 1
ATOM 6044 C C . SER B 1 123 ? 27.647 12.693 111.001 1.00 98.50 121 SER B C 1
ATOM 6045 O O . SER B 1 123 ? 28.316 13.725 111.055 1.00 97.96 121 SER B O 1
ATOM 6053 N N . HIS B 1 124 ? 26.361 12.649 111.323 1.00 97.61 122 HIS B N 1
ATOM 6054 C CA . HIS B 1 124 ? 25.703 13.809 111.903 1.00 97.01 122 HIS B CA 1
ATOM 6055 C C . HIS B 1 124 ? 24.672 13.436 112.956 1.00 96.57 122 HIS B C 1
ATOM 6056 O O . HIS B 1 124 ? 24.119 12.336 112.944 1.00 98.34 122 HIS B O 1
ATOM 6070 N N . ILE B 1 125 ? 24.421 14.375 113.863 1.00 100.83 123 ILE B N 1
ATOM 6071 C CA . ILE B 1 125 ? 23.370 14.228 114.857 1.00 97.53 123 ILE B CA 1
ATOM 6072 C C . ILE B 1 125 ? 22.421 15.387 114.631 1.00 95.68 123 ILE B C 1
ATOM 6073 O O . ILE B 1 125 ? 22.786 16.547 114.821 1.00 95.92 123 ILE B O 1
ATOM 6089 N N . LEU B 1 126 ? 21.208 15.055 114.207 1.00 95.49 124 LEU B N 1
ATOM 6090 C CA . LEU B 1 126 ? 20.176 16.034 113.906 1.00 98.61 124 LEU B CA 1
ATOM 6091 C C . LEU B 1 126 ? 19.176 16.137 115.044 1.00 102.33 124 LEU B C 1
ATOM 6092 O O . LEU B 1 126 ? 18.626 15.135 115.499 1.00 101.60 124 LEU B O 1
ATOM 6108 N N . VAL B 1 127 ? 18.941 17.360 115.496 1.00 110.36 125 VAL B N 1
ATOM 6109 C CA . VAL B 1 127 ? 17.961 17.601 116.537 1.00 111.85 125 VAL B CA 1
ATOM 6110 C C . VAL B 1 127 ? 17.111 18.791 116.128 1.00 116.85 125 VAL B C 1
ATOM 6111 O O . VAL B 1 127 ? 17.453 19.526 115.202 1.00 119.56 125 VAL B O 1
ATOM 6124 N N . ALA B 1 128 ? 16.003 18.980 116.830 1.00 116.71 126 ALA B N 1
ATOM 6125 C CA . ALA B 1 128 ? 15.032 19.991 116.448 1.00 117.24 126 ALA B CA 1
ATOM 6126 C C . ALA B 1 128 ? 15.461 21.363 116.956 1.00 122.03 126 ALA B C 1
ATOM 6127 O O . ALA B 1 128 ? 15.465 22.340 116.204 1.00 130.31 126 ALA B O 1
ATOM 6134 N N . ASP B 1 129 ? 15.818 21.425 118.236 1.00 122.10 127 ASP B N 1
ATOM 6135 C CA . ASP B 1 129 ? 16.113 22.695 118.889 1.00 130.26 127 ASP B CA 1
ATOM 6136 C C . ASP B 1 129 ? 17.626 22.828 119.125 1.00 132.75 127 ASP B C 1
ATOM 6137 O O . ASP B 1 129 ? 18.329 21.820 119.207 1.00 131.99 127 ASP B O 1
ATOM 6146 N N . LYS B 1 130 ? 18.124 24.060 119.233 1.00 149.98 128 LYS B N 1
ATOM 6147 C CA . LYS B 1 130 ? 19.549 24.298 119.499 1.00 142.37 128 LYS B CA 1
ATOM 6148 C C . LYS B 1 130 ? 19.934 24.062 120.959 1.00 145.19 128 LYS B C 1
ATOM 6149 O O . LYS B 1 130 ? 21.117 23.931 121.274 1.00 144.73 128 LYS B O 1
ATOM 6168 N N . LYS B 1 131 ? 18.948 24.012 121.848 1.00 147.78 129 LYS B N 1
ATOM 6169 C CA . LYS B 1 131 ? 19.227 23.702 123.245 1.00 147.78 129 LYS B CA 1
ATOM 6170 C C . LYS B 1 131 ? 19.623 22.247 123.362 1.00 134.29 129 LYS B C 1
ATOM 6171 O O . LYS B 1 131 ? 20.470 21.883 124.178 1.00 132.13 129 LYS B O 1
ATOM 6190 N N . THR B 1 132 ? 19.010 21.418 122.528 1.00 125.83 130 THR B N 1
ATOM 6191 C CA . THR B 1 132 ? 19.339 20.006 122.482 1.00 119.57 130 THR B CA 1
ATOM 6192 C C . THR B 1 132 ? 20.734 19.804 121.889 1.00 125.50 130 THR B C 1
ATOM 6193 O O . THR B 1 132 ? 21.476 18.924 122.320 1.00 131.00 130 THR B O 1
ATOM 6204 N N . ALA B 1 133 ? 21.095 20.639 120.917 1.00 124.42 131 ALA B N 1
ATOM 6205 C CA . ALA B 1 133 ? 22.389 20.528 120.245 1.00 121.73 131 ALA B CA 1
ATOM 6206 C C . ALA B 1 133 ? 23.530 20.890 121.173 1.00 118.03 131 ALA B C 1
ATOM 6207 O O . ALA B 1 133 ? 24.599 20.283 121.132 1.00 113.18 131 ALA B O 1
ATOM 6214 N N . GLU B 1 134 ? 23.301 21.902 121.997 1.00 128.05 132 GLU B N 1
ATOM 6215 C CA . GLU B 1 134 ? 24.313 22.367 122.930 1.00 129.30 132 GLU B CA 1
ATOM 6216 C C . GLU B 1 134 ? 24.494 21.384 124.083 1.00 127.59 132 GLU B C 1
ATOM 6217 O O . GLU B 1 134 ? 25.549 21.345 124.710 1.00 130.42 132 GLU B O 1
ATOM 6229 N N . GLU B 1 135 ? 23.462 20.602 124.375 1.00 121.43 133 GLU B N 1
ATOM 6230 C CA . GLU B 1 135 ? 23.580 19.545 125.371 1.00 120.41 133 GLU B CA 1
ATOM 6231 C C . GLU B 1 135 ? 24.513 18.439 124.859 1.00 121.24 133 GLU B C 1
ATOM 6232 O O . GLU B 1 135 ? 25.328 17.914 125.616 1.00 120.21 133 GLU B O 1
ATOM 6244 N N . VAL B 1 136 ? 24.386 18.085 123.580 1.00 121.57 134 VAL B N 1
ATOM 6245 C CA . VAL B 1 136 ? 25.203 17.026 122.988 1.00 122.26 134 VAL B CA 1
ATOM 6246 C C . VAL B 1 136 ? 26.658 17.459 122.816 1.00 124.35 134 VAL B C 1
ATOM 6247 O O . VAL B 1 136 ? 27.571 16.656 122.998 1.00 121.24 134 VAL B O 1
ATOM 6260 N N . GLU B 1 137 ? 26.874 18.726 122.476 1.00 132.20 135 GLU B N 1
ATOM 6261 C CA . GLU B 1 137 ? 28.225 19.248 122.306 1.00 139.30 135 GLU B CA 1
ATOM 6262 C C . GLU B 1 137 ? 29.032 19.147 123.591 1.00 140.53 135 GLU B C 1
ATOM 6263 O O . GLU B 1 137 ? 30.229 18.860 123.581 1.00 143.08 135 GLU B O 1
ATOM 6275 N N . LYS B 1 138 ? 28.349 19.405 124.695 1.00 147.81 136 LYS B N 1
ATOM 6276 C CA . LYS B 1 138 ? 28.961 19.456 126.011 1.00 147.24 136 LYS B CA 1
ATOM 6277 C C . LYS B 1 138 ? 29.247 18.051 126.539 1.00 147.52 136 LYS B C 1
ATOM 6278 O O . LYS B 1 138 ? 30.204 17.845 127.285 1.00 150.52 136 LYS B O 1
ATOM 6297 N N . LYS B 1 139 ? 28.401 17.092 126.168 1.00 145.42 137 LYS B N 1
ATOM 6298 C CA . LYS B 1 139 ? 28.616 15.694 126.544 1.00 145.02 137 LYS B CA 1
ATOM 6299 C C . LYS B 1 139 ? 29.773 15.075 125.757 1.00 144.93 137 LYS B C 1
ATOM 6300 O O . LYS B 1 139 ? 30.479 14.198 126.257 1.00 148.75 137 LYS B O 1
ATOM 6319 N N . LEU B 1 140 ? 29.949 15.527 124.519 1.00 140.67 138 LEU B N 1
ATOM 6320 C CA . LEU B 1 140 ? 31.029 15.043 123.662 1.00 140.06 138 LEU B CA 1
ATOM 6321 C C . LEU B 1 140 ? 32.388 15.331 124.289 1.00 147.63 138 LEU B C 1
ATOM 6322 O O . LEU B 1 140 ? 33.248 14.451 124.362 1.00 151.43 138 LEU B O 1
ATOM 6338 N N . LYS B 1 141 ? 32.577 16.571 124.727 1.00 155.67 139 LYS B N 1
ATOM 6339 C CA . LYS B 1 141 ? 33.833 16.999 125.331 1.00 153.75 139 LYS B CA 1
ATOM 6340 C C . LYS B 1 141 ? 34.167 16.186 126.584 1.00 157.50 139 LYS B C 1
ATOM 6341 O O . LYS B 1 141 ? 35.338 16.051 126.938 1.00 161.28 139 LYS B O 1
ATOM 6360 N N . LYS B 1 142 ? 33.156 15.638 127.249 1.00 152.81 140 LYS B N 1
ATOM 6361 C CA . LYS B 1 142 ? 33.416 14.762 128.384 1.00 152.48 140 LYS B CA 1
ATOM 6362 C C . LYS B 1 142 ? 34.052 13.442 127.931 1.00 154.59 140 LYS B C 1
ATOM 6363 O O . LYS B 1 142 ? 34.752 12.795 128.711 1.00 156.20 140 LYS B O 1
ATOM 6382 N N . GLY B 1 143 ? 33.829 13.064 126.671 1.00 153.18 141 GLY B N 1
ATOM 6383 C CA . GLY B 1 143 ? 34.473 11.896 126.087 1.00 151.17 141 GLY B CA 1
ATOM 6384 C C . GLY B 1 143 ? 33.506 10.885 125.497 1.00 145.51 141 GLY B C 1
ATOM 6385 O O . GLY B 1 143 ? 33.929 9.862 124.960 1.00 143.17 141 GLY B O 1
ATOM 6389 N N . GLU B 1 144 ? 32.210 11.167 125.595 1.00 148.45 142 GLU B N 1
ATOM 6390 C CA . GLU B 1 144 ? 31.182 10.290 125.037 1.00 141.84 142 GLU B CA 1
ATOM 6391 C C . GLU B 1 144 ? 31.356 10.079 123.536 1.00 137.56 142 GLU B C 1
ATOM 6392 O O . GLU B 1 144 ? 31.863 10.948 122.826 1.00 138.81 142 GLU B O 1
ATOM 6404 N N . LYS B 1 145 ? 30.930 8.911 123.065 1.00 137.25 143 LYS B N 1
ATOM 6405 C CA . LYS B 1 145 ? 31.071 8.529 121.667 1.00 132.72 143 LYS B CA 1
ATOM 6406 C C . LYS B 1 145 ? 30.030 9.200 120.788 1.00 125.62 143 LYS B C 1
ATOM 6407 O O . LYS B 1 145 ? 28.872 9.345 121.177 1.00 125.17 143 LYS B O 1
ATOM 6426 N N . PHE B 1 146 ? 30.460 9.611 119.600 1.00 116.64 144 PHE B N 1
ATOM 6427 C CA . PHE B 1 146 ? 29.592 10.304 118.662 1.00 110.68 144 PHE B CA 1
ATOM 6428 C C . PHE B 1 146 ? 28.459 9.394 118.219 1.00 110.73 144 PHE B C 1
ATOM 6429 O O . PHE B 1 146 ? 27.304 9.809 118.142 1.00 110.88 144 PHE B O 1
ATOM 6446 N N . GLU B 1 147 ? 28.814 8.152 117.908 1.00 116.39 145 GLU B N 1
ATOM 6447 C CA . GLU B 1 147 ? 27.849 7.168 117.437 1.00 113.72 145 GLU B CA 1
ATOM 6448 C C . GLU B 1 147 ? 26.817 6.897 118.524 1.00 115.93 145 GLU B C 1
ATOM 6449 O O . GLU B 1 147 ? 25.636 6.725 118.228 1.00 116.13 145 GLU B O 1
ATOM 6461 N N . ASP B 1 148 ? 27.261 6.845 119.777 1.00 116.66 146 ASP B N 1
ATOM 6462 C CA . ASP B 1 148 ? 26.344 6.625 120.890 1.00 111.46 146 ASP B CA 1
ATOM 6463 C C . ASP B 1 148 ? 25.363 7.771 121.025 1.00 108.71 146 ASP B C 1
ATOM 6464 O O . ASP B 1 148 ? 24.169 7.556 121.210 1.00 112.95 146 ASP B O 1
ATOM 6473 N N . LEU B 1 149 ? 25.877 8.991 120.923 1.00 110.41 147 LEU B N 1
ATOM 6474 C CA . LEU B 1 149 ? 25.062 10.184 121.097 1.00 108.32 147 LEU B CA 1
ATOM 6475 C C . LEU B 1 149 ? 24.096 10.347 119.927 1.00 104.84 147 LEU B C 1
ATOM 6476 O O . LEU B 1 149 ? 23.009 10.908 120.085 1.00 107.27 147 LEU B O 1
ATOM 6492 N N . ALA B 1 150 ? 24.497 9.861 118.756 1.00 95.87 148 ALA B N 1
ATOM 6493 C CA . ALA B 1 150 ? 23.625 9.871 117.591 1.00 92.68 148 ALA B CA 1
ATOM 6494 C C . ALA B 1 150 ? 22.403 9.003 117.858 1.00 90.58 148 ALA B C 1
ATOM 6495 O O . ALA B 1 150 ? 21.270 9.396 117.590 1.00 91.10 148 ALA B O 1
ATOM 6502 N N . LYS B 1 151 ? 22.647 7.832 118.431 1.00 96.49 149 LYS B N 1
ATOM 6503 C CA . LYS B 1 151 ? 21.594 6.871 118.728 1.00 92.72 149 LYS B CA 1
ATOM 6504 C C . LYS B 1 151 ? 20.622 7.431 119.760 1.00 101.31 149 LYS B C 1
ATOM 6505 O O . LYS B 1 151 ? 19.424 7.149 119.715 1.00 106.24 149 LYS B O 1
ATOM 6524 N N . GLU B 1 152 ? 21.144 8.239 120.678 1.00 102.71 150 GLU B N 1
ATOM 6525 C CA . GLU B 1 152 ? 20.347 8.770 121.778 1.00 103.36 150 GLU B CA 1
ATOM 6526 C C . GLU B 1 152 ? 19.548 10.018 121.400 1.00 98.97 150 GLU B C 1
ATOM 6527 O O . GLU B 1 152 ? 18.401 10.166 121.824 1.00 99.00 150 GLU B O 1
ATOM 6539 N N . TYR B 1 153 ? 20.141 10.906 120.602 1.00 101.37 151 TYR B N 1
ATOM 6540 C CA . TYR B 1 153 ? 19.542 12.217 120.340 1.00 100.03 151 TYR B CA 1
ATOM 6541 C C . TYR B 1 153 ? 19.029 12.383 118.915 1.00 96.25 151 TYR B C 1
ATOM 6542 O O . TYR B 1 153 ? 18.046 13.087 118.689 1.00 100.89 151 TYR B O 1
ATOM 6560 N N . SER B 1 154 ? 19.679 11.734 117.955 1.00 99.49 152 SER B N 1
ATOM 6561 C CA . SER B 1 154 ? 19.415 12.038 116.553 1.00 101.01 152 SER B CA 1
ATOM 6562 C C . SER B 1 154 ? 18.005 11.662 116.130 1.00 106.46 152 SER B C 1
ATOM 6563 O O . SER B 1 154 ? 17.493 10.597 116.474 1.00 107.32 152 SER B O 1
ATOM 6571 N N . THR B 1 155 ? 17.392 12.566 115.374 1.00 109.80 153 THR B N 1
ATOM 6572 C CA . THR B 1 155 ? 16.047 12.372 114.846 1.00 107.23 153 THR B CA 1
ATOM 6573 C C . THR B 1 155 ? 16.076 11.745 113.452 1.00 113.96 153 THR B C 1
ATOM 6574 O O . THR B 1 155 ? 15.100 11.140 113.010 1.00 117.10 153 THR B O 1
ATOM 6585 N N . ASP B 1 156 ? 17.209 11.880 112.772 1.00 113.09 154 ASP B N 1
ATOM 6586 C CA . ASP B 1 156 ? 17.340 11.404 111.402 1.00 110.78 154 ASP B CA 1
ATOM 6587 C C . ASP B 1 156 ? 17.380 9.880 111.373 1.00 108.56 154 ASP B C 1
ATOM 6588 O O . ASP B 1 156 ? 17.630 9.239 112.392 1.00 104.90 154 ASP B O 1
ATOM 6597 N N . SER B 1 157 ? 17.143 9.307 110.197 1.00 117.91 155 SER B N 1
ATOM 6598 C CA . SER B 1 157 ? 17.149 7.857 110.025 1.00 118.04 155 SER B CA 1
ATOM 6599 C C . SER B 1 157 ? 18.532 7.264 110.277 1.00 117.59 155 SER B C 1
ATOM 6600 O O . SER B 1 157 ? 18.675 6.066 110.527 1.00 121.89 155 SER B O 1
ATOM 6608 N N . SER B 1 158 ? 19.546 8.119 110.211 1.00 109.17 156 SER B N 1
ATOM 6609 C CA . SER B 1 158 ? 20.934 7.704 110.353 1.00 107.92 156 SER B CA 1
ATOM 6610 C C . SER B 1 158 ? 21.336 7.418 111.796 1.00 110.38 156 SER B C 1
ATOM 6611 O O . SER B 1 158 ? 22.466 7.006 112.053 1.00 112.27 156 SER B O 1
ATOM 6619 N N . ALA B 1 159 ? 20.415 7.638 112.731 1.00 108.30 157 ALA B N 1
ATOM 6620 C CA . ALA B 1 159 ? 20.690 7.439 114.150 1.00 107.73 157 ALA B CA 1
ATOM 6621 C C . ALA B 1 159 ? 21.179 6.022 114.428 1.00 106.61 157 ALA B C 1
ATOM 6622 O O . ALA B 1 159 ? 22.016 5.802 115.303 1.00 96.69 157 ALA B O 1
ATOM 6629 N N . SER B 1 160 ? 20.642 5.065 113.681 1.00 126.09 158 SER B N 1
ATOM 6630 C CA . SER B 1 160 ? 21.021 3.669 113.831 1.00 119.21 158 SER B CA 1
ATOM 6631 C C . SER B 1 160 ? 22.433 3.384 113.333 1.00 128.50 158 SER B C 1
ATOM 6632 O O . SER B 1 160 ? 23.101 2.502 113.870 1.00 126.56 158 SER B O 1
ATOM 6640 N N . LYS B 1 161 ? 22.891 4.111 112.312 1.00 136.65 159 LYS B N 1
ATOM 6641 C CA . LYS B 1 161 ? 24.235 3.865 111.783 1.00 138.85 159 LYS B CA 1
ATOM 6642 C C . LYS B 1 161 ? 25.276 4.688 112.548 1.00 129.14 159 LYS B C 1
ATOM 6643 O O . LYS B 1 161 ? 26.406 4.854 112.084 1.00 124.54 159 LYS B O 1
ATOM 6662 N N . GLY B 1 162 ? 24.899 5.203 113.715 1.00 120.15 160 GLY B N 1
ATOM 6663 C CA . GLY B 1 162 ? 25.791 6.051 114.486 1.00 113.02 160 GLY B CA 1
ATOM 6664 C C . GLY B 1 162 ? 25.914 7.441 113.890 1.00 100.48 160 GLY B C 1
ATOM 6665 O O . GLY B 1 162 ? 26.831 8.192 114.224 1.00 95.60 160 GLY B O 1
ATOM 6669 N N . GLY B 1 163 ? 24.979 7.776 113.004 1.00 105.48 161 GLY B N 1
ATOM 6670 C CA . GLY B 1 163 ? 24.927 9.085 112.381 1.00 100.70 161 GLY B CA 1
ATOM 6671 C C . GLY B 1 163 ? 25.550 9.145 111.002 1.00 99.32 161 GLY B C 1
ATOM 6672 O O . GLY B 1 163 ? 25.448 10.165 110.324 1.00 101.76 161 GLY B O 1
ATOM 6676 N N . ASP B 1 164 ? 26.148 8.042 110.566 1.00 101.81 162 ASP B N 1
ATOM 6677 C CA . ASP B 1 164 ? 26.867 8.004 109.296 1.00 101.65 162 ASP B CA 1
ATOM 6678 C C . ASP B 1 164 ? 25.990 8.350 108.095 1.00 94.69 162 ASP B C 1
ATOM 6679 O O . ASP B 1 164 ? 24.889 7.822 107.940 1.00 86.07 162 ASP B O 1
ATOM 6688 N N . LEU B 1 165 ? 26.496 9.249 107.255 1.00 98.39 163 LEU B N 1
ATOM 6689 C CA . LEU B 1 165 ? 25.794 9.684 106.053 1.00 100.29 163 LEU B CA 1
ATOM 6690 C C . LEU B 1 165 ? 26.439 9.117 104.796 1.00 96.58 163 LEU B C 1
ATOM 6691 O O . LEU B 1 165 ? 25.961 9.351 103.686 1.00 95.87 163 LEU B O 1
ATOM 6707 N N . GLY B 1 166 ? 27.531 8.380 104.969 1.00 90.68 164 GLY B N 1
ATOM 6708 C CA . GLY B 1 166 ? 28.279 7.876 103.837 1.00 90.52 164 GLY B CA 1
ATOM 6709 C C . GLY B 1 166 ? 29.005 9.006 103.138 1.00 94.24 164 GLY B C 1
ATOM 6710 O O . GLY B 1 166 ? 29.161 10.098 103.687 1.00 96.28 164 GLY B O 1
ATOM 6714 N N . TRP B 1 167 ? 29.445 8.741 101.916 1.00 94.02 165 TRP B N 1
ATOM 6715 C CA . TRP B 1 167 ? 30.212 9.710 101.152 1.00 94.32 165 TRP B CA 1
ATOM 6716 C C . TRP B 1 167 ? 29.291 10.680 100.432 1.00 98.23 165 TRP B C 1
ATOM 6717 O O . TRP B 1 167 ? 28.156 10.337 100.107 1.00 103.40 165 TRP B O 1
ATOM 6738 N N . PHE B 1 168 ? 29.770 11.894 100.189 1.00 99.26 166 PHE B N 1
ATOM 6739 C CA . PHE B 1 168 ? 28.996 12.849 99.410 1.00 99.15 166 PHE B CA 1
ATOM 6740 C C . PHE B 1 168 ? 29.867 13.962 98.837 1.00 102.99 166 PHE B C 1
ATOM 6741 O O . PHE B 1 168 ? 30.912 14.314 99.387 1.00 104.54 166 PHE B O 1
ATOM 6758 N N . ALA B 1 169 ? 29.405 14.507 97.717 1.00 106.30 167 ALA B N 1
ATOM 6759 C CA . ALA B 1 169 ? 30.113 15.560 97.006 1.00 111.33 167 ALA B CA 1
ATOM 6760 C C . ALA B 1 169 ? 29.667 16.920 97.505 1.00 118.13 167 ALA B C 1
ATOM 6761 O O . ALA B 1 169 ? 28.825 17.024 98.397 1.00 118.26 167 ALA B O 1
ATOM 6768 N N . LYS B 1 170 ? 30.235 17.962 96.912 1.00 125.54 168 LYS B N 1
ATOM 6769 C CA . LYS B 1 170 ? 29.993 19.320 97.359 1.00 137.30 168 LYS B CA 1
ATOM 6770 C C . LYS B 1 170 ? 28.625 19.778 96.874 1.00 155.84 168 LYS B C 1
ATOM 6771 O O . LYS B 1 170 ? 28.026 20.682 97.456 1.00 158.02 168 LYS B O 1
ATOM 6790 N N . GLU B 1 171 ? 28.139 19.155 95.804 1.00 171.71 169 GLU B N 1
ATOM 6791 C CA . GLU B 1 171 ? 26.811 19.449 95.292 1.00 184.24 169 GLU B CA 1
ATOM 6792 C C . GLU B 1 171 ? 25.837 19.021 96.375 1.00 189.74 169 GLU B C 1
ATOM 6793 O O . GLU B 1 171 ? 25.506 17.843 96.487 1.00 194.13 169 GLU B O 1
ATOM 6805 N N . GLY B 1 172 ? 25.414 19.998 97.178 1.00 203.78 170 GLY B N 1
ATOM 6806 C CA . GLY B 1 172 ? 24.572 19.780 98.345 1.00 203.51 170 GLY B CA 1
ATOM 6807 C C . GLY B 1 172 ? 23.569 18.651 98.228 1.00 215.80 170 GLY B C 1
ATOM 6808 O O . GLY B 1 172 ? 22.451 18.845 97.751 1.00 224.31 170 GLY B O 1
ATOM 6812 N N . GLN B 1 173 ? 23.974 17.464 98.672 1.00 228.35 171 GLN B N 1
ATOM 6813 C CA . GLN B 1 173 ? 23.119 16.285 98.591 1.00 216.90 171 GLN B CA 1
ATOM 6814 C C . GLN B 1 173 ? 21.996 16.284 99.635 1.00 217.20 171 GLN B C 1
ATOM 6815 O O . GLN B 1 173 ? 20.883 15.853 99.333 1.00 211.23 171 GLN B O 1
ATOM 6846 N N . ASP B 1 175 ? 21.747 19.318 101.819 1.00 208.95 173 ASP B N 1
ATOM 6847 C CA . ASP B 1 175 ? 21.472 20.747 101.825 1.00 201.47 173 ASP B CA 1
ATOM 6848 C C . ASP B 1 175 ? 22.772 21.506 101.598 1.00 206.64 173 ASP B C 1
ATOM 6849 O O . ASP B 1 175 ? 23.830 21.109 102.085 1.00 198.68 173 ASP B O 1
ATOM 6858 N N . GLU B 1 176 ? 22.684 22.605 100.863 1.00 190.28 174 GLU B N 1
ATOM 6859 C CA . GLU B 1 176 ? 23.860 23.382 100.504 1.00 219.53 174 GLU B CA 1
ATOM 6860 C C . GLU B 1 176 ? 24.446 24.089 101.731 1.00 199.23 174 GLU B C 1
ATOM 6861 O O . GLU B 1 176 ? 25.635 24.411 101.766 1.00 218.42 174 GLU B O 1
ATOM 6873 N N . THR B 1 177 ? 23.605 24.333 102.732 1.00 181.01 175 THR B N 1
ATOM 6874 C CA . THR B 1 177 ? 24.058 24.897 104.001 1.00 157.71 175 THR B CA 1
ATOM 6875 C C . THR B 1 177 ? 24.811 23.818 104.770 1.00 145.84 175 THR B C 1
ATOM 6876 O O . THR B 1 177 ? 25.794 24.094 105.457 1.00 138.77 175 THR B O 1
ATOM 6887 N N . PHE B 1 178 ? 24.335 22.582 104.648 1.00 137.06 176 PHE B N 1
ATOM 6888 C CA . PHE B 1 178 ? 24.932 21.451 105.340 1.00 131.87 176 PHE B CA 1
ATOM 6889 C C . PHE B 1 178 ? 26.271 21.074 104.731 1.00 135.45 176 PHE B C 1
ATOM 6890 O O . PHE B 1 178 ? 27.256 20.920 105.450 1.00 137.85 176 PHE B O 1
ATOM 6907 N N . SER B 1 179 ? 26.316 20.933 103.411 1.00 142.93 177 SER B N 1
ATOM 6908 C CA . SER B 1 179 ? 27.543 20.505 102.759 1.00 136.98 177 SER B CA 1
ATOM 6909 C C . SER B 1 179 ? 28.611 21.596 102.849 1.00 135.20 177 SER B C 1
ATOM 6910 O O . SER B 1 179 ? 29.797 21.289 102.958 1.00 130.42 177 SER B O 1
ATOM 6918 N N . LYS B 1 180 ? 28.206 22.864 102.795 1.00 138.52 178 LYS B N 1
ATOM 6919 C CA . LYS B 1 180 ? 29.177 23.939 102.990 1.00 144.37 178 LYS B CA 1
ATOM 6920 C C . LYS B 1 180 ? 29.778 23.891 104.383 1.00 144.32 178 LYS B C 1
ATOM 6921 O O . LYS B 1 180 ? 30.993 23.961 104.537 1.00 149.09 178 LYS B O 1
ATOM 6940 N N . ALA B 1 181 ? 28.930 23.759 105.395 1.00 137.42 179 ALA B N 1
ATOM 6941 C CA . ALA B 1 181 ? 29.418 23.681 106.762 1.00 139.93 179 ALA B CA 1
ATOM 6942 C C . ALA B 1 181 ? 30.262 22.424 106.925 1.00 148.93 179 ALA B C 1
ATOM 6943 O O . ALA B 1 181 ? 31.222 22.408 107.687 1.00 144.65 179 ALA B O 1
ATOM 6950 N N . ALA B 1 182 ? 29.901 21.377 106.191 1.00 161.58 180 ALA B N 1
ATOM 6951 C CA . ALA B 1 182 ? 30.548 20.074 106.323 1.00 165.59 180 ALA B CA 1
ATOM 6952 C C . ALA B 1 182 ? 31.962 19.983 105.737 1.00 157.29 180 ALA B C 1
ATOM 6953 O O . ALA B 1 182 ? 32.864 19.422 106.361 1.00 156.51 180 ALA B O 1
ATOM 6960 N N . PHE B 1 183 ? 32.157 20.518 104.537 1.00 145.29 181 PHE B N 1
ATOM 6961 C CA . PHE B 1 183 ? 33.455 20.420 103.865 1.00 138.15 181 PHE B CA 1
ATOM 6962 C C . PHE B 1 183 ? 34.502 21.292 104.564 1.00 134.24 181 PHE B C 1
ATOM 6963 O O . PHE B 1 183 ? 35.700 21.150 104.319 1.00 132.41 181 PHE B O 1
ATOM 6980 N N . LYS B 1 184 ? 34.042 22.199 105.422 1.00 130.18 182 LYS B N 1
ATOM 6981 C CA . LYS B 1 184 ? 34.927 23.100 106.156 1.00 131.37 182 LYS B CA 1
ATOM 6982 C C . LYS B 1 184 ? 35.766 22.362 107.214 1.00 129.18 182 LYS B C 1
ATOM 6983 O O . LYS B 1 184 ? 36.738 22.909 107.737 1.00 130.79 182 LYS B O 1
ATOM 7002 N N . LEU B 1 185 ? 35.372 21.130 107.530 1.00 123.81 183 LEU B N 1
ATOM 7003 C CA . LEU B 1 185 ? 35.997 20.344 108.599 1.00 119.44 183 LEU B CA 1
ATOM 7004 C C . LEU B 1 185 ? 37.197 19.503 108.149 1.00 117.26 183 LEU B C 1
ATOM 7005 O O . LEU B 1 185 ? 37.400 19.278 106.956 1.00 108.75 183 LEU B O 1
ATOM 7021 N N . LYS B 1 186 ? 37.994 19.068 109.125 1.00 126.46 184 LYS B N 1
ATOM 7022 C CA . LYS B 1 186 ? 39.068 18.090 108.929 1.00 136.84 184 LYS B CA 1
ATOM 7023 C C . LYS B 1 186 ? 38.668 16.749 109.543 1.00 150.27 184 LYS B C 1
ATOM 7024 O O . LYS B 1 186 ? 37.673 16.667 110.263 1.00 147.76 184 LYS B O 1
ATOM 7043 N N . THR B 1 187 ? 39.440 15.702 109.263 1.00 157.23 185 THR B N 1
ATOM 7044 C CA . THR B 1 187 ? 39.124 14.379 109.794 1.00 147.73 185 THR B CA 1
ATOM 7045 C C . THR B 1 187 ? 39.269 14.379 111.314 1.00 146.29 185 THR B C 1
ATOM 7046 O O . THR B 1 187 ? 40.334 14.696 111.845 1.00 143.28 185 THR B O 1
ATOM 7057 N N . GLY B 1 188 ? 38.188 14.015 111.999 1.00 148.10 186 GLY B N 1
ATOM 7058 C CA . GLY B 1 188 ? 38.149 13.985 113.452 1.00 148.50 186 GLY B CA 1
ATOM 7059 C C . GLY B 1 188 ? 37.497 15.227 114.037 1.00 145.78 186 GLY B C 1
ATOM 7060 O O . GLY B 1 188 ? 37.051 15.223 115.1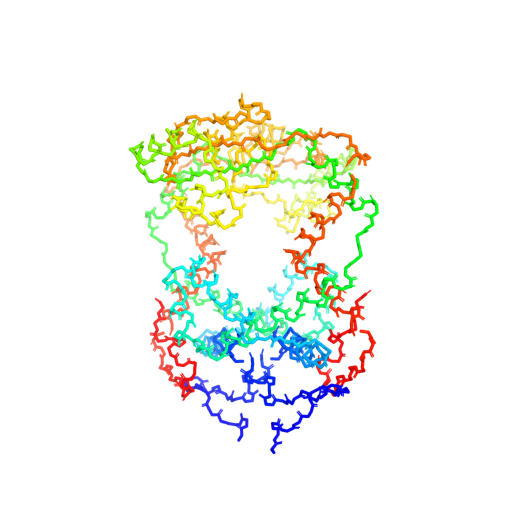84 1.00 146.89 186 GLY B O 1
ATOM 7064 N N . GLU B 1 189 ? 37.434 16.290 113.241 1.00 143.08 187 GLU B N 1
ATOM 7065 C CA . GLU B 1 189 ? 36.870 17.559 113.692 1.00 142.62 187 GLU B CA 1
ATOM 7066 C C . GLU B 1 189 ? 35.343 17.471 113.737 1.00 137.94 187 GLU B C 1
ATOM 7067 O O . GLU B 1 189 ? 34.727 16.968 112.797 1.00 136.26 187 GLU B O 1
ATOM 7079 N N . VAL B 1 190 ? 34.738 17.956 114.822 1.00 137.35 188 VAL B N 1
ATOM 7080 C CA . VAL B 1 190 ? 33.280 17.956 114.947 1.00 132.48 188 VAL B CA 1
ATOM 7081 C C . VAL B 1 190 ? 32.797 19.405 115.057 1.00 132.18 188 VAL B C 1
ATOM 7082 O O . VAL B 1 190 ? 33.387 20.208 115.777 1.00 134.23 188 VAL B O 1
ATOM 7095 N N . SER B 1 191 ? 31.731 19.733 114.330 1.00 130.25 189 SER B N 1
ATOM 7096 C CA . SER B 1 191 ? 31.258 21.115 114.212 1.00 130.07 189 SER B CA 1
ATOM 7097 C C . SER B 1 191 ? 30.231 21.527 115.273 1.00 127.67 189 SER B C 1
ATOM 7098 O O . SER B 1 191 ? 29.769 20.703 116.061 1.00 125.42 189 SER B O 1
ATOM 7106 N N . ASP B 1 192 ? 29.872 22.809 115.261 1.00 135.73 190 ASP B N 1
ATOM 7107 C CA . ASP B 1 192 ? 28.801 23.347 116.103 1.00 133.16 190 ASP B CA 1
ATOM 7108 C C . ASP B 1 192 ? 27.477 23.383 115.321 1.00 132.72 190 ASP B C 1
ATOM 7109 O O . ASP B 1 192 ? 27.488 23.260 114.096 1.00 133.30 190 ASP B O 1
ATOM 7118 N N . PRO B 1 193 ? 26.336 23.566 116.022 1.00 131.93 191 PRO B N 1
ATOM 7119 C CA . PRO B 1 193 ? 25.002 23.502 115.399 1.00 130.11 191 PRO B CA 1
ATOM 7120 C C . PRO B 1 193 ? 24.788 24.330 114.125 1.00 124.51 191 PRO B C 1
ATOM 7121 O O . PRO B 1 193 ? 25.088 25.525 114.069 1.00 121.76 191 PRO B O 1
ATOM 7132 N N . VAL B 1 194 ? 24.252 23.656 113.111 1.00 118.38 192 VAL B N 1
ATOM 7133 C CA . VAL B 1 194 ? 23.984 24.243 111.805 1.00 119.26 192 VAL B CA 1
ATOM 7134 C C . VAL B 1 194 ? 22.470 24.283 111.564 1.00 116.39 192 VAL B C 1
ATOM 7135 O O . VAL B 1 194 ? 21.837 23.241 111.397 1.00 114.44 192 VAL B O 1
ATOM 7148 N N . LYS B 1 195 ? 21.895 25.483 111.548 1.00 121.60 193 LYS B N 1
ATOM 7149 C CA . LYS B 1 195 ? 20.456 25.646 111.342 1.00 127.60 193 LYS B CA 1
ATOM 7150 C C . LYS B 1 195 ? 20.106 25.323 109.898 1.00 128.16 193 LYS B C 1
ATOM 7151 O O . LYS B 1 195 ? 20.688 25.879 108.966 1.00 123.15 193 LYS B O 1
ATOM 7170 N N . THR B 1 196 ? 19.148 24.420 109.719 1.00 134.81 194 THR B N 1
ATOM 7171 C CA . THR B 1 196 ? 18.636 24.100 108.397 1.00 142.75 194 THR B CA 1
ATOM 7172 C C . THR B 1 196 ? 17.143 23.822 108.483 1.00 149.95 194 THR B C 1
ATOM 7173 O O . THR B 1 196 ? 16.520 24.014 109.527 1.00 153.70 194 THR B O 1
ATOM 7184 N N . GLN B 1 197 ? 16.576 23.376 107.371 1.00 174.20 195 GLN B N 1
ATOM 7185 C CA . GLN B 1 197 ? 15.165 23.026 107.305 1.00 163.41 195 GLN B CA 1
ATOM 7186 C C . GLN B 1 197 ? 14.831 21.862 108.241 1.00 163.29 195 GLN B C 1
ATOM 7187 O O . GLN B 1 197 ? 13.757 21.838 108.842 1.00 165.99 195 GLN B O 1
ATOM 7201 N N . TYR B 1 198 ? 15.747 20.905 108.363 1.00 156.74 196 TYR B N 1
ATOM 7202 C CA . TYR B 1 198 ? 15.506 19.694 109.151 1.00 148.04 196 TYR B CA 1
ATOM 7203 C C . TYR B 1 198 ? 15.709 19.879 110.654 1.00 142.20 196 TYR B C 1
ATOM 7204 O O . TYR B 1 198 ? 15.159 19.123 111.456 1.00 139.55 196 TYR B O 1
ATOM 7222 N N . GLY B 1 199 ? 16.495 20.880 111.032 1.00 132.63 197 GLY B N 1
ATOM 7223 C CA . GLY B 1 199 ? 16.745 21.167 112.433 1.00 125.57 197 GLY B CA 1
ATOM 7224 C C . GLY B 1 199 ? 18.140 21.718 112.630 1.00 117.69 197 GLY B C 1
ATOM 7225 O O . GLY B 1 199 ? 18.622 22.488 111.801 1.00 116.55 197 GLY B O 1
ATOM 7229 N N . TYR B 1 200 ? 18.787 21.320 113.722 1.00 113.42 198 TYR B N 1
ATOM 7230 C CA . TYR B 1 200 ? 20.163 21.721 113.986 1.00 108.66 198 TYR B CA 1
ATOM 7231 C C . TYR B 1 200 ? 21.048 20.481 113.853 1.00 100.85 198 TYR B C 1
ATOM 7232 O O . TYR B 1 200 ? 20.707 19.416 114.369 1.00 98.16 198 TYR B O 1
ATOM 7250 N N . HIS B 1 201 ? 22.175 20.619 113.160 1.00 107.36 199 HIS B N 1
ATOM 7251 C CA . HIS B 1 201 ? 23.039 19.478 112.848 1.00 102.88 199 HIS B CA 1
ATOM 7252 C C . HIS B 1 201 ? 24.372 19.611 113.571 1.00 102.16 199 HIS B C 1
ATOM 7253 O O . HIS B 1 201 ? 24.941 20.701 113.636 1.00 102.01 199 HIS B O 1
ATOM 7267 N N . ILE B 1 202 ? 24.870 18.501 114.107 1.00 104.74 200 ILE B N 1
ATOM 7268 C CA . ILE B 1 202 ? 26.259 18.425 114.548 1.00 107.28 200 ILE B CA 1
ATOM 7269 C C . ILE B 1 202 ? 26.975 17.438 113.632 1.00 105.05 200 ILE B C 1
ATOM 7270 O O . ILE B 1 202 ? 26.701 16.243 113.687 1.00 105.84 200 ILE B O 1
ATOM 7286 N N . ILE B 1 203 ? 27.916 17.929 112.825 1.00 107.21 201 ILE B N 1
ATOM 7287 C CA . ILE B 1 203 ? 28.549 17.106 111.794 1.00 101.75 201 ILE B CA 1
ATOM 7288 C C . ILE B 1 203 ? 29.984 16.730 112.186 1.00 102.17 201 ILE B C 1
ATOM 7289 O O . ILE B 1 203 ? 30.760 17.582 112.619 1.00 103.32 201 ILE B O 1
ATOM 7305 N N . LYS B 1 204 ? 30.323 15.452 112.027 1.00 102.58 202 LYS B N 1
ATOM 7306 C CA . LYS B 1 204 ? 31.681 14.951 112.257 1.00 106.88 202 LYS B CA 1
ATOM 7307 C C . LYS B 1 204 ? 32.217 14.211 111.037 1.00 107.41 202 LYS B C 1
ATOM 7308 O O . LYS B 1 204 ? 31.716 13.147 110.677 1.00 100.30 202 LYS B O 1
ATOM 7327 N N . LYS B 1 205 ? 33.242 14.784 110.410 1.00 137.10 203 LYS B N 1
ATOM 7328 C CA . LYS B 1 205 ? 33.879 14.176 109.246 1.00 118.43 203 LYS B CA 1
ATOM 7329 C C . LYS B 1 205 ? 34.761 12.980 109.617 1.00 111.33 203 LYS B C 1
ATOM 7330 O O . LYS B 1 205 ? 35.733 13.103 110.364 1.00 106.04 203 LYS B O 1
ATOM 7349 N N . THR B 1 206 ? 34.395 11.822 109.082 1.00 111.72 204 THR B N 1
ATOM 7350 C CA . THR B 1 206 ? 35.003 10.545 109.438 1.00 119.90 204 THR B CA 1
ATOM 7351 C C . THR B 1 206 ? 36.159 10.147 108.505 1.00 144.47 204 THR B C 1
ATOM 7352 O O . THR B 1 206 ? 37.048 9.398 108.913 1.00 134.05 204 THR B O 1
ATOM 7363 N N . GLU B 1 207 ? 36.136 10.615 107.255 1.00 136.30 205 GLU B N 1
ATOM 7364 C CA . GLU B 1 207 ? 37.133 10.181 106.266 1.00 143.20 205 GLU B CA 1
ATOM 7365 C C . GLU B 1 207 ? 37.420 11.106 105.094 1.00 148.18 205 GLU B C 1
ATOM 7366 O O . GLU B 1 207 ? 36.551 11.843 104.628 1.00 147.62 205 GLU B O 1
ATOM 7378 N N . GLU B 1 208 ? 38.678 11.064 104.659 1.00 172.53 206 GLU B N 1
ATOM 7379 C CA . GLU B 1 208 ? 39.107 11.583 103.362 1.00 159.68 206 GLU B CA 1
ATOM 7380 C C . GLU B 1 208 ? 39.460 10.414 102.430 1.00 163.90 206 GLU B C 1
ATOM 7381 O O . GLU B 1 208 ? 39.733 9.314 102.912 1.00 156.66 206 GLU B O 1
ATOM 7393 N N . ARG B 1 209 ? 39.455 10.631 101.114 1.00 138.97 207 ARG B N 1
ATOM 7394 C CA . ARG B 1 209 ? 39.835 9.562 100.185 1.00 125.23 207 ARG B CA 1
ATOM 7395 C C . ARG B 1 209 ? 41.356 9.416 100.139 1.00 115.94 207 ARG B C 1
ATOM 7396 O O . ARG B 1 209 ? 42.058 10.291 99.631 1.00 117.85 207 ARG B O 1
ATOM 7417 N N . GLY B 1 210 ? 41.850 8.299 100.662 1.00 112.53 208 GLY B N 1
ATOM 7418 C CA . GLY B 1 210 ? 43.265 7.969 100.625 1.00 109.69 208 GLY B CA 1
ATOM 7419 C C . GLY B 1 210 ? 43.665 7.101 99.448 1.00 109.28 208 GLY B C 1
ATOM 7420 O O . GLY B 1 210 ? 43.026 7.117 98.396 1.00 105.63 208 GLY B O 1
ATOM 7424 N N . LYS B 1 211 ? 44.724 6.321 99.649 1.00 117.76 209 LYS B N 1
ATOM 7425 C CA . LYS B 1 211 ? 45.273 5.450 98.614 1.00 119.94 209 LYS B CA 1
ATOM 7426 C C . LYS B 1 211 ? 44.299 4.338 98.275 1.00 110.89 209 LYS B C 1
ATOM 7427 O O . LYS B 1 211 ? 43.477 3.947 99.104 1.00 114.69 209 LYS B O 1
ATOM 7446 N N . TYR B 1 212 ? 44.386 3.845 97.045 1.00 109.35 210 TYR B N 1
ATOM 7447 C CA . TYR B 1 212 ? 43.545 2.738 96.612 1.00 104.33 210 TYR B CA 1
ATOM 7448 C C . TYR B 1 212 ? 43.900 1.431 97.311 1.00 109.13 210 TYR B C 1
ATOM 7449 O O . TYR B 1 212 ? 43.012 0.646 97.643 1.00 112.99 210 TYR B O 1
ATOM 7467 N N . ASP B 1 213 ? 45.188 1.200 97.541 1.00 116.77 211 ASP B N 1
ATOM 7468 C CA . ASP B 1 213 ? 45.640 -0.044 98.161 1.00 116.90 211 ASP B CA 1
ATOM 7469 C C . ASP B 1 213 ? 45.229 -0.172 99.626 1.00 113.30 211 ASP B C 1
ATOM 7470 O O . ASP B 1 213 ? 44.842 -1.252 100.070 1.00 116.78 211 ASP B O 1
ATOM 7479 N N . ASP B 1 214 ? 45.312 0.922 100.376 1.00 110.73 212 ASP B N 1
ATOM 7480 C CA . ASP B 1 214 ? 44.904 0.904 101.778 1.00 111.21 212 ASP B CA 1
ATOM 7481 C C . ASP B 1 214 ? 43.393 0.729 101.917 1.00 107.27 212 ASP B C 1
ATOM 7482 O O . ASP B 1 214 ? 42.919 0.092 102.859 1.00 104.83 212 ASP B O 1
ATOM 7508 N N . LYS B 1 216 ? 41.343 -0.644 99.536 1.00 113.68 214 LYS B N 1
ATOM 7509 C CA . LYS B 1 216 ? 40.809 -1.662 98.625 1.00 119.00 214 LYS B CA 1
ATOM 7510 C C . LYS B 1 216 ? 39.855 -2.641 99.322 1.00 121.04 214 LYS B C 1
ATOM 7511 O O . LYS B 1 216 ? 38.713 -2.801 98.890 1.00 120.71 214 LYS B O 1
ATOM 7530 N N . LYS B 1 217 ? 40.307 -3.286 100.394 1.00 125.51 215 LYS B N 1
ATOM 7531 C CA . LYS B 1 217 ? 39.505 -4.333 101.033 1.00 128.26 215 LYS B CA 1
ATOM 7532 C C . LYS B 1 217 ? 38.250 -3.765 101.714 1.00 124.90 215 LYS B C 1
ATOM 7533 O O . LYS B 1 217 ? 37.210 -4.422 101.759 1.00 123.78 215 LYS B O 1
ATOM 7552 N N . GLU B 1 218 ? 38.351 -2.548 102.240 1.00 126.23 216 GLU B N 1
ATOM 7553 C CA . GLU B 1 218 ? 37.225 -1.903 102.914 1.00 127.93 216 GLU B CA 1
ATOM 7554 C C . GLU B 1 218 ? 36.133 -1.480 101.935 1.00 127.46 216 GLU B C 1
ATOM 7555 O O . GLU B 1 218 ? 34.942 -1.555 102.237 1.00 121.83 216 GLU B O 1
ATOM 7567 N N . LEU B 1 219 ? 36.564 -1.044 100.757 1.00 115.61 217 LEU B N 1
ATOM 7568 C CA . LEU B 1 219 ? 35.673 -0.568 99.702 1.00 113.36 217 LEU B CA 1
ATOM 7569 C C . LEU B 1 219 ? 34.848 -1.679 99.062 1.00 107.71 217 LEU B C 1
ATOM 7570 O O . LEU B 1 219 ? 33.739 -1.441 98.583 1.00 100.58 217 LEU B O 1
ATOM 7586 N N . LYS B 1 220 ? 35.397 -2.888 99.051 1.00 123.24 218 LYS B N 1
ATOM 7587 C CA . LYS B 1 220 ? 34.709 -4.036 98.477 1.00 114.31 218 LYS B CA 1
ATOM 7588 C C . LYS B 1 220 ? 33.330 -4.230 99.104 1.00 115.07 218 LYS B C 1
ATOM 7589 O O . LYS B 1 220 ? 32.351 -4.501 98.405 1.00 117.08 218 LYS B O 1
ATOM 7608 N N . SER B 1 221 ? 33.262 -4.106 100.426 1.00 108.01 219 SER B N 1
ATOM 7609 C CA . SER B 1 221 ? 32.003 -4.261 101.140 1.00 101.02 219 SER B CA 1
ATOM 7610 C C . SER B 1 221 ? 31.068 -3.105 100.809 1.00 98.60 219 SER B C 1
ATOM 7611 O O . SER B 1 221 ? 29.859 -3.299 100.695 1.00 98.65 219 SER B O 1
ATOM 7619 N N . GLU B 1 222 ? 31.624 -1.907 100.639 1.00 103.43 220 GLU B N 1
ATOM 7620 C CA . GLU B 1 222 ? 30.808 -0.745 100.294 1.00 101.16 220 GLU B CA 1
ATOM 7621 C C . GLU B 1 222 ? 30.204 -0.894 98.906 1.00 103.58 220 GLU B C 1
ATOM 7622 O O . GLU B 1 222 ? 29.037 -0.565 98.694 1.00 106.12 220 GLU B O 1
ATOM 7634 N N . VAL B 1 223 ? 30.997 -1.391 97.961 1.00 104.43 221 VAL B N 1
ATOM 7635 C CA . VAL B 1 223 ? 30.516 -1.587 96.602 1.00 100.16 221 VAL B CA 1
ATOM 7636 C C . VAL B 1 223 ? 29.376 -2.597 96.617 1.00 93.49 221 VAL B C 1
ATOM 7637 O O . VAL B 1 223 ? 28.370 -2.416 95.935 1.00 94.68 221 VAL B O 1
ATOM 7650 N N . LEU B 1 224 ? 29.548 -3.668 97.388 1.00 88.52 222 LEU B N 1
ATOM 7651 C CA . LEU B 1 224 ? 28.535 -4.721 97.468 1.00 83.35 222 LEU B CA 1
ATOM 7652 C C . LEU B 1 224 ? 27.219 -4.179 98.011 1.00 84.70 222 LEU B C 1
ATOM 7653 O O . LEU B 1 224 ? 26.137 -4.512 97.526 1.00 82.77 222 LEU B O 1
ATOM 7669 N N . GLU B 1 225 ? 27.332 -3.325 99.017 1.00 94.22 223 GLU B N 1
ATOM 7670 C CA . GLU B 1 225 ? 26.176 -2.708 99.647 1.00 98.88 223 GLU B CA 1
ATOM 7671 C C . GLU B 1 225 ? 25.462 -1.779 98.666 1.00 91.26 223 GLU B C 1
ATOM 7672 O O . GLU B 1 225 ? 24.250 -1.576 98.753 1.00 89.97 223 GLU B O 1
ATOM 7684 N N . GLN B 1 226 ? 26.226 -1.229 97.728 1.00 90.21 224 GLN B N 1
ATOM 7685 C CA . GLN B 1 226 ? 25.688 -0.338 96.706 1.00 92.49 224 GLN B CA 1
ATOM 7686 C C . GLN B 1 226 ? 24.885 -1.132 95.683 1.00 96.50 224 GLN B C 1
ATOM 7687 O O . GLN B 1 226 ? 23.811 -0.716 95.242 1.00 97.00 224 GLN B O 1
ATOM 7701 N N . LYS B 1 227 ? 25.422 -2.291 95.317 1.00 102.05 225 LYS B N 1
ATOM 7702 C CA . LYS B 1 227 ? 24.792 -3.152 94.328 1.00 106.00 225 LYS B CA 1
ATOM 7703 C C . LYS B 1 227 ? 23.578 -3.868 94.924 1.00 105.10 225 LYS B C 1
ATOM 7704 O O . LYS B 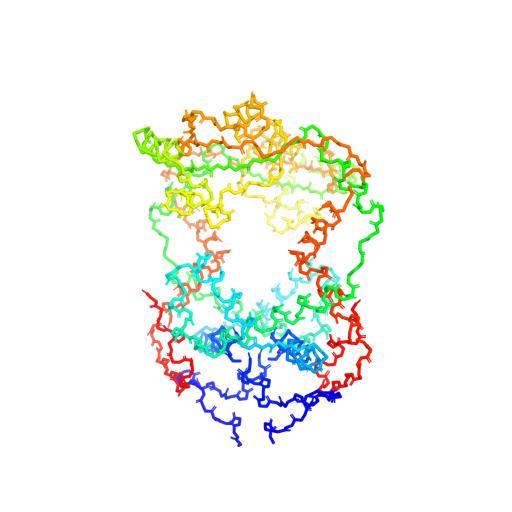1 227 ? 22.719 -4.354 94.188 1.00 108.93 225 LYS B O 1
ATOM 7723 N N . LEU B 1 228 ? 23.505 -3.934 96.253 1.00 97.76 226 LEU B N 1
ATOM 7724 C CA . LEU B 1 228 ? 22.356 -4.553 96.912 1.00 94.37 226 LEU B CA 1
ATOM 7725 C C . LEU B 1 228 ? 21.148 -3.616 96.911 1.00 98.32 226 LEU B C 1
ATOM 7726 O O . LEU B 1 228 ? 20.010 -4.057 97.081 1.00 100.02 226 LEU B O 1
ATOM 7742 N N . ASN B 1 229 ? 21.404 -2.326 96.714 1.00 95.95 227 ASN B N 1
ATOM 7743 C CA . ASN B 1 229 ? 20.346 -1.325 96.615 1.00 103.86 227 ASN B CA 1
ATOM 7744 C C . ASN B 1 229 ? 20.053 -1.003 95.156 1.00 109.90 227 ASN B C 1
ATOM 7745 O O . ASN B 1 229 ? 19.299 -0.078 94.851 1.00 111.62 227 ASN B O 1
ATOM 7756 N N . ASP B 1 230 ? 20.664 -1.776 94.262 1.00 118.88 228 ASP B N 1
ATOM 7757 C CA . ASP B 1 230 ? 20.363 -1.727 92.835 1.00 125.89 228 ASP B CA 1
ATOM 7758 C C . ASP B 1 230 ? 19.587 -2.981 92.452 1.00 131.28 228 ASP B C 1
ATOM 7759 O O . ASP B 1 230 ? 20.139 -4.081 92.476 1.00 134.23 228 ASP B O 1
ATOM 7768 N N . ASN B 1 231 ? 18.313 -2.826 92.108 1.00 145.42 229 ASN B N 1
ATOM 7769 C CA . ASN B 1 231 ? 17.464 -3.979 91.834 1.00 130.63 229 ASN B CA 1
ATOM 7770 C C . ASN B 1 231 ? 17.908 -4.769 90.601 1.00 130.01 229 ASN B C 1
ATOM 7771 O O . ASN B 1 231 ? 17.643 -5.968 90.499 1.00 138.76 229 ASN B O 1
ATOM 7782 N N . ALA B 1 232 ? 18.571 -4.099 89.662 1.00 116.97 230 ALA B N 1
ATOM 7783 C CA . ALA B 1 232 ? 19.086 -4.774 88.474 1.00 112.55 230 ALA B CA 1
ATOM 7784 C C . ALA B 1 232 ? 20.175 -5.762 88.873 1.00 105.89 230 ALA B C 1
ATOM 7785 O O . ALA B 1 232 ? 20.255 -6.869 88.339 1.00 104.04 230 ALA B O 1
ATOM 7792 N N . ALA B 1 233 ? 21.011 -5.347 89.819 1.00 102.27 231 ALA B N 1
ATOM 7793 C CA . ALA B 1 233 ? 22.118 -6.169 90.288 1.00 99.73 231 ALA B CA 1
ATOM 7794 C C . ALA B 1 233 ? 21.611 -7.335 91.127 1.00 98.36 231 ALA B C 1
ATOM 7795 O O . ALA B 1 233 ? 22.148 -8.444 91.066 1.00 101.86 231 ALA B O 1
ATOM 7802 N N . VAL B 1 234 ? 20.578 -7.071 91.920 1.00 92.70 232 VAL B N 1
ATOM 7803 C CA . VAL B 1 234 ? 19.951 -8.104 92.729 1.00 88.06 232 VAL B CA 1
ATOM 7804 C C . VAL B 1 234 ? 19.290 -9.154 91.849 1.00 88.42 232 VAL B C 1
ATOM 7805 O O . VAL B 1 234 ? 19.572 -10.337 91.998 1.00 79.11 232 VAL B O 1
ATOM 7818 N N . GLN B 1 235 ? 18.436 -8.732 90.920 1.00 102.76 233 GLN B N 1
ATOM 7819 C CA . GLN B 1 235 ? 17.720 -9.688 90.078 1.00 101.92 233 GLN B CA 1
ATOM 7820 C C . GLN B 1 235 ? 18.660 -10.480 89.177 1.00 103.27 233 GLN B C 1
ATOM 7821 O O . GLN B 1 235 ? 18.412 -11.652 88.893 1.00 106.13 233 GLN B O 1
ATOM 7835 N N . GLU B 1 236 ? 19.739 -9.846 88.734 1.00 102.14 234 GLU B N 1
ATOM 7836 C CA . GLU B 1 236 ? 20.774 -10.547 87.989 1.00 101.77 234 GLU B CA 1
ATOM 7837 C C . GLU B 1 236 ? 21.413 -11.659 88.822 1.00 109.50 234 GLU B C 1
ATOM 7838 O O . GLU B 1 236 ? 21.623 -12.767 88.330 1.00 111.99 234 GLU B O 1
ATOM 7850 N N . ALA B 1 237 ? 21.711 -11.359 90.083 1.00 88.48 235 ALA B N 1
ATOM 7851 C CA . ALA B 1 237 ? 22.299 -12.342 90.988 1.00 82.08 235 ALA B CA 1
ATOM 7852 C C . ALA B 1 237 ? 21.290 -13.433 91.320 1.00 84.46 235 ALA B C 1
ATOM 7853 O O . ALA B 1 237 ? 21.630 -14.617 91.378 1.00 86.33 235 ALA B O 1
ATOM 7860 N N . VAL B 1 238 ? 20.049 -13.021 91.550 1.00 81.92 236 VAL B N 1
ATOM 7861 C CA . VAL B 1 238 ? 18.978 -13.955 91.849 1.00 86.29 236 VAL B CA 1
ATOM 7862 C C . VAL B 1 238 ? 18.831 -14.937 90.709 1.00 92.04 236 VAL B C 1
ATOM 7863 O O . VAL B 1 238 ? 18.612 -16.123 90.930 1.00 91.29 236 VAL B O 1
ATOM 7876 N N . GLN B 1 239 ? 18.986 -14.442 89.488 1.00 114.77 237 GLN B N 1
ATOM 7877 C CA . GLN B 1 239 ? 18.829 -15.283 88.313 1.00 108.77 237 GLN B CA 1
ATOM 7878 C C . GLN B 1 239 ? 19.935 -16.337 88.228 1.00 108.48 237 GLN B C 1
ATOM 7879 O O . GLN B 1 239 ? 19.730 -17.390 87.632 1.00 107.19 237 GLN B O 1
ATOM 7893 N N . LYS B 1 240 ? 21.097 -16.069 88.823 1.00 107.52 238 LYS B N 1
ATOM 7894 C CA . LYS B 1 240 ? 22.156 -17.078 88.867 1.00 114.54 238 LYS B CA 1
ATOM 7895 C C . LYS B 1 240 ? 21.678 -18.270 89.703 1.00 106.84 238 LYS B C 1
ATOM 7896 O O . LYS B 1 240 ? 22.020 -19.416 89.420 1.00 108.35 238 LYS B O 1
ATOM 7915 N N . VAL B 1 241 ? 20.908 -17.994 90.750 1.00 96.08 239 VAL B N 1
ATOM 7916 C CA . VAL B 1 241 ? 20.362 -19.060 91.586 1.00 91.61 239 VAL B CA 1
ATOM 7917 C C . VAL B 1 241 ? 19.285 -19.799 90.799 1.00 94.15 239 VAL B C 1
ATOM 7918 O O . VAL B 1 241 ? 19.139 -21.018 90.906 1.00 95.28 239 VAL B O 1
ATOM 7948 N N . LYS B 1 243 ? 19.270 -20.290 87.691 1.00 105.52 241 LYS B N 1
ATOM 7949 C CA . LYS B 1 243 ? 19.930 -21.124 86.689 1.00 117.65 241 LYS B CA 1
ATOM 7950 C C . LYS B 1 243 ? 19.957 -22.586 87.142 1.00 117.81 241 LYS B C 1
ATOM 7951 O O . LYS B 1 243 ? 19.696 -23.501 86.363 1.00 108.02 241 LYS B O 1
ATOM 7970 N N . LYS B 1 244 ? 20.268 -22.790 88.418 1.00 125.70 242 LYS B N 1
ATOM 7971 C CA . LYS B 1 244 ? 20.394 -24.129 88.985 1.00 126.17 242 LYS B CA 1
ATOM 7972 C C . LYS B 1 244 ? 19.052 -24.860 89.170 1.00 106.52 242 LYS B C 1
ATOM 7973 O O . LYS B 1 244 ? 19.039 -26.061 89.446 1.00 99.60 242 LYS B O 1
ATOM 7992 N N . ALA B 1 245 ? 17.938 -24.140 89.034 1.00 96.71 243 ALA B N 1
ATOM 7993 C CA . ALA B 1 245 ? 16.595 -24.731 89.124 1.00 89.30 243 ALA B CA 1
ATOM 7994 C C . ALA B 1 245 ? 15.976 -24.947 87.742 1.00 91.64 243 ALA B C 1
ATOM 7995 O O . ALA B 1 245 ? 16.366 -24.299 86.770 1.00 93.92 243 ALA B O 1
ATOM 8002 N N . ASP B 1 246 ? 15.015 -25.864 87.662 1.00 96.20 244 ASP B N 1
ATOM 8003 C CA . ASP B 1 246 ? 14.340 -26.170 86.404 1.00 99.66 244 ASP B CA 1
ATOM 8004 C C . ASP B 1 246 ? 12.980 -25.477 86.293 1.00 94.43 244 ASP B C 1
ATOM 8005 O O . ASP B 1 246 ? 11.977 -25.994 86.786 1.00 91.57 244 ASP B O 1
ATOM 8014 N N . ILE B 1 247 ? 12.945 -24.317 85.643 1.00 95.74 245 ILE B N 1
ATOM 8015 C CA . ILE B 1 247 ? 11.688 -23.612 85.416 1.00 92.35 245 ILE B CA 1
ATOM 8016 C C . ILE B 1 247 ? 11.150 -23.993 84.045 1.00 96.42 245 ILE B C 1
ATOM 8017 O O . ILE B 1 247 ? 11.866 -23.885 83.049 1.00 94.54 245 ILE B O 1
ATOM 8033 N N . GLU B 1 248 ? 9.906 -24.464 84.002 1.00 91.88 246 GLU B N 1
ATOM 8034 C CA . GLU B 1 248 ? 9.246 -24.794 82.744 1.00 94.69 246 GLU B CA 1
ATOM 8035 C C . GLU B 1 248 ? 7.871 -24.135 82.712 1.00 87.69 246 GLU B C 1
ATOM 8036 O O . GLU B 1 248 ? 6.923 -24.601 83.348 1.00 85.95 246 GLU B O 1
ATOM 8048 N N . VAL B 1 249 ? 7.765 -23.048 81.959 1.00 98.03 247 VAL B N 1
ATOM 8049 C CA . VAL B 1 249 ? 6.488 -22.357 81.822 1.00 100.63 247 VAL B CA 1
ATOM 8050 C C . VAL B 1 249 ? 5.649 -23.010 80.728 1.00 102.01 247 VAL B C 1
ATOM 8051 O O . VAL B 1 249 ? 6.013 -23.043 79.552 1.00 96.29 247 VAL B O 1
ATOM 8064 N N . LYS B 1 250 ? 4.505 -23.516 81.172 1.00 106.57 248 LYS B N 1
ATOM 8065 C CA . LYS B 1 250 ? 3.568 -24.291 80.369 1.00 113.55 248 LYS B CA 1
ATOM 8066 C C . LYS B 1 250 ? 2.520 -23.413 79.680 1.00 112.92 248 LYS B C 1
ATOM 8067 O O . LYS B 1 250 ? 1.814 -23.876 78.784 1.00 116.78 248 LYS B O 1
ATOM 8086 N N . ASP B 1 251 ? 2.423 -22.153 80.100 1.00 110.56 249 ASP B N 1
ATOM 8087 C CA . ASP B 1 251 ? 1.467 -21.207 79.517 1.00 113.46 249 ASP B CA 1
ATOM 8088 C C . ASP B 1 251 ? 1.991 -20.569 78.227 1.00 126.41 249 ASP B C 1
ATOM 8089 O O . ASP B 1 251 ? 3.091 -20.018 78.186 1.00 135.99 249 ASP B O 1
ATOM 8098 N N . LYS B 1 252 ? 1.173 -20.645 77.184 1.00 152.10 250 LYS B N 1
ATOM 8099 C CA . LYS B 1 252 ? 1.527 -20.199 75.839 1.00 141.46 250 LYS B CA 1
ATOM 8100 C C . LYS B 1 252 ? 1.909 -18.716 75.740 1.00 128.52 250 LYS B C 1
ATOM 8101 O O . LYS B 1 252 ? 2.902 -18.363 75.099 1.00 131.08 250 LYS B O 1
ATOM 8120 N N . ASP B 1 253 ? 1.122 -17.858 76.379 1.00 118.49 251 ASP B N 1
ATOM 8121 C CA . ASP B 1 253 ? 1.339 -16.415 76.325 1.00 114.74 251 ASP B CA 1
ATOM 8122 C C . ASP B 1 253 ? 2.607 -15.977 77.051 1.00 102.86 251 ASP B C 1
ATOM 8123 O O . ASP B 1 253 ? 3.212 -14.967 76.696 1.00 98.69 251 ASP B O 1
ATOM 8132 N N . LEU B 1 254 ? 2.997 -16.750 78.062 1.00 103.81 252 LEU B N 1
ATOM 8133 C CA . LEU B 1 254 ? 4.092 -16.400 78.968 1.00 100.99 252 LEU B CA 1
ATOM 8134 C C . LEU B 1 254 ? 5.342 -17.250 78.766 1.00 97.05 252 LEU B C 1
ATOM 8135 O O . LEU B 1 254 ? 6.236 -17.251 79.611 1.00 88.53 252 LEU B O 1
ATOM 8151 N N . LYS B 1 255 ? 5.407 -17.951 77.641 1.00 108.38 253 LYS B N 1
ATOM 8152 C CA . LYS B 1 255 ? 6.503 -18.869 77.345 1.00 114.95 253 LYS B CA 1
ATOM 8153 C C . LYS B 1 255 ? 7.913 -18.287 77.480 1.00 121.17 253 LYS B C 1
ATOM 8154 O O . LYS B 1 255 ? 8.804 -18.945 78.013 1.00 112.37 253 LYS B O 1
ATOM 8173 N N . ASP B 1 256 ? 8.107 -17.060 77.008 1.00 128.13 254 ASP B N 1
ATOM 8174 C CA . ASP B 1 256 ? 9.422 -16.413 76.999 1.00 139.10 254 ASP B CA 1
ATOM 8175 C C . ASP B 1 256 ? 9.715 -15.550 78.223 1.00 127.84 254 ASP B C 1
ATOM 8176 O O . ASP B 1 256 ? 10.563 -14.657 78.168 1.00 128.81 254 ASP B O 1
ATOM 8185 N N . THR B 1 257 ? 9.014 -15.810 79.319 1.00 115.18 255 THR B N 1
ATOM 8186 C CA . THR B 1 257 ? 9.152 -14.997 80.522 1.00 102.09 255 THR B CA 1
ATOM 8187 C C . THR B 1 257 ? 10.568 -15.054 81.098 1.00 104.40 255 THR B C 1
ATOM 8188 O O . THR B 1 257 ? 11.091 -14.032 81.543 1.00 101.66 255 THR B O 1
ATOM 8199 N N . PHE B 1 258 ? 11.192 -16.230 81.076 1.00 111.95 256 PHE B N 1
ATOM 8200 C CA . PHE B 1 258 ? 12.531 -16.386 81.644 1.00 110.70 256 PHE B CA 1
ATOM 8201 C C . PHE B 1 258 ? 13.633 -16.460 80.577 1.00 116.24 256 PHE B C 1
ATOM 8202 O O . PHE B 1 258 ? 14.819 -16.547 80.897 1.00 115.23 256 PHE B O 1
ATOM 8219 N N . ASN B 1 259 ? 13.229 -16.435 79.310 1.00 126.28 257 ASN B N 1
ATOM 8220 C CA . ASN B 1 259 ? 14.164 -16.504 78.188 1.00 137.33 257 ASN B CA 1
ATOM 8221 C C . ASN B 1 259 ? 14.791 -15.135 77.891 1.00 152.64 257 ASN B C 1
ATOM 8222 O O . ASN B 1 259 ? 14.617 -14.603 76.794 1.00 155.64 257 ASN B O 1
ATOM 8233 N N . THR B 1 260 ? 15.520 -14.575 78.853 1.00 166.04 258 THR B N 1
ATOM 8234 C CA . THR B 1 260 ? 16.091 -13.231 78.720 1.00 179.09 258 THR B CA 1
ATOM 8235 C C . THR B 1 260 ? 17.094 -13.104 77.573 1.00 189.64 258 THR B C 1
ATOM 8236 O O . THR B 1 260 ? 17.873 -14.017 77.312 1.00 185.58 258 THR B O 1
ATOM 8247 N N . SER B 1 261 ? 17.089 -11.965 76.887 1.00 200.56 259 SER B N 1
ATOM 8248 C CA . SER B 1 261 ? 18.045 -11.733 75.799 1.00 212.20 259 SER B CA 1
ATOM 8249 C C . SER B 1 261 ? 19.502 -11.892 76.196 1.00 214.81 259 SER B C 1
ATOM 8250 O O . SER B 1 261 ? 20.362 -11.731 75.327 1.00 219.80 259 SER B O 1
#

Secondary structure (DSSP, 8-state):
-GGG-EEEEETT--EEHHHHHH--TTTHHHHHHHHHHHHHHHHHS---HHHHHHHHHHHHHHT-SHHHHHHHHT-HHHHHHHHHHHHHHHHHHHHH----HHHHHHHHTTSTTEEEEEEEEES-HHHHHHHHHHHHHT--HHHHHHHH--SGGGTTTTEEEEEESS---HHHHHHHHTSPTT-B---EE-SS-EEEEEEEE----S---HHHHHHHHHHHHT-HHHHHHHHHH---S--EE--GGGTTTTT--/-TT-EEEE-TT-PEEHHHHHH--TTTHHHHHHHHHHHHHHHHH----HHHHHHHHHHHHHHTTTHHHHHHHHT-HHHHHHHHHHHHHHHHHHHHH----HHHHHHHHHHSTT-EEEEEEEESSHHHHHHHHHHHHHT--HHHHHHHH--SGGGGGTTEEEEE-SS---HHHHHHHHT--TT-B---EE-SS-EEEEEEEEE---S---HHHHHHHHHHHTT-HHHHHHHHHH---S-EEE--STTTTSS---

Foldseek 3Di:
DQQQDFPDDDPVGTDGNVNVVVVCLPCVLVVVVLVVLLVLLCVVDPDDVVNLVVVVVVVCVLPPPVVVVCCVVPHPVVVSSVSSSLVSLLVLLVVQDDDDVCLLVVLLVVLPQKFWKFKAFAADLVLQVVVVVVVVVPDDQLVVLLVGGPDSCSPVSRTPGMDHCPDVPVQVSVQQVPDDAQDWDRWGQDPRHTMIMHTHDDRDDPVCRPVSSVVSSVVLSPPVVSSVVSSLVSVVDDDDDPDPVNPVSNVDD/DQQPFPAQDPVGTDTNVNVVVVCLPCVLVVVVLVVLLVLLVVVDPDDPVNLVVVVVLVCLVQPPVSVVVCVVQNPVVSSVVSSSLVSLLVLLLVQQDQDLVLLVVVLVVLVQKFKKFKAFAAALVLQVVLVVVVVVPDQQLCVSLVGHPDPCNPVSRIPGIDHCPPCPVQVSVQAVVDDAQDWDGWGQDPRHTMIMHTHDDRDDCVVPPVSSVVSSVVLSVPVVSSVVSSLVSVPDDDQDPDPVCRCSNVDD

Organism: Bacillus subtilis (strain 168) (NCBI:txid224308)